Protein AF-A0A3D2IDL1-F1 (afdb_monomer)

Nearest PDB structures (foldseek):
  2iwv-assembly2_B  TM=4.420E-01  e=4.187E-03  Escherichia coli K-12
  8p97-assembly1_A  TM=3.544E-01  e=1.192E-04  Bacteroides thetaiotaomicron VPI-5482
  8qpu-assembly1_A  TM=4.957E-01  e=3.135E-02  Escherichia coli
  3pgr-assembly1_A  TM=3.665E-01  e=7.696E-03  Escherichia coli K-12
  1uyn-assembly1_X  TM=3.267E-01  e=3.813E-03  Neisseria meningitidis

Secondary structure (DSSP, 8-state):
-EEEEEEEEEEETTEEEEEEEEEEEETTEEEEEEEEEEEEEEEEETTEEEEEEEEEEEEEES-GGG-EEEEEEEEEE--SSSEEEEEEEEEEEESSEEEEEEEEEEEEE-SSSEEEEEEEEEEEEEETTSSS-SEEEEEEEEEEEEE-TTT--EEEEEEEEEEEEEETTT-TT-EEEEEEEEEEEEE-SSSSEEEEEEEEEEEEEEE-SS-EEEEEEEEEEEEEEEE-SSSEEEEEEEEEEEETTSSSEEEEEEEEEEEEEETTEEEEEEEEEE----TTT-TTS--SSEEEEEEEE---GGGTTTTS-TTTTTS-SS-GGGS----S--------PPP-PPPP-------------PPP--------------TT------TTSS-HHHHHHHHHHHHHHHTS-S---EEEEEEEE----

pLDDT: mean 75.66, std 21.11, range [26.19, 98.44]

Solvent-accessible surface area (backbone atoms only — not comparable to full-atom values): 23175 Å² total; per-residue (Å²): 62,44,36,38,43,28,41,36,32,54,83,48,87,63,22,37,41,37,43,33,38,38,37,38,58,46,99,91,44,71,34,31,31,39,38,40,33,41,40,37,46,45,74,81,47,85,42,32,38,38,37,40,36,39,36,41,36,40,55,76,36,70,80,63,63,71,24,27,42,36,42,36,40,32,41,38,41,53,66,47,95,48,41,36,39,34,40,36,41,34,42,35,43,34,76,58,41,37,39,39,39,39,39,41,39,40,36,37,48,80,52,93,36,38,36,40,39,38,38,38,36,40,38,42,31,29,33,90,91,41,89,66,67,35,31,39,39,39,41,39,38,43,33,42,38,40,38,41,78,88,76,69,32,44,37,35,40,38,37,40,35,41,38,40,38,35,36,46,85,82,30,85,66,22,34,39,40,35,43,36,42,36,37,38,37,40,38,35,90,49,97,46,36,41,43,36,41,37,44,34,40,35,43,35,42,39,33,43,88,88,50,77,47,78,48,46,39,39,37,42,34,42,34,43,37,37,48,79,50,100,42,38,32,40,34,43,36,40,33,40,40,31,35,85,84,62,81,50,73,39,48,29,36,34,41,34,41,34,39,51,81,47,94,53,31,35,40,30,44,32,42,20,82,34,32,53,88,48,99,83,76,42,81,97,54,93,39,52,60,41,77,50,78,45,80,47,73,64,88,54,76,73,71,48,60,81,72,50,61,75,88,64,69,79,61,63,98,62,60,70,90,80,46,91,73,82,73,94,67,91,74,81,86,76,93,69,89,82,80,86,76,86,81,80,88,78,85,76,91,75,84,86,76,84,77,84,75,77,79,76,84,77,80,77,72,84,71,80,80,68,69,75,73,64,100,76,76,74,79,84,73,58,76,88,81,45,58,71,70,56,44,55,47,51,51,50,51,51,47,59,54,64,77,45,96,65,91,64,62,57,44,80,48,75,49,72,50,66,80,63,133

Radius of gyration: 29.71 Å; Cα contacts (8 Å, |Δi|>4): 876; chains: 1; bounding box: 84×48×92 Å

Structure (mmCIF, N/CA/C/O backbone):
data_AF-A0A3D2IDL1-F1
#
_entry.id   AF-A0A3D2IDL1-F1
#
loop_
_atom_site.group_PDB
_atom_site.id
_atom_site.type_symbol
_atom_site.label_atom_id
_atom_site.label_alt_id
_atom_site.label_comp_id
_atom_site.label_asym_id
_atom_site.label_entity_id
_atom_site.label_seq_id
_atom_site.pdbx_PDB_ins_code
_atom_site.Cartn_x
_atom_site.Cartn_y
_atom_site.Cartn_z
_atom_site.occupancy
_atom_site.B_iso_or_equiv
_atom_site.auth_seq_id
_atom_site.auth_comp_id
_atom_site.auth_asym_id
_atom_site.auth_atom_id
_atom_site.pdbx_PDB_model_num
ATOM 1 N N . ASN A 1 1 ? 7.719 -19.087 4.962 1.00 51.81 1 ASN A N 1
ATOM 2 C CA . ASN A 1 1 ? 7.258 -19.017 6.370 1.00 51.81 1 ASN A CA 1
ATOM 3 C C . ASN A 1 1 ? 8.184 -18.115 7.163 1.00 51.81 1 ASN A C 1
ATOM 5 O O . ASN A 1 1 ? 9.384 -18.179 6.926 1.00 51.81 1 ASN A O 1
ATOM 9 N N . ASN A 1 2 ? 7.641 -17.264 8.035 1.00 58.16 2 ASN A N 1
ATOM 10 C CA . ASN A 1 2 ? 8.412 -16.388 8.917 1.00 58.16 2 ASN A CA 1
ATOM 11 C C . ASN A 1 2 ? 8.110 -16.755 10.377 1.00 58.16 2 ASN A C 1
ATOM 13 O O . ASN A 1 2 ? 6.996 -16.543 10.852 1.00 58.16 2 ASN A O 1
ATOM 17 N N . THR A 1 3 ? 9.073 -17.340 11.082 1.00 67.69 3 THR A N 1
ATOM 18 C CA . THR A 1 3 ? 8.946 -17.656 12.512 1.00 67.69 3 THR A CA 1
ATOM 19 C C . THR A 1 3 ? 9.775 -16.668 13.313 1.00 67.69 3 THR A C 1
ATOM 21 O O . THR A 1 3 ? 10.982 -16.593 13.123 1.00 67.69 3 THR A O 1
ATOM 24 N N . VAL A 1 4 ? 9.148 -15.946 14.238 1.00 74.62 4 VAL A N 1
ATOM 25 C CA . VAL A 1 4 ? 9.807 -15.027 15.167 1.00 74.62 4 VAL A CA 1
ATOM 26 C C . VAL A 1 4 ? 9.646 -15.545 16.591 1.00 74.62 4 VAL A C 1
ATOM 28 O O . VAL A 1 4 ? 8.530 -15.773 17.053 1.00 74.62 4 VAL A O 1
ATOM 31 N N . VAL A 1 5 ? 10.753 -15.724 17.301 1.00 72.56 5 VAL A N 1
ATOM 32 C CA . VAL A 1 5 ? 10.774 -16.074 18.725 1.00 72.56 5 VAL A CA 1
ATOM 33 C C . VAL A 1 5 ? 11.682 -15.093 19.437 1.00 72.56 5 VAL A C 1
ATOM 35 O O . VAL A 1 5 ? 12.855 -14.990 19.097 1.00 72.56 5 VAL A O 1
ATOM 38 N N . GLY A 1 6 ? 11.170 -14.372 20.423 1.00 74.56 6 GLY A N 1
ATOM 39 C CA . GLY A 1 6 ? 11.921 -13.329 21.093 1.00 74.56 6 GLY A CA 1
ATOM 40 C C . GLY A 1 6 ? 11.517 -13.094 22.533 1.00 74.56 6 GLY A C 1
ATOM 41 O O . GLY A 1 6 ? 10.569 -13.665 23.071 1.00 74.56 6 GLY A O 1
ATOM 42 N N . ILE A 1 7 ? 12.297 -12.232 23.159 1.00 73.44 7 ILE A N 1
ATOM 43 C CA . ILE A 1 7 ? 12.136 -11.775 24.523 1.00 73.44 7 ILE A CA 1
ATOM 44 C C . ILE A 1 7 ? 12.100 -10.249 24.474 1.00 73.44 7 ILE A C 1
ATOM 46 O O . ILE A 1 7 ? 13.013 -9.637 23.919 1.00 73.44 7 ILE A O 1
ATOM 50 N N . ASP A 1 8 ? 11.074 -9.636 25.063 1.00 76.88 8 ASP A N 1
ATOM 51 C CA . ASP A 1 8 ? 11.015 -8.194 25.294 1.00 76.88 8 ASP A CA 1
ATOM 52 C C . ASP A 1 8 ? 10.935 -7.865 26.786 1.00 76.88 8 ASP A C 1
ATOM 54 O O . ASP A 1 8 ? 10.298 -8.569 27.570 1.00 76.88 8 ASP A O 1
ATOM 58 N N . ALA A 1 9 ? 11.605 -6.787 27.183 1.00 71.00 9 ALA A N 1
ATOM 59 C CA . ALA A 1 9 ? 11.554 -6.244 28.530 1.00 71.00 9 ALA A CA 1
ATOM 60 C C . ALA A 1 9 ? 11.220 -4.752 28.467 1.00 71.00 9 ALA A C 1
ATOM 62 O O . ALA A 1 9 ? 11.811 -3.985 27.697 1.00 71.00 9 ALA A O 1
ATOM 63 N N . ASN A 1 10 ? 10.264 -4.334 29.295 1.00 75.50 10 ASN A N 1
ATOM 64 C CA . ASN A 1 10 ? 9.991 -2.917 29.501 1.00 75.50 10 ASN A CA 1
ATOM 65 C C . ASN A 1 10 ? 11.038 -2.368 30.472 1.00 75.50 10 ASN A C 1
ATOM 67 O O . ASN A 1 10 ? 11.143 -2.868 31.587 1.00 75.50 10 ASN A O 1
ATOM 71 N N . TYR A 1 11 ? 11.788 -1.348 30.065 1.00 72.75 11 TYR A N 1
ATOM 72 C CA . TYR A 1 11 ? 12.792 -0.704 30.927 1.00 72.75 11 TYR A CA 1
ATOM 73 C C . TYR A 1 11 ? 12.390 0.723 31.337 1.00 72.75 11 TYR A C 1
ATOM 75 O O . TYR A 1 11 ? 13.061 1.366 32.138 1.00 72.75 11 TYR A O 1
ATOM 83 N N . MET A 1 12 ? 11.320 1.247 30.737 1.00 73.81 12 MET A N 1
ATOM 84 C CA . MET A 1 12 ? 10.657 2.490 31.117 1.00 73.81 12 MET A CA 1
ATOM 85 C C . MET A 1 12 ? 9.213 2.470 30.597 1.00 73.81 12 MET A C 1
ATOM 87 O O . MET A 1 12 ? 8.850 1.635 29.762 1.00 73.81 12 MET A O 1
ATOM 91 N N . LYS A 1 13 ? 8.379 3.420 31.034 1.00 72.94 13 LYS A N 1
ATOM 92 C CA . LYS A 1 13 ? 7.036 3.600 30.465 1.00 72.94 13 LYS A CA 1
ATOM 93 C C . LYS A 1 13 ? 7.149 3.839 28.955 1.00 72.94 13 LYS A C 1
ATOM 95 O O . LYS A 1 13 ? 7.798 4.790 28.533 1.00 72.94 13 LYS A O 1
ATOM 100 N N . ASN A 1 14 ? 6.509 2.976 28.166 1.00 75.19 14 ASN A N 1
ATOM 101 C CA . ASN A 1 14 ? 6.541 2.991 26.700 1.00 75.19 14 ASN A CA 1
ATOM 102 C C . ASN A 1 14 ? 7.952 2.840 26.080 1.00 75.19 14 ASN A C 1
ATOM 104 O O . ASN A 1 14 ? 8.171 3.240 24.936 1.00 75.19 14 ASN A O 1
ATOM 108 N N . GLY A 1 15 ? 8.904 2.261 26.818 1.00 73.75 15 GLY A N 1
ATOM 109 C CA . GLY A 1 15 ? 10.230 1.907 26.316 1.00 73.75 15 GLY A CA 1
ATOM 110 C C . GLY A 1 15 ? 10.497 0.418 26.467 1.00 73.75 15 GLY A C 1
ATOM 111 O O . GLY A 1 15 ? 10.381 -0.141 27.560 1.00 73.75 15 GLY A O 1
ATOM 112 N N . LYS A 1 16 ? 10.853 -0.222 25.356 1.00 79.12 16 LYS A N 1
ATOM 113 C CA . LYS A 1 16 ? 11.089 -1.659 25.253 1.00 79.12 16 LYS A CA 1
ATOM 114 C C . LYS A 1 16 ? 12.469 -1.943 24.696 1.00 79.12 16 LYS A C 1
ATOM 116 O O . LYS A 1 16 ? 12.861 -1.370 23.679 1.00 79.12 16 LYS A O 1
ATOM 121 N N . VAL A 1 17 ? 13.164 -2.879 25.324 1.00 81.31 17 VAL A N 1
ATOM 122 C CA . VAL A 1 17 ? 14.297 -3.581 24.722 1.00 81.31 17 VAL A CA 1
ATOM 123 C C . VAL A 1 17 ? 13.817 -4.963 24.305 1.00 81.31 17 VAL A C 1
ATOM 125 O O . VAL A 1 17 ? 13.037 -5.585 25.024 1.00 81.31 17 VAL A O 1
ATOM 128 N N . TYR A 1 18 ? 14.233 -5.428 23.135 1.00 81.00 18 TYR A N 1
ATOM 129 C CA . TYR A 1 18 ? 13.867 -6.746 22.633 1.00 81.00 18 TYR A CA 1
ATOM 130 C C . TYR A 1 18 ? 15.060 -7.437 21.988 1.00 81.00 18 TYR A C 1
ATOM 132 O O . TYR A 1 18 ? 15.964 -6.796 21.451 1.00 81.00 18 TYR A O 1
ATOM 140 N N . SER A 1 19 ? 15.039 -8.760 22.058 1.00 82.12 19 SER A N 1
ATOM 141 C CA . SER A 1 19 ? 15.937 -9.661 21.352 1.00 82.12 19 SER A CA 1
ATOM 142 C C . SER A 1 19 ? 15.080 -10.751 20.735 1.00 82.12 19 SER A C 1
ATOM 144 O O . SER A 1 19 ? 14.350 -11.434 21.450 1.00 82.12 19 SER A O 1
ATOM 146 N N . GLU A 1 20 ? 15.122 -10.900 19.420 1.00 81.81 20 GL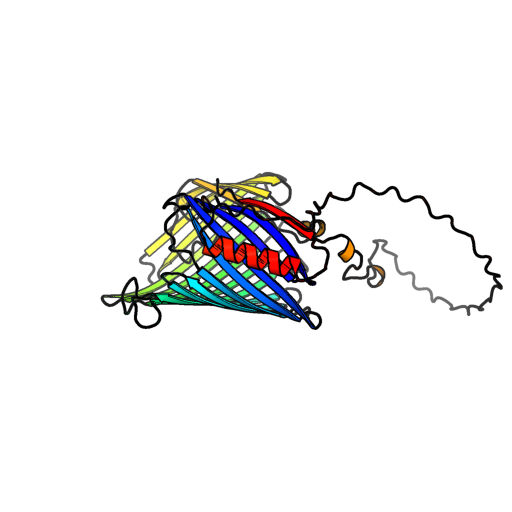U A N 1
ATOM 147 C CA . GLU A 1 20 ? 14.284 -11.848 18.700 1.00 81.81 20 GLU A CA 1
ATOM 148 C C . GLU A 1 20 ? 15.057 -12.586 17.616 1.00 81.81 20 GLU A C 1
ATOM 150 O O . GLU A 1 20 ? 15.908 -12.036 16.925 1.00 81.81 20 GLU A O 1
ATOM 155 N N . TYR A 1 21 ? 14.739 -13.860 17.467 1.00 77.75 21 TYR A N 1
ATOM 156 C CA . TYR A 1 21 ? 15.222 -14.739 16.426 1.00 77.75 21 TYR A CA 1
ATOM 157 C C . TYR A 1 21 ? 14.145 -14.866 15.354 1.00 77.75 21 TYR A C 1
ATOM 159 O O . TYR A 1 21 ? 13.023 -15.271 15.649 1.00 77.75 21 TYR A O 1
ATOM 167 N N . ARG A 1 22 ? 14.485 -14.500 14.121 1.00 80.88 22 ARG A N 1
ATOM 168 C CA . ARG A 1 22 ? 13.624 -14.514 12.940 1.00 80.88 22 ARG A CA 1
ATOM 169 C C . ARG A 1 22 ? 14.138 -15.586 11.979 1.00 80.88 22 ARG A C 1
ATOM 171 O O . ARG A 1 22 ? 15.279 -15.530 11.531 1.00 80.88 22 ARG A O 1
ATOM 178 N N . LEU A 1 23 ? 13.304 -16.556 11.647 1.00 70.88 23 LEU A N 1
ATOM 179 C CA . LEU A 1 23 ? 13.558 -17.570 10.631 1.00 70.88 23 LEU A CA 1
ATOM 180 C C . LEU A 1 23 ? 12.723 -17.236 9.408 1.00 70.88 23 LEU A C 1
ATOM 182 O O . LEU A 1 23 ? 11.501 -17.355 9.458 1.00 70.88 23 LEU A O 1
ATOM 186 N N . ASN A 1 24 ? 13.387 -16.873 8.318 1.00 64.31 24 ASN A N 1
ATOM 187 C CA . ASN A 1 24 ? 12.745 -16.633 7.036 1.00 64.31 24 ASN A CA 1
ATOM 188 C C . ASN A 1 24 ? 13.084 -17.761 6.063 1.00 64.31 24 ASN A C 1
ATOM 190 O O . ASN A 1 24 ? 14.249 -17.972 5.719 1.00 64.31 24 ASN A O 1
ATOM 194 N N . ASP A 1 25 ? 12.046 -18.438 5.580 1.00 55.59 25 ASP A N 1
ATOM 195 C CA . ASP A 1 25 ? 12.128 -19.268 4.378 1.00 55.59 25 ASP A CA 1
ATOM 196 C C . ASP A 1 25 ? 12.069 -18.348 3.152 1.00 55.59 25 ASP A C 1
ATOM 198 O O . ASP A 1 25 ? 11.002 -17.821 2.817 1.00 55.59 25 ASP A O 1
ATOM 202 N N . SER A 1 26 ? 13.225 -18.112 2.529 1.00 49.66 26 SER A N 1
ATOM 203 C CA . SER A 1 26 ? 13.341 -17.447 1.229 1.00 49.66 26 SER A CA 1
ATOM 204 C C . SER A 1 26 ? 13.635 -18.491 0.150 1.00 49.66 26 SER A C 1
ATOM 206 O O . SER A 1 26 ? 14.184 -19.551 0.443 1.00 49.66 26 SER A O 1
ATOM 208 N N . PHE A 1 27 ? 13.306 -18.193 -1.110 1.00 42.09 27 PHE A N 1
ATOM 209 C CA . PHE A 1 27 ? 13.589 -19.076 -2.252 1.00 42.09 27 PHE A CA 1
ATOM 210 C C . PHE A 1 27 ? 15.092 -19.396 -2.424 1.00 42.09 27 PHE A C 1
ATOM 212 O O . PHE A 1 27 ? 15.420 -20.422 -3.010 1.00 42.09 27 PHE A O 1
ATOM 219 N N . ASP A 1 28 ? 15.983 -18.581 -1.844 1.00 47.31 28 ASP A N 1
ATOM 220 C CA . ASP A 1 28 ? 17.447 -18.767 -1.835 1.00 47.31 28 ASP A CA 1
ATOM 221 C C . ASP A 1 28 ? 17.983 -19.579 -0.632 1.00 47.31 28 ASP A C 1
ATOM 223 O O . ASP A 1 28 ? 19.195 -19.688 -0.440 1.00 47.31 28 ASP A O 1
ATOM 227 N N . GLY A 1 29 ? 17.102 -20.154 0.195 1.00 51.66 29 GLY A N 1
ATOM 228 C CA . GLY A 1 29 ? 17.456 -20.979 1.352 1.00 51.66 29 GLY A CA 1
ATOM 229 C C . GLY A 1 29 ? 16.920 -20.448 2.684 1.00 51.66 29 GLY A C 1
ATOM 230 O O . GLY A 1 29 ? 16.412 -19.327 2.795 1.00 51.66 29 GLY A O 1
ATOM 231 N N . ARG A 1 30 ? 17.034 -21.283 3.724 1.00 56.59 30 ARG A N 1
ATOM 232 C CA . ARG A 1 30 ? 16.620 -20.943 5.089 1.00 56.59 30 ARG A CA 1
ATOM 233 C C . ARG A 1 30 ? 17.592 -19.910 5.654 1.00 56.59 30 ARG A C 1
ATOM 235 O O . ARG A 1 30 ? 18.767 -20.204 5.844 1.00 56.59 30 ARG A O 1
ATOM 242 N N . SER A 1 31 ? 17.100 -18.702 5.907 1.00 64.50 31 SER A N 1
ATOM 243 C CA . SER A 1 31 ? 17.893 -17.628 6.509 1.00 64.50 31 SER A CA 1
ATOM 244 C C . SER A 1 31 ? 17.460 -17.427 7.958 1.00 64.50 31 SER A C 1
ATOM 246 O O . SER A 1 31 ? 16.297 -17.136 8.248 1.00 64.50 31 SER A O 1
ATOM 248 N N . GLY A 1 32 ? 18.394 -17.642 8.881 1.00 71.25 32 GLY A N 1
ATOM 249 C CA . GLY A 1 32 ? 18.200 -17.382 10.303 1.00 71.25 32 GLY A CA 1
ATOM 250 C C . GLY A 1 32 ? 18.795 -16.030 10.663 1.00 71.25 32 GLY A C 1
ATOM 251 O O . GLY A 1 32 ? 19.954 -15.769 10.349 1.00 71.25 32 GLY A O 1
ATOM 252 N N . GLN A 1 33 ? 18.028 -15.174 11.327 1.00 77.94 33 GLN A N 1
ATOM 253 C CA . GLN A 1 33 ? 18.452 -13.846 11.757 1.00 77.94 33 GLN A CA 1
ATOM 254 C C . GLN A 1 33 ? 18.198 -13.671 13.252 1.00 77.94 33 GLN A C 1
ATOM 256 O O . GLN A 1 33 ? 17.165 -14.085 13.760 1.00 77.94 33 GLN A O 1
ATOM 261 N N . ALA A 1 34 ? 19.108 -13.020 13.962 1.00 81.56 34 ALA A N 1
ATOM 262 C CA . ALA A 1 34 ? 18.849 -12.467 15.285 1.00 81.56 34 ALA A CA 1
ATOM 263 C C . ALA A 1 34 ? 18.775 -10.946 15.179 1.00 81.56 34 ALA A C 1
ATOM 265 O O . ALA A 1 34 ? 19.634 -10.324 14.562 1.00 81.56 34 ALA A O 1
ATOM 266 N N . ALA A 1 35 ? 17.767 -10.344 15.791 1.00 83.50 35 ALA A N 1
ATOM 267 C CA . ALA A 1 35 ? 17.600 -8.908 15.885 1.00 83.50 35 ALA A CA 1
ATOM 268 C C . ALA A 1 35 ? 17.571 -8.507 17.356 1.00 83.50 35 ALA A C 1
ATOM 270 O O . ALA A 1 35 ? 16.820 -9.064 18.150 1.00 83.50 35 ALA A O 1
ATOM 271 N N . ILE A 1 36 ? 18.382 -7.522 17.717 1.00 85.00 36 ILE A N 1
ATOM 272 C CA . ILE A 1 36 ? 18.335 -6.888 19.031 1.00 85.00 36 ILE A CA 1
ATOM 273 C C . ILE A 1 36 ? 17.979 -5.435 18.801 1.00 85.00 36 ILE A C 1
ATOM 275 O O . ILE A 1 36 ? 18.585 -4.771 17.958 1.00 85.00 36 ILE A O 1
ATOM 279 N N . GLY A 1 37 ? 17.013 -4.921 19.547 1.00 86.75 37 GLY A N 1
ATOM 280 C CA . GLY A 1 37 ? 16.597 -3.550 19.364 1.00 86.75 37 GLY A CA 1
ATOM 281 C C . GLY A 1 37 ? 16.021 -2.884 20.594 1.00 86.75 37 GLY A C 1
ATOM 282 O O . GLY A 1 37 ? 15.693 -3.491 21.609 1.00 86.75 37 GLY A O 1
ATOM 283 N N . LEU A 1 38 ? 15.904 -1.576 20.454 1.00 88.12 38 LEU A N 1
ATOM 284 C CA . LEU A 1 38 ? 15.338 -0.647 21.402 1.00 88.12 38 LEU A CA 1
ATOM 285 C C . LEU A 1 38 ? 14.204 0.090 20.700 1.00 88.12 38 LEU A C 1
ATOM 287 O O . LEU A 1 38 ? 14.371 0.527 19.563 1.00 88.12 38 LEU A O 1
ATOM 291 N N . ARG A 1 39 ? 13.061 0.246 21.362 1.00 88.38 39 ARG A N 1
ATOM 292 C CA . ARG A 1 39 ? 11.939 1.064 20.890 1.00 88.38 39 ARG A CA 1
ATOM 293 C C . ARG A 1 39 ? 11.443 1.925 22.033 1.00 88.38 39 ARG A C 1
ATOM 295 O O . ARG A 1 39 ? 11.115 1.404 23.092 1.00 88.38 39 ARG A O 1
ATOM 302 N N . ASN A 1 40 ? 11.371 3.225 21.801 1.00 85.12 40 ASN A N 1
ATOM 303 C CA . ASN A 1 40 ? 10.944 4.215 22.774 1.00 85.12 40 ASN A CA 1
ATOM 304 C C . ASN A 1 40 ? 9.855 5.084 22.196 1.00 85.12 40 ASN A C 1
ATOM 306 O O . ASN A 1 40 ? 10.029 5.643 21.117 1.00 85.12 40 ASN A O 1
ATOM 310 N N . GLN A 1 41 ? 8.781 5.247 22.952 1.00 87.19 41 GLN A N 1
ATOM 311 C CA . GLN A 1 41 ? 7.706 6.160 22.626 1.00 87.19 41 GLN A CA 1
ATOM 312 C C . GLN A 1 41 ? 7.549 7.186 23.747 1.00 87.19 41 GLN A C 1
ATOM 314 O O . GLN A 1 41 ? 7.192 6.862 24.879 1.00 87.19 41 GLN A O 1
ATOM 319 N N . PHE A 1 42 ? 7.778 8.448 23.416 1.00 82.62 42 PHE A N 1
ATOM 320 C CA . PHE A 1 42 ? 7.593 9.587 24.300 1.00 82.62 42 PHE A CA 1
ATOM 321 C C . PHE A 1 42 ? 6.286 10.290 23.947 1.00 82.62 42 PHE A C 1
ATOM 323 O O . PHE A 1 42 ? 6.086 10.707 22.808 1.00 82.62 42 PHE A O 1
ATOM 330 N N . GLN A 1 43 ? 5.396 10.451 24.923 1.00 87.12 43 GLN A N 1
ATOM 331 C CA . GLN A 1 43 ? 4.234 11.321 24.769 1.00 87.12 43 GLN A CA 1
ATOM 332 C C . GLN A 1 43 ? 4.658 12.744 25.145 1.00 87.12 43 GLN A C 1
ATOM 334 O O . GLN A 1 43 ? 4.908 13.011 26.318 1.00 87.12 43 GLN A O 1
ATOM 339 N N . LEU A 1 44 ? 4.775 13.640 24.164 1.00 83.88 44 LEU A N 1
ATOM 340 C CA . LEU A 1 44 ? 5.216 15.021 24.406 1.00 83.88 44 LEU A CA 1
ATOM 341 C C . LEU A 1 44 ? 4.070 15.900 24.920 1.00 83.88 44 LEU A C 1
ATOM 343 O O . LEU A 1 44 ? 4.254 16.724 25.809 1.00 83.88 44 LEU A O 1
ATOM 347 N N . ALA A 1 45 ? 2.882 15.706 24.355 1.00 85.88 45 ALA A N 1
ATOM 348 C CA . ALA A 1 45 ? 1.624 16.329 24.757 1.00 85.88 45 ALA A CA 1
ATOM 349 C C . ALA A 1 45 ? 0.483 15.371 24.410 1.00 85.88 45 ALA A C 1
ATOM 351 O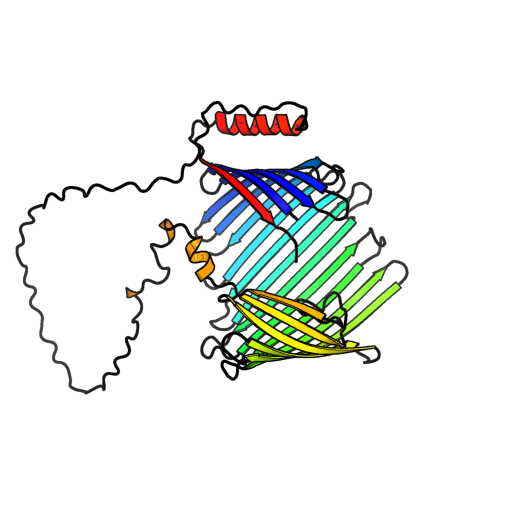 O . ALA A 1 45 ? 0.703 14.424 23.659 1.00 85.88 45 ALA A O 1
ATOM 352 N N . GLU A 1 46 ? -0.733 15.581 24.908 1.00 86.00 46 GLU A N 1
ATOM 353 C CA . GLU A 1 46 ? -1.875 14.736 24.536 1.00 86.00 46 GLU A CA 1
ATOM 354 C C . GLU A 1 46 ? -2.049 14.678 23.006 1.00 86.00 46 GLU A C 1
ATOM 356 O O . GLU A 1 46 ? -2.052 15.698 22.319 1.00 86.00 46 GLU A O 1
ATOM 361 N N . GLY A 1 47 ? -2.094 13.462 22.458 1.00 83.38 47 GLY A N 1
ATOM 362 C CA . GLY A 1 47 ? -2.156 13.220 21.018 1.00 83.38 47 GLY A CA 1
ATOM 363 C C . GLY A 1 47 ? -0.872 13.496 20.218 1.00 83.38 47 GLY A C 1
ATOM 364 O O . GLY A 1 47 ? -0.877 13.214 19.026 1.00 83.38 47 GLY A O 1
ATOM 365 N N . LEU A 1 48 ? 0.222 13.986 20.815 1.00 87.19 48 LEU A N 1
ATOM 366 C CA . LEU A 1 48 ? 1.534 14.137 20.162 1.00 87.19 48 LEU A CA 1
ATOM 367 C C . LEU A 1 48 ? 2.550 13.123 20.710 1.00 87.19 48 LEU A C 1
ATOM 369 O O . LEU A 1 48 ? 3.016 13.244 21.848 1.00 87.19 48 LEU A O 1
ATOM 373 N N . GLY A 1 49 ? 2.903 12.140 19.883 1.00 89.38 49 GLY A N 1
ATOM 374 C CA . GLY A 1 49 ? 3.867 11.088 20.191 1.00 89.38 49 GLY A CA 1
ATOM 375 C C . GLY A 1 49 ? 5.158 11.224 19.386 1.00 89.38 49 GLY A C 1
ATOM 376 O O . GLY A 1 49 ? 5.139 11.606 18.219 1.00 89.38 49 GLY A O 1
ATOM 377 N N . LEU A 1 50 ? 6.279 10.887 20.014 1.00 90.62 50 LEU A N 1
ATOM 378 C CA . LEU A 1 50 ? 7.600 10.804 19.404 1.00 90.62 50 LEU A CA 1
ATOM 379 C C . LEU A 1 50 ? 8.139 9.389 19.604 1.00 90.62 50 LEU A C 1
ATOM 381 O O . LEU A 1 50 ? 8.259 8.917 20.730 1.00 90.62 50 LEU A O 1
ATOM 385 N N . ASN A 1 51 ? 8.470 8.723 18.511 1.00 88.69 51 ASN A N 1
ATOM 386 C CA . ASN A 1 51 ? 8.923 7.347 18.466 1.00 88.69 51 ASN A CA 1
ATOM 387 C C . ASN A 1 51 ? 10.384 7.300 18.028 1.00 88.69 51 ASN A C 1
ATOM 389 O O . ASN A 1 51 ? 10.755 7.892 17.019 1.00 88.69 51 ASN A O 1
ATOM 393 N N . PHE A 1 52 ? 11.206 6.556 18.755 1.00 92.44 52 PHE A N 1
ATOM 394 C CA . PHE A 1 52 ? 12.580 6.251 18.382 1.00 92.44 52 PHE A CA 1
ATOM 395 C C . PHE A 1 52 ? 12.811 4.755 18.428 1.00 92.44 52 PHE A C 1
ATOM 397 O O . PHE A 1 52 ? 12.329 4.062 19.321 1.00 92.44 52 PHE A O 1
ATOM 404 N N . GLY A 1 53 ? 13.595 4.263 17.484 1.00 91.12 53 GLY A N 1
ATOM 405 C CA . GLY A 1 53 ? 13.981 2.870 17.431 1.00 91.12 53 GLY A CA 1
ATOM 406 C C . GLY A 1 53 ? 15.414 2.716 16.966 1.00 91.12 53 GLY A C 1
ATOM 407 O O . GLY A 1 53 ? 15.909 3.482 16.143 1.00 91.12 53 GLY A O 1
ATOM 408 N N . PHE A 1 54 ? 16.067 1.713 17.523 1.00 93.00 54 PHE A N 1
ATOM 409 C CA . PHE A 1 54 ? 17.375 1.248 17.110 1.00 93.00 54 PHE A CA 1
ATOM 410 C C . PHE A 1 54 ? 17.289 -0.268 17.005 1.00 93.00 54 PHE A C 1
ATOM 412 O O . PHE A 1 54 ? 16.778 -0.912 17.915 1.00 93.00 54 PHE A O 1
ATOM 419 N N . GLU A 1 55 ? 17.751 -0.852 15.913 1.00 90.94 55 GLU A N 1
ATOM 420 C CA . GLU A 1 55 ? 17.785 -2.300 15.725 1.00 90.94 55 GLU A CA 1
ATOM 421 C C . GLU A 1 55 ? 19.135 -2.684 15.132 1.00 90.94 55 GLU A C 1
ATOM 423 O O . GLU A 1 55 ? 19.658 -1.995 14.261 1.00 90.94 55 GLU A O 1
ATOM 428 N N . ARG A 1 56 ? 19.703 -3.790 15.598 1.00 87.44 56 ARG A N 1
ATOM 429 C CA . ARG A 1 56 ? 20.855 -4.444 14.993 1.00 87.44 56 ARG A CA 1
ATOM 430 C C . ARG A 1 56 ? 20.444 -5.863 14.635 1.00 87.44 56 ARG A C 1
ATOM 432 O O . ARG A 1 56 ? 20.024 -6.616 15.510 1.00 87.44 56 ARG A O 1
ATOM 439 N N . VAL A 1 57 ? 20.579 -6.205 13.362 1.00 87.12 57 VAL A N 1
ATOM 440 C CA . VAL A 1 57 ? 20.298 -7.530 12.818 1.00 87.12 57 VAL A CA 1
ATOM 441 C C . VAL A 1 57 ? 21.614 -8.236 12.519 1.00 87.12 57 VAL A C 1
ATOM 443 O O . VAL A 1 57 ? 22.557 -7.627 12.009 1.00 87.12 57 VAL A O 1
ATOM 446 N N . PHE A 1 58 ? 21.656 -9.519 12.847 1.00 82.38 58 PHE A N 1
ATOM 447 C CA . PHE A 1 58 ? 22.756 -10.436 12.604 1.00 82.38 58 PHE A CA 1
ATOM 448 C C . PHE A 1 58 ? 22.220 -11.664 11.883 1.00 82.38 58 PHE A C 1
ATOM 450 O O . PHE A 1 58 ? 21.206 -12.232 12.286 1.00 82.38 58 PHE A O 1
ATOM 457 N N . THR A 1 59 ? 22.920 -12.110 10.856 1.00 81.50 59 THR A N 1
ATOM 458 C CA . THR A 1 59 ? 22.649 -13.371 10.177 1.00 81.50 59 THR A CA 1
ATOM 459 C C . THR A 1 59 ? 23.311 -14.487 10.975 1.00 81.50 59 THR A C 1
ATOM 461 O O . THR A 1 59 ? 24.506 -14.446 11.264 1.00 81.50 59 THR A O 1
ATOM 464 N N . LEU A 1 60 ? 22.516 -15.473 11.373 1.00 73.56 60 LEU A N 1
ATOM 465 C CA . LEU A 1 60 ? 22.965 -16.656 12.105 1.00 73.56 60 LEU A CA 1
ATOM 466 C C . LEU A 1 60 ? 23.183 -17.848 11.172 1.00 73.56 60 LEU A C 1
ATOM 468 O O . LEU A 1 60 ? 24.058 -18.669 11.425 1.00 73.56 60 LEU A O 1
ATOM 472 N N . GLU A 1 61 ? 22.420 -17.921 10.082 1.00 66.75 61 GLU A N 1
ATOM 473 C CA . GLU A 1 61 ? 22.543 -18.962 9.064 1.00 66.75 61 GLU A CA 1
ATOM 474 C C . GLU A 1 61 ? 22.282 -18.358 7.676 1.00 66.75 61 GLU A C 1
ATOM 476 O O . GLU A 1 61 ? 21.292 -17.645 7.489 1.00 66.75 61 GLU A O 1
ATOM 481 N N . GLY A 1 62 ? 23.180 -18.625 6.721 1.00 67.19 62 GLY A N 1
ATOM 482 C CA . GLY A 1 62 ? 23.157 -18.063 5.365 1.00 67.19 62 GLY A CA 1
ATOM 483 C C . GLY A 1 62 ? 24.235 -17.000 5.112 1.00 67.19 62 GLY A C 1
ATOM 484 O O . GLY A 1 62 ? 25.114 -16.763 5.939 1.00 67.19 62 GLY A O 1
ATOM 485 N N . GLN A 1 63 ? 24.194 -16.371 3.935 1.00 65.31 63 GLN A N 1
ATOM 486 C CA . GLN A 1 63 ? 25.110 -15.278 3.588 1.00 65.31 63 GLN A CA 1
ATOM 487 C C . GLN A 1 63 ? 24.791 -14.033 4.432 1.00 65.31 63 GLN A C 1
ATOM 489 O O . GLN A 1 63 ? 23.642 -13.592 4.467 1.00 65.31 63 GLN A O 1
ATOM 494 N N . ALA A 1 64 ? 25.806 -13.432 5.062 1.00 67.12 64 ALA A N 1
ATOM 495 C CA . ALA A 1 64 ? 25.680 -12.266 5.949 1.00 67.12 64 ALA A CA 1
ATOM 496 C C . ALA A 1 64 ? 25.428 -10.937 5.200 1.00 67.12 64 ALA A C 1
ATOM 498 O O . ALA A 1 64 ? 25.993 -9.898 5.526 1.00 67.12 64 ALA A O 1
ATOM 499 N N . VAL A 1 65 ? 24.588 -10.964 4.165 1.00 66.44 65 VAL A N 1
ATOM 500 C CA . VAL A 1 65 ? 24.249 -9.793 3.336 1.00 66.44 65 VAL A CA 1
ATOM 501 C C . VAL A 1 65 ? 23.321 -8.831 4.084 1.00 66.44 65 VAL A C 1
ATOM 503 O O . VAL A 1 65 ? 23.326 -7.632 3.822 1.00 66.44 65 VAL A O 1
ATOM 506 N N . ASN A 1 66 ? 22.543 -9.352 5.037 1.00 68.00 66 ASN A N 1
ATOM 507 C CA . ASN A 1 66 ? 21.505 -8.613 5.759 1.00 68.00 66 ASN A CA 1
ATOM 508 C C . ASN A 1 66 ? 21.934 -8.148 7.160 1.00 68.00 66 ASN A C 1
ATOM 510 O O . ASN A 1 66 ? 21.113 -7.593 7.893 1.00 68.00 66 ASN A O 1
ATOM 514 N N . ASP A 1 67 ? 23.195 -8.367 7.540 1.00 83.31 67 ASP A N 1
ATOM 515 C CA . ASP A 1 67 ? 23.744 -7.841 8.788 1.00 83.31 67 ASP A CA 1
ATOM 516 C C . ASP A 1 67 ? 23.723 -6.322 8.732 1.00 83.31 67 ASP A C 1
ATOM 518 O O . ASP A 1 67 ? 24.261 -5.713 7.806 1.00 83.31 67 ASP A O 1
ATOM 522 N N . GLY A 1 68 ? 23.100 -5.689 9.722 1.00 85.50 68 GLY A N 1
ATOM 523 C CA . GLY A 1 68 ? 22.922 -4.253 9.641 1.00 85.50 68 GLY A CA 1
ATOM 524 C C . GLY A 1 68 ? 22.331 -3.594 10.866 1.00 85.50 68 GLY A C 1
ATOM 525 O O . GLY A 1 68 ? 21.762 -4.236 11.744 1.00 85.50 68 GLY A O 1
ATOM 526 N N . THR A 1 69 ? 22.488 -2.278 10.921 1.00 91.62 69 THR A N 1
ATOM 527 C CA . THR A 1 69 ? 21.873 -1.416 11.928 1.00 91.62 69 THR A CA 1
ATOM 528 C C . THR A 1 69 ? 20.756 -0.611 11.284 1.00 91.62 69 THR A C 1
ATOM 530 O O . THR A 1 69 ? 20.980 0.009 10.251 1.00 91.62 69 THR A O 1
ATOM 533 N N . ALA A 1 70 ? 19.590 -0.550 11.916 1.00 93.19 70 ALA A N 1
ATOM 534 C CA . ALA A 1 70 ? 18.514 0.363 11.568 1.00 93.19 70 ALA A CA 1
ATOM 535 C C . ALA A 1 70 ? 18.293 1.387 12.687 1.00 93.19 70 ALA A C 1
ATOM 537 O O . ALA A 1 70 ? 18.275 1.051 13.871 1.00 93.19 70 ALA A O 1
ATOM 538 N N . ILE A 1 71 ? 18.101 2.642 12.300 1.00 95.31 71 ILE A N 1
ATOM 539 C CA . ILE A 1 71 ? 17.736 3.750 13.177 1.00 95.31 71 ILE A CA 1
ATOM 540 C C . ILE A 1 71 ? 16.423 4.308 12.652 1.00 95.31 71 ILE A C 1
ATOM 542 O O . ILE A 1 71 ? 16.321 4.646 11.476 1.00 95.31 71 ILE A O 1
ATOM 546 N N . THR A 1 72 ? 15.421 4.412 13.516 1.00 94.00 72 THR A N 1
ATOM 547 C CA . THR A 1 72 ? 14.091 4.906 13.159 1.00 94.00 72 THR A CA 1
ATOM 548 C C . THR A 1 72 ? 13.702 6.055 14.067 1.00 94.00 72 THR A C 1
ATOM 550 O O . THR A 1 72 ? 13.850 5.955 15.286 1.00 94.00 72 THR A O 1
ATOM 553 N N . SER A 1 73 ? 13.134 7.107 13.499 1.00 95.88 73 SER A N 1
ATOM 554 C CA . SER A 1 73 ? 12.444 8.157 14.237 1.00 95.88 73 SER A CA 1
ATOM 555 C C . SER A 1 73 ? 11.075 8.398 13.613 1.00 95.88 73 SER A C 1
ATOM 557 O O . SER A 1 73 ? 10.910 8.312 12.396 1.00 95.88 73 SER A O 1
ATOM 559 N N . ALA A 1 74 ? 10.068 8.663 14.435 1.00 95.25 74 ALA A N 1
ATOM 560 C CA . ALA A 1 74 ? 8.751 9.035 13.956 1.00 95.25 74 ALA A CA 1
ATOM 561 C C . ALA A 1 74 ? 8.063 10.027 14.892 1.00 95.25 74 ALA A C 1
ATOM 563 O O . ALA A 1 74 ? 8.306 10.043 16.095 1.00 95.25 74 ALA A O 1
ATOM 564 N N . VAL A 1 75 ? 7.205 10.859 14.321 1.00 93.69 75 VAL A N 1
ATOM 565 C CA . VAL A 1 75 ? 6.346 11.805 15.025 1.00 93.69 75 VAL A CA 1
ATOM 566 C C . VAL A 1 75 ? 4.919 11.514 14.607 1.00 93.69 75 VAL A C 1
ATOM 568 O O . VAL A 1 75 ? 4.620 11.491 13.415 1.00 93.69 75 VAL A O 1
ATOM 571 N N . ASP A 1 76 ? 4.041 11.332 15.584 1.00 93.06 76 ASP A N 1
ATOM 572 C CA . ASP A 1 76 ? 2.631 11.036 15.373 1.00 93.06 76 ASP A CA 1
ATOM 573 C C . ASP A 1 76 ? 1.773 12.116 16.029 1.00 93.06 76 ASP A C 1
ATOM 575 O O . ASP A 1 76 ? 1.913 12.411 17.216 1.00 93.06 76 ASP A O 1
ATOM 579 N N . TYR A 1 77 ? 0.861 12.700 15.256 1.00 89.62 77 TYR A N 1
ATOM 580 C CA . TYR A 1 77 ? -0.103 13.688 15.715 1.00 89.62 77 TYR A CA 1
ATOM 581 C C . TYR A 1 77 ? -1.529 13.165 15.558 1.00 89.62 77 TYR A C 1
ATOM 583 O O . TYR A 1 77 ? -1.992 12.845 14.462 1.00 89.62 77 TYR A O 1
ATOM 591 N N . THR A 1 78 ? -2.242 13.117 16.675 1.00 92.06 78 THR A N 1
ATOM 592 C CA . THR A 1 78 ? -3.591 12.560 16.820 1.00 92.06 78 THR A CA 1
ATOM 593 C C . THR A 1 78 ? -4.475 13.377 17.767 1.00 92.06 78 THR A C 1
ATOM 595 O O . THR A 1 78 ? -5.580 12.952 18.083 1.00 92.06 78 THR A O 1
ATOM 598 N N . ALA A 1 79 ? -4.022 14.561 18.201 1.00 84.38 79 ALA A N 1
ATOM 599 C CA . ALA A 1 79 ? -4.723 15.382 19.196 1.00 84.38 79 ALA A CA 1
ATOM 600 C C . ALA A 1 79 ? -6.067 15.946 18.702 1.00 84.38 79 ALA A C 1
ATOM 602 O O . ALA A 1 79 ? -6.918 16.336 19.497 1.00 84.38 79 ALA A O 1
ATOM 603 N N . ARG A 1 80 ? -6.264 16.028 17.382 1.00 85.69 80 ARG A N 1
ATOM 604 C CA . ARG A 1 80 ? -7.503 16.516 16.769 1.00 85.69 80 ARG A CA 1
ATOM 605 C C . ARG A 1 80 ? -8.345 15.337 16.292 1.00 85.69 80 ARG A C 1
ATOM 607 O O . ARG A 1 80 ? -7.836 14.363 15.750 1.00 85.69 80 ARG A O 1
ATOM 614 N N . THR A 1 81 ? -9.660 15.451 16.446 1.00 89.75 81 THR A N 1
ATOM 615 C CA . THR A 1 81 ? -10.614 14.408 16.034 1.00 89.75 81 THR A CA 1
ATOM 616 C C . THR A 1 81 ? -10.826 14.359 14.522 1.00 89.75 81 THR A C 1
ATOM 618 O O . THR A 1 81 ? -11.178 13.311 13.983 1.00 89.75 81 THR A O 1
ATOM 621 N N . ASN A 1 82 ? -10.612 15.480 13.827 1.00 89.19 82 ASN A N 1
ATOM 622 C CA . ASN A 1 82 ? -10.851 15.611 12.394 1.00 89.19 82 ASN A CA 1
ATOM 623 C C . ASN A 1 82 ? -9.600 15.420 11.533 1.00 89.19 82 ASN A C 1
ATOM 625 O O . ASN A 1 82 ? -9.747 15.266 10.327 1.00 89.19 82 ASN A O 1
ATOM 629 N N . TRP A 1 83 ? -8.388 15.410 12.093 1.00 93.62 83 TRP A N 1
ATOM 630 C CA . TRP A 1 83 ? -7.192 15.100 11.312 1.00 93.62 83 TRP A CA 1
ATOM 631 C C . TRP A 1 83 ? -6.093 14.442 12.135 1.00 93.62 83 TRP A C 1
ATOM 633 O O . TRP A 1 83 ? -5.961 14.672 13.336 1.00 93.62 83 TRP A O 1
ATOM 643 N N . LYS A 1 84 ? -5.293 13.624 11.455 1.00 94.81 84 LYS A N 1
ATOM 644 C CA . LYS A 1 84 ? -4.142 12.918 12.014 1.00 94.81 84 LYS A CA 1
ATOM 645 C C . LYS A 1 84 ? -2.979 13.016 11.040 1.00 94.81 84 LYS A C 1
ATOM 647 O O . LYS A 1 84 ? -3.190 13.054 9.829 1.00 94.81 84 LYS A O 1
ATOM 652 N N . ALA A 1 85 ? -1.761 13.041 11.557 1.00 94.19 85 ALA A N 1
ATOM 653 C CA . ALA A 1 85 ? -0.562 13.038 10.734 1.00 94.19 85 ALA A CA 1
ATOM 654 C C . ALA A 1 85 ? 0.518 12.163 11.353 1.00 94.19 85 ALA A C 1
ATOM 656 O O . ALA A 1 85 ? 0.576 11.999 12.568 1.00 94.19 85 ALA A O 1
ATOM 657 N N . THR A 1 86 ? 1.381 11.626 10.507 1.00 93.94 86 THR A N 1
ATOM 658 C CA . THR A 1 86 ? 2.559 10.875 10.919 1.00 93.94 86 THR A CA 1
ATOM 659 C C . THR A 1 86 ? 3.713 11.203 9.987 1.00 93.94 86 THR A C 1
ATOM 661 O O . THR A 1 86 ? 3.526 11.367 8.779 1.00 93.94 86 THR A O 1
ATOM 664 N N . ALA A 1 87 ? 4.905 11.321 10.546 1.00 97.31 87 ALA A N 1
ATOM 665 C CA . ALA A 1 87 ? 6.140 11.475 9.801 1.00 97.31 87 ALA A CA 1
ATOM 666 C C . ALA A 1 87 ? 7.154 10.486 10.356 1.00 97.31 87 ALA A C 1
ATOM 668 O O . ALA A 1 87 ? 7.365 10.444 11.562 1.00 97.31 87 ALA A O 1
ATOM 669 N N . ARG A 1 88 ? 7.785 9.697 9.490 1.00 97.00 88 ARG A N 1
ATOM 670 C CA . ARG A 1 88 ? 8.772 8.685 9.863 1.00 97.00 88 ARG A CA 1
ATOM 671 C C . ARG A 1 88 ? 10.000 8.801 8.978 1.00 97.00 88 ARG A C 1
ATOM 673 O O . ARG A 1 88 ? 9.865 8.889 7.762 1.00 97.00 88 ARG A O 1
ATOM 680 N N . ALA A 1 89 ? 11.168 8.719 9.595 1.00 97.56 89 ALA A N 1
ATOM 681 C CA . ALA A 1 89 ? 12.448 8.553 8.933 1.00 97.56 89 ALA A CA 1
ATOM 682 C C . ALA A 1 89 ? 13.113 7.269 9.443 1.00 97.56 89 ALA A C 1
ATOM 684 O O . ALA A 1 89 ? 13.084 6.957 10.635 1.00 97.56 89 ALA A O 1
ATOM 685 N N . GLU A 1 90 ? 13.705 6.507 8.538 1.00 96.19 90 GLU A N 1
ATOM 686 C CA . GLU A 1 90 ? 14.451 5.293 8.837 1.00 96.19 90 GLU A CA 1
ATOM 687 C C . GLU A 1 90 ? 15.743 5.286 8.023 1.00 96.19 90 GLU A C 1
ATOM 689 O O . GLU A 1 90 ? 15.734 5.556 6.826 1.00 96.19 90 GLU A O 1
ATOM 694 N N . ALA A 1 91 ? 16.856 4.987 8.681 1.00 95.19 91 ALA A N 1
ATOM 695 C CA . ALA A 1 91 ? 18.149 4.779 8.050 1.00 95.19 91 ALA A CA 1
ATOM 696 C C . ALA A 1 91 ? 18.635 3.380 8.414 1.00 95.19 91 ALA A C 1
ATOM 698 O O . ALA A 1 91 ? 18.722 3.042 9.596 1.00 95.19 91 ALA A O 1
ATOM 699 N N . ARG A 1 92 ? 18.940 2.565 7.410 1.00 93.56 92 ARG A N 1
ATOM 700 C CA . ARG A 1 92 ? 19.439 1.205 7.567 1.00 93.56 92 ARG A CA 1
ATOM 701 C C . ARG A 1 92 ? 20.785 1.080 6.878 1.00 93.56 92 ARG A C 1
ATOM 703 O O . ARG A 1 92 ? 20.915 1.410 5.707 1.00 93.56 92 ARG A O 1
ATOM 710 N N . PHE A 1 93 ? 21.758 0.574 7.614 1.00 91.50 93 PHE A N 1
ATOM 711 C CA . PHE A 1 93 ? 23.128 0.377 7.170 1.00 91.50 93 PHE A CA 1
ATOM 712 C C . PHE A 1 93 ? 23.414 -1.114 7.198 1.00 91.50 93 PHE A C 1
ATOM 714 O O . PHE A 1 93 ? 23.390 -1.707 8.277 1.00 91.50 93 PHE A O 1
ATOM 721 N N . THR A 1 94 ? 23.645 -1.712 6.037 1.00 88.31 94 THR A N 1
ATOM 722 C CA . THR A 1 94 ? 24.032 -3.123 5.905 1.00 88.31 94 THR A CA 1
ATOM 723 C C . THR A 1 94 ? 25.432 -3.231 5.315 1.00 88.31 94 THR A C 1
ATOM 725 O O . THR A 1 94 ? 26.012 -2.222 4.921 1.00 88.31 94 THR A O 1
ATOM 728 N N . SER A 1 95 ? 25.981 -4.442 5.239 1.00 82.38 95 SER A N 1
ATOM 729 C CA . SER A 1 95 ? 27.315 -4.665 4.672 1.00 82.38 95 SER A CA 1
ATOM 730 C C . SER A 1 95 ? 27.467 -4.229 3.212 1.00 82.38 95 SER A C 1
ATOM 732 O O . SER A 1 95 ? 28.569 -3.876 2.825 1.00 82.38 95 SER A O 1
ATOM 734 N N . ASN A 1 96 ? 26.394 -4.243 2.411 1.00 81.94 96 ASN A N 1
ATOM 735 C CA . ASN A 1 96 ? 26.479 -3.972 0.967 1.00 81.94 96 ASN A CA 1
ATOM 736 C C . ASN A 1 96 ? 25.596 -2.801 0.503 1.00 81.94 96 ASN A C 1
ATOM 738 O O . ASN A 1 96 ? 25.687 -2.374 -0.651 1.00 81.94 96 ASN A O 1
ATOM 742 N N . GLU A 1 97 ? 24.705 -2.308 1.366 1.00 86.88 97 GLU A N 1
ATOM 743 C CA . GLU A 1 97 ? 23.688 -1.326 1.000 1.00 86.88 97 GLU A CA 1
ATOM 744 C C . GLU A 1 97 ? 23.289 -0.437 2.184 1.00 86.88 97 GLU A C 1
ATOM 746 O O . GLU A 1 97 ? 23.055 -0.908 3.301 1.00 86.88 97 GLU A O 1
ATOM 751 N N . ASN A 1 98 ? 23.146 0.856 1.908 1.00 91.88 98 ASN A N 1
ATOM 752 C CA . ASN A 1 98 ? 22.550 1.832 2.808 1.00 91.88 98 ASN A CA 1
ATOM 753 C C . ASN A 1 98 ? 21.180 2.237 2.264 1.00 91.88 98 ASN A C 1
ATOM 755 O O . ASN A 1 98 ? 21.072 2.639 1.107 1.00 91.88 98 ASN A O 1
ATOM 759 N N . LEU A 1 99 ? 20.149 2.153 3.101 1.00 93.06 99 LEU A N 1
ATOM 760 C CA . LEU A 1 99 ? 18.765 2.489 2.776 1.00 93.06 99 LEU A CA 1
ATOM 761 C C . LEU A 1 99 ? 18.291 3.639 3.666 1.00 93.06 99 LEU A C 1
ATOM 763 O O . LEU A 1 99 ? 18.329 3.541 4.890 1.00 93.06 99 LEU A O 1
ATOM 767 N N . TYR A 1 100 ? 17.769 4.691 3.049 1.00 95.88 100 TYR A N 1
ATOM 768 C CA . TYR A 1 100 ? 17.099 5.796 3.722 1.00 95.88 100 TYR A CA 1
ATOM 769 C C . TYR A 1 100 ? 15.642 5.838 3.281 1.00 95.88 100 TYR A C 1
ATOM 771 O O . TYR A 1 100 ? 15.349 6.012 2.101 1.00 95.88 100 TYR A O 1
ATOM 779 N N . LEU A 1 101 ? 14.726 5.692 4.231 1.00 96.81 101 LEU A N 1
ATOM 780 C CA . LEU A 1 101 ? 13.292 5.671 3.997 1.00 96.81 101 LEU A CA 1
ATOM 781 C C . LEU A 1 101 ? 12.633 6.827 4.744 1.00 96.81 101 LEU A C 1
ATOM 783 O O . LEU A 1 101 ? 12.755 6.945 5.960 1.00 96.81 101 LEU A O 1
ATOM 787 N N . ASN A 1 102 ? 11.877 7.646 4.027 1.00 97.50 102 ASN A N 1
ATOM 788 C CA . ASN A 1 102 ? 11.023 8.676 4.601 1.00 97.50 102 ASN A CA 1
ATOM 789 C C . ASN A 1 102 ? 9.571 8.359 4.261 1.00 97.50 102 ASN A C 1
ATOM 791 O O . ASN A 1 102 ? 9.259 8.002 3.129 1.00 97.50 102 ASN A O 1
ATOM 795 N N . SER A 1 103 ? 8.678 8.479 5.238 1.00 97.06 103 SER A N 1
ATOM 796 C CA . SER A 1 103 ? 7.244 8.281 5.054 1.00 97.06 103 SER A CA 1
ATOM 797 C C . SER A 1 103 ? 6.477 9.400 5.737 1.00 97.06 103 SER A C 1
ATOM 799 O O . SER A 1 103 ? 6.625 9.622 6.935 1.00 97.06 103 SER A O 1
ATOM 801 N N . LEU A 1 104 ? 5.596 10.051 4.991 1.00 98.25 104 LEU A N 1
ATOM 802 C CA . LEU A 1 104 ? 4.661 11.053 5.484 1.00 98.25 104 LEU A CA 1
ATOM 803 C C . LEU A 1 104 ? 3.241 10.540 5.276 1.00 98.25 104 LEU A C 1
ATOM 805 O O . LEU A 1 104 ? 2.908 10.048 4.200 1.00 98.25 104 LEU A O 1
ATOM 809 N N . GLY A 1 105 ? 2.408 10.640 6.303 1.00 97.56 105 GLY A N 1
ATOM 810 C CA . GLY A 1 105 ? 1.000 10.274 6.268 1.00 97.56 105 GLY A CA 1
ATOM 811 C C . GLY A 1 105 ? 0.142 11.403 6.818 1.00 97.56 105 GLY A C 1
ATOM 812 O O . GLY A 1 105 ? 0.479 12.009 7.832 1.00 97.56 105 GLY A O 1
ATOM 813 N N . TYR A 1 106 ? -0.977 11.676 6.163 1.00 97.25 106 TYR A N 1
ATOM 814 C CA . TYR A 1 106 ? -1.943 12.684 6.577 1.00 97.25 106 TYR A CA 1
ATOM 815 C C . TYR A 1 106 ? -3.358 12.177 6.315 1.00 97.25 106 TYR A C 1
ATOM 817 O O . TYR A 1 106 ? -3.653 11.692 5.227 1.00 97.25 106 TYR A O 1
ATOM 825 N N . GLY A 1 107 ? -4.234 12.280 7.307 1.00 97.25 107 GLY A N 1
ATOM 826 C CA . GLY A 1 107 ? -5.645 11.943 7.184 1.00 97.25 107 GLY A CA 1
ATOM 827 C C . GLY A 1 107 ? -6.507 13.094 7.669 1.00 97.25 107 GLY A C 1
ATOM 828 O O . GLY A 1 107 ? -6.248 13.637 8.739 1.00 97.25 107 GLY A O 1
ATOM 829 N N . LEU A 1 108 ? -7.532 13.451 6.902 1.00 96.00 108 LEU A N 1
ATOM 830 C CA . LEU A 1 108 ? -8.439 14.559 7.181 1.00 96.00 108 LEU A CA 1
ATOM 831 C C . LEU A 1 108 ? -9.882 14.116 6.952 1.00 96.00 108 LEU A C 1
ATOM 833 O O . LEU A 1 108 ? -10.294 13.832 5.832 1.00 96.00 108 LEU A O 1
ATOM 837 N N . LYS A 1 109 ? -10.677 14.113 8.014 1.00 96.19 109 LYS A N 1
ATOM 838 C CA . LYS A 1 109 ? -12.126 13.972 7.955 1.00 96.19 109 LYS A CA 1
ATOM 839 C C . LYS A 1 109 ? -12.735 15.341 7.650 1.00 96.19 109 LYS A C 1
ATOM 841 O O . LYS A 1 109 ? -12.772 16.210 8.520 1.00 96.19 109 LYS A O 1
ATOM 846 N N . LEU A 1 110 ? -13.188 15.537 6.412 1.00 92.50 110 LEU A N 1
ATOM 847 C CA . LEU A 1 110 ? -13.798 16.794 5.962 1.00 92.50 110 LEU A CA 1
ATOM 848 C C . LEU A 1 110 ? -15.187 16.989 6.577 1.00 92.50 110 LEU A C 1
ATOM 850 O O . LEU A 1 110 ? -15.536 18.084 7.006 1.00 92.50 110 LEU A O 1
ATOM 854 N N . ASN A 1 111 ? -15.981 15.918 6.617 1.00 92.88 111 ASN A N 1
ATOM 855 C CA . ASN A 1 111 ? -17.303 15.878 7.238 1.00 92.88 111 ASN A CA 1
ATOM 856 C C . ASN A 1 111 ? -17.646 14.428 7.638 1.00 92.88 111 ASN A C 1
ATOM 858 O O . ASN A 1 111 ? -16.757 13.584 7.745 1.00 92.88 111 ASN A O 1
ATOM 862 N N . ARG A 1 112 ? -18.919 14.125 7.922 1.00 90.25 112 ARG A N 1
ATOM 863 C CA . ARG A 1 112 ? -19.338 12.763 8.304 1.00 90.25 112 ARG A CA 1
ATOM 864 C C . ARG A 1 112 ? -19.086 11.732 7.199 1.00 90.25 112 ARG A C 1
ATOM 866 O O . ARG A 1 112 ? -18.737 10.610 7.541 1.00 90.25 112 ARG A O 1
ATOM 873 N N . ASP A 1 113 ? -19.186 12.141 5.938 1.00 94.31 113 ASP A N 1
ATOM 874 C CA . ASP A 1 113 ? -19.192 11.247 4.779 1.00 94.31 113 ASP A CA 1
ATOM 875 C C . ASP A 1 113 ? -17.857 11.221 4.019 1.00 94.31 113 ASP A C 1
ATOM 877 O O . ASP A 1 113 ? -17.525 10.215 3.401 1.00 94.31 113 ASP A O 1
ATOM 881 N N . TRP A 1 114 ? -17.079 12.308 4.060 1.00 95.00 114 TRP A N 1
ATOM 882 C CA . TRP A 1 114 ? -15.843 12.468 3.291 1.00 95.00 114 TRP A CA 1
ATOM 883 C C . TRP A 1 114 ? -14.587 12.417 4.161 1.00 95.00 114 TRP A C 1
ATOM 885 O O . TRP A 1 114 ? -14.434 13.190 5.113 1.00 95.00 114 TRP A O 1
ATOM 895 N N . THR A 1 115 ? -13.639 11.569 3.761 1.00 96.50 115 THR A N 1
ATOM 896 C CA . THR A 1 115 ? -12.295 11.480 4.349 1.00 96.50 115 THR A CA 1
ATOM 897 C C . THR A 1 115 ? -11.229 11.562 3.261 1.00 96.50 115 THR A C 1
ATOM 899 O O . THR A 1 115 ? -11.276 10.826 2.282 1.00 96.50 115 THR A O 1
ATOM 902 N N . LEU A 1 116 ? -10.246 12.437 3.443 1.00 97.69 116 LEU A N 1
ATOM 903 C CA . LEU A 1 116 ? -9.040 12.532 2.629 1.00 97.69 116 LEU A CA 1
ATOM 904 C C . LEU A 1 116 ? -7.879 11.812 3.313 1.00 97.69 116 LEU A C 1
ATOM 906 O O . LEU A 1 116 ? -7.704 11.911 4.528 1.00 97.69 116 LEU A O 1
ATOM 910 N N . LEU A 1 117 ? -7.072 11.113 2.524 1.00 97.06 117 LEU A N 1
ATOM 911 C CA . LEU A 1 117 ? -5.889 10.385 2.964 1.00 97.06 117 LEU A CA 1
ATOM 912 C C . LEU A 1 117 ? -4.742 10.660 1.998 1.00 97.06 117 LEU A C 1
ATOM 914 O O . LEU A 1 117 ? -4.879 10.449 0.799 1.00 97.06 117 LEU A O 1
ATOM 918 N N . THR A 1 118 ? -3.595 11.064 2.521 1.00 98.25 118 THR A N 1
ATOM 919 C CA . THR A 1 118 ? -2.377 11.271 1.745 1.00 98.25 118 THR A CA 1
ATOM 920 C C . THR A 1 118 ? -1.238 10.493 2.376 1.00 98.25 118 THR A C 1
ATOM 922 O O . THR A 1 118 ? -1.069 10.495 3.595 1.00 98.25 118 THR A O 1
ATOM 925 N N . LYS A 1 119 ? -0.441 9.825 1.547 1.00 97.69 119 LYS A N 1
ATOM 926 C CA . LYS A 1 119 ? 0.759 9.106 1.956 1.00 97.69 119 LYS A CA 1
ATOM 927 C C . LYS A 1 119 ? 1.862 9.336 0.935 1.00 97.69 119 LYS A C 1
ATOM 929 O O . LYS A 1 119 ? 1.652 9.075 -0.241 1.00 97.69 119 LYS A O 1
ATOM 934 N N . ASN A 1 120 ? 3.031 9.774 1.368 1.00 98.44 120 ASN A N 1
ATOM 935 C CA . ASN A 1 120 ? 4.222 9.859 0.529 1.00 98.44 120 ASN A CA 1
ATOM 936 C C . ASN A 1 120 ? 5.313 8.985 1.144 1.00 98.44 120 ASN A C 1
ATOM 938 O O . ASN A 1 120 ? 5.515 9.030 2.355 1.00 98.44 120 ASN A O 1
ATOM 942 N N . ILE A 1 121 ? 5.961 8.156 0.330 1.00 98.00 121 ILE A N 1
ATOM 943 C CA . ILE A 1 121 ? 7.113 7.350 0.730 1.00 98.00 121 ILE A CA 1
ATOM 944 C C . ILE A 1 121 ? 8.244 7.634 -0.248 1.00 98.00 121 ILE A C 1
ATOM 946 O O . ILE A 1 121 ? 8.042 7.502 -1.452 1.00 98.00 121 ILE A O 1
ATOM 950 N N . ILE A 1 122 ? 9.423 7.961 0.270 1.00 98.12 122 ILE A N 1
ATOM 951 C CA . ILE A 1 122 ? 10.652 8.123 -0.507 1.00 98.12 122 ILE A CA 1
ATOM 952 C C . ILE A 1 122 ? 11.687 7.146 0.045 1.00 98.12 122 ILE A C 1
ATOM 954 O O . ILE A 1 122 ? 11.961 7.149 1.245 1.00 98.12 122 ILE A O 1
ATOM 958 N N . SER A 1 123 ? 12.251 6.320 -0.828 1.00 97.44 123 SER A N 1
ATOM 959 C CA . SER A 1 123 ? 13.304 5.350 -0.542 1.00 97.44 123 SER A CA 1
ATOM 960 C C . SER A 1 123 ? 14.532 5.690 -1.371 1.00 97.44 123 SER A C 1
ATOM 962 O O . SER A 1 123 ? 14.440 5.804 -2.592 1.00 97.44 123 SER A O 1
ATOM 964 N N . VAL A 1 124 ? 15.677 5.843 -0.717 1.00 96.06 124 VAL A N 1
ATOM 965 C CA . VAL A 1 124 ? 16.969 6.072 -1.367 1.00 96.06 124 VAL A CA 1
ATOM 966 C C . VAL A 1 124 ? 17.916 4.973 -0.941 1.00 96.06 124 VAL A C 1
ATOM 968 O O . VAL A 1 124 ? 18.159 4.788 0.252 1.00 96.06 124 VAL A O 1
ATOM 971 N N . ASN A 1 125 ? 18.485 4.286 -1.918 1.00 94.12 125 ASN A N 1
ATOM 972 C CA . ASN A 1 125 ? 19.415 3.200 -1.695 1.00 94.12 125 ASN A CA 1
ATOM 973 C C . ASN A 1 125 ? 20.763 3.547 -2.321 1.00 94.12 125 ASN A C 1
ATOM 975 O O . ASN A 1 125 ? 20.828 3.999 -3.467 1.00 94.12 125 ASN A O 1
ATOM 979 N N . SER A 1 126 ? 21.841 3.301 -1.588 1.00 90.50 126 SER A N 1
ATOM 980 C CA . SER A 1 126 ? 23.220 3.462 -2.052 1.00 90.50 126 SER A CA 1
ATOM 981 C C . SER A 1 126 ? 23.999 2.172 -1.814 1.00 90.50 126 SER A C 1
ATOM 983 O O . SER A 1 126 ? 23.814 1.515 -0.790 1.00 90.50 126 SER A O 1
ATOM 985 N N . ARG A 1 127 ? 24.862 1.812 -2.765 1.00 85.00 127 ARG A N 1
ATOM 986 C CA . ARG A 1 127 ? 25.697 0.603 -2.751 1.00 85.00 127 ARG A CA 1
ATOM 987 C C . ARG A 1 127 ? 27.157 1.006 -2.875 1.00 85.00 127 ARG A C 1
ATOM 989 O O . ARG A 1 127 ? 27.463 1.946 -3.600 1.00 85.00 127 ARG A O 1
ATOM 996 N N . GLU A 1 128 ? 28.055 0.269 -2.225 1.00 74.06 128 GLU A N 1
ATOM 997 C CA . GLU A 1 128 ? 29.480 0.638 -2.131 1.00 74.06 128 GLU A CA 1
ATOM 998 C C . GLU A 1 128 ? 30.183 0.791 -3.495 1.00 74.06 128 GLU A C 1
ATOM 1000 O O . GLU A 1 128 ? 31.115 1.579 -3.623 1.00 74.06 128 GLU A O 1
ATOM 1005 N N . ASN A 1 129 ? 29.700 0.100 -4.534 1.00 73.06 129 ASN A N 1
ATOM 1006 C CA . ASN A 1 129 ? 30.298 0.101 -5.874 1.00 73.06 129 ASN A CA 1
ATOM 1007 C C . ASN A 1 129 ? 29.634 1.074 -6.868 1.00 73.06 129 ASN A C 1
ATOM 1009 O O . ASN A 1 129 ? 29.933 1.020 -8.059 1.00 73.06 129 ASN A O 1
ATOM 1013 N N . VAL A 1 130 ? 28.723 1.941 -6.413 1.00 75.06 130 VAL A N 1
ATOM 1014 C CA . VAL A 1 130 ? 28.027 2.923 -7.260 1.00 75.06 130 VAL A CA 1
ATOM 1015 C C . VAL A 1 130 ? 28.253 4.321 -6.691 1.00 75.06 130 VAL A C 1
ATOM 1017 O O . VAL A 1 130 ? 28.008 4.568 -5.512 1.00 75.06 130 VAL A O 1
ATOM 1020 N N . SER A 1 131 ? 28.711 5.263 -7.518 1.00 72.62 131 SER A N 1
ATOM 1021 C CA . SER A 1 131 ? 28.845 6.658 -7.097 1.00 72.62 131 SER A CA 1
ATOM 1022 C C . SER A 1 131 ? 27.460 7.294 -6.906 1.00 72.62 131 SER A C 1
ATOM 1024 O O . SER A 1 131 ? 26.637 7.346 -7.819 1.00 72.62 131 SER A O 1
ATOM 1026 N N . GLY A 1 132 ? 27.188 7.788 -5.695 1.00 80.62 132 GLY A N 1
ATOM 1027 C CA . GLY A 1 132 ? 25.898 8.385 -5.335 1.00 80.62 132 GLY A CA 1
ATOM 1028 C C . GLY A 1 132 ? 24.853 7.360 -4.875 1.00 80.62 132 GLY A C 1
ATOM 1029 O O . GLY A 1 132 ? 25.164 6.410 -4.153 1.00 80.62 132 GLY A O 1
ATOM 1030 N N . PHE A 1 133 ? 23.585 7.585 -5.231 1.00 84.50 133 PHE A N 1
ATOM 1031 C CA . PHE A 1 133 ? 22.511 6.624 -4.973 1.00 84.50 133 PHE A CA 1
ATOM 1032 C C . PHE A 1 133 ? 22.401 5.647 -6.148 1.00 84.50 133 PHE A C 1
ATOM 1034 O O . PHE A 1 133 ? 22.461 6.050 -7.305 1.00 84.50 133 PHE A O 1
ATOM 1041 N N . SER A 1 134 ? 22.225 4.364 -5.845 1.00 91.06 134 SER A N 1
ATOM 1042 C CA . SER A 1 134 ? 21.973 3.315 -6.838 1.00 91.06 134 SER A CA 1
ATOM 1043 C C . SER A 1 134 ? 20.501 3.233 -7.235 1.00 91.06 134 SER A C 1
ATOM 1045 O O . SER A 1 134 ? 20.196 2.851 -8.357 1.00 91.06 134 SER A O 1
ATOM 1047 N N . LYS A 1 135 ? 19.587 3.582 -6.322 1.00 94.31 135 LYS A N 1
ATOM 1048 C CA . LYS A 1 135 ? 18.146 3.509 -6.567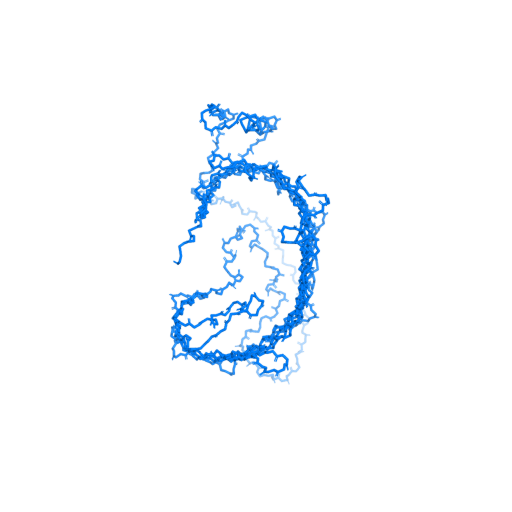 1.00 94.31 135 LYS A CA 1
ATOM 1049 C C . LYS A 1 135 ? 17.411 4.587 -5.776 1.00 94.31 135 LYS A C 1
ATOM 1051 O O . LYS A 1 135 ? 17.698 4.791 -4.597 1.00 94.31 135 LYS A O 1
ATOM 1056 N N . LEU A 1 136 ? 16.479 5.272 -6.425 1.00 95.81 136 LEU A N 1
ATOM 1057 C CA . LEU A 1 136 ? 15.548 6.220 -5.815 1.00 95.81 136 LEU A CA 1
ATOM 1058 C C . LEU A 1 136 ? 14.140 5.758 -6.163 1.00 95.81 136 LEU A C 1
ATOM 1060 O O . LEU A 1 136 ? 13.842 5.547 -7.332 1.00 95.81 136 LEU A O 1
ATOM 1064 N N . GLN A 1 137 ? 13.271 5.631 -5.168 1.00 97.19 137 GLN A N 1
ATOM 1065 C CA . GLN A 1 137 ? 11.861 5.331 -5.379 1.00 97.19 137 GLN A CA 1
ATOM 1066 C C . GLN A 1 137 ? 11.001 6.306 -4.587 1.00 97.19 137 GLN A C 1
ATOM 1068 O O . GLN A 1 137 ? 11.110 6.390 -3.366 1.00 97.19 137 GLN A O 1
ATOM 1073 N N . GLU A 1 138 ? 10.108 7.005 -5.270 1.00 98.00 138 GLU A N 1
ATOM 1074 C CA . GLU A 1 138 ? 9.060 7.811 -4.663 1.00 98.00 138 GLU A CA 1
ATOM 1075 C C . GLU A 1 138 ? 7.690 7.209 -4.970 1.00 98.00 138 GLU A C 1
ATOM 1077 O O . GLU A 1 138 ? 7.392 6.808 -6.097 1.00 98.00 138 GLU A O 1
ATOM 1082 N N . ARG A 1 139 ? 6.828 7.181 -3.953 1.00 97.81 139 ARG A N 1
ATOM 1083 C CA . ARG A 1 139 ? 5.429 6.788 -4.070 1.00 97.81 139 ARG A CA 1
ATOM 1084 C C . ARG A 1 139 ? 4.541 7.759 -3.305 1.00 97.81 139 ARG A C 1
ATOM 1086 O O . ARG A 1 139 ? 4.437 7.680 -2.079 1.00 97.81 139 ARG A O 1
ATOM 1093 N N . LEU A 1 140 ? 3.851 8.631 -4.031 1.00 98.44 140 LEU A N 1
ATOM 1094 C CA . LEU A 1 140 ? 2.820 9.522 -3.502 1.00 98.44 140 LEU A CA 1
ATOM 1095 C C . LEU A 1 140 ? 1.436 8.930 -3.782 1.00 98.44 140 LEU A C 1
ATOM 1097 O O . LEU A 1 140 ? 1.110 8.600 -4.913 1.00 98.44 140 LEU A O 1
ATOM 1101 N N . GLN A 1 141 ? 0.604 8.821 -2.757 1.00 98.06 141 GLN A N 1
ATOM 1102 C CA . GLN A 1 141 ? -0.777 8.361 -2.832 1.00 98.06 141 GLN A CA 1
ATOM 1103 C C . GLN A 1 141 ? -1.674 9.418 -2.202 1.00 98.06 141 GLN A C 1
ATOM 1105 O O . GLN A 1 141 ? -1.460 9.806 -1.056 1.00 98.06 141 GLN A O 1
ATOM 1110 N N . VAL A 1 142 ? -2.686 9.859 -2.936 1.00 98.31 142 VAL A N 1
ATOM 1111 C CA . VAL A 1 142 ? -3.716 10.786 -2.467 1.00 98.31 142 VAL A CA 1
ATOM 1112 C C . VAL A 1 142 ? -5.063 10.138 -2.734 1.00 98.31 142 VAL A C 1
ATOM 1114 O O . VAL A 1 142 ? -5.353 9.745 -3.860 1.00 98.31 142 VAL A O 1
ATOM 1117 N N . GLY A 1 143 ? -5.878 9.991 -1.702 1.00 97.62 143 GLY A N 1
ATOM 1118 C CA . GLY A 1 143 ? -7.161 9.316 -1.763 1.00 97.62 143 GLY A CA 1
ATOM 1119 C C . GLY A 1 143 ? -8.269 10.123 -1.108 1.00 97.62 143 GLY A C 1
ATOM 1120 O O . GLY A 1 143 ? -8.048 10.806 -0.112 1.00 97.62 143 GLY A O 1
ATOM 1121 N N . ALA A 1 144 ? -9.470 10.011 -1.660 1.00 97.75 144 ALA A N 1
ATOM 1122 C CA . ALA A 1 144 ? -10.702 10.523 -1.088 1.00 97.75 144 ALA A CA 1
ATOM 1123 C C . ALA A 1 144 ? -11.692 9.364 -0.963 1.00 97.75 144 ALA A C 1
ATOM 1125 O O . ALA A 1 144 ? -12.016 8.710 -1.953 1.00 97.75 144 ALA A O 1
ATOM 1126 N N . ALA A 1 145 ? -12.154 9.109 0.253 1.00 96.69 145 ALA A N 1
ATOM 1127 C CA . ALA A 1 145 ? -13.195 8.143 0.546 1.00 96.69 145 ALA A CA 1
ATOM 1128 C C . ALA A 1 145 ? -14.503 8.883 0.830 1.00 96.69 145 ALA A C 1
ATOM 1130 O O . ALA A 1 145 ? -14.526 9.822 1.630 1.00 96.69 145 ALA A O 1
ATOM 1131 N N . TYR A 1 146 ? -15.572 8.437 0.183 1.00 95.50 146 TYR A N 1
ATOM 1132 C CA . TYR A 1 146 ? -16.945 8.832 0.442 1.00 95.50 146 TYR A CA 1
ATOM 1133 C C . TYR A 1 146 ? -17.721 7.632 0.975 1.00 95.50 146 TYR A C 1
ATOM 1135 O O . TYR A 1 146 ? -17.652 6.547 0.400 1.00 95.50 146 TYR A O 1
ATOM 1143 N N . ARG A 1 147 ? -18.496 7.837 2.034 1.00 93.12 147 ARG A N 1
ATOM 1144 C CA . ARG A 1 147 ? -19.451 6.863 2.562 1.00 93.12 147 ARG A CA 1
ATOM 1145 C C . ARG A 1 147 ? -20.732 7.586 2.921 1.00 93.12 147 ARG A C 1
ATOM 1147 O O . ARG A 1 147 ? -20.694 8.545 3.685 1.00 93.12 147 ARG A O 1
ATOM 1154 N N . SER A 1 148 ? -21.872 7.126 2.411 1.00 89.44 148 SER A N 1
ATOM 1155 C CA . SER A 1 148 ? -23.162 7.670 2.839 1.00 89.44 148 SER A CA 1
ATOM 1156 C C . SER A 1 148 ? -23.458 7.224 4.272 1.00 89.44 148 SER A C 1
ATOM 1158 O O . SER A 1 148 ? -23.970 6.128 4.486 1.00 89.44 148 SER A O 1
ATOM 1160 N N . THR A 1 149 ? -23.157 8.059 5.269 1.00 83.56 149 THR A N 1
ATOM 1161 C CA . THR A 1 149 ? -23.316 7.672 6.684 1.00 83.56 149 THR A CA 1
ATOM 1162 C C . THR A 1 149 ? -24.783 7.475 7.078 1.00 83.56 149 THR A C 1
ATOM 1164 O O . THR A 1 149 ? -25.073 6.725 8.003 1.00 83.56 149 THR A O 1
ATOM 1167 N N . SER A 1 150 ? -25.717 8.152 6.402 1.00 85.75 150 SER A N 1
ATOM 1168 C CA . SER A 1 150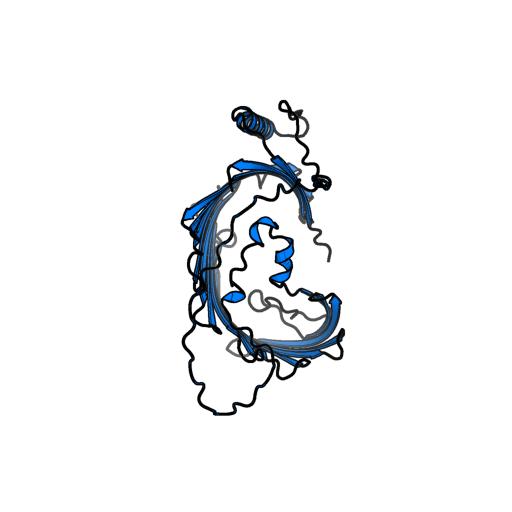 ? -27.149 8.103 6.726 1.00 85.75 150 SER A CA 1
ATOM 1169 C C . SER A 1 150 ? -27.875 6.906 6.120 1.00 85.75 150 SER A C 1
ATOM 1171 O O . SER A 1 150 ? -28.744 6.335 6.769 1.00 85.75 150 SER A O 1
ATOM 1173 N N . THR A 1 151 ? -27.548 6.536 4.879 1.00 85.19 151 THR A N 1
ATOM 1174 C CA . THR A 1 151 ? -28.253 5.457 4.164 1.00 85.19 151 THR A CA 1
ATOM 1175 C C . THR A 1 151 ? -27.433 4.182 4.059 1.00 85.19 151 THR A C 1
ATOM 1177 O O . THR A 1 151 ? -28.003 3.113 3.873 1.00 85.19 151 THR A O 1
ATOM 1180 N N . ASN A 1 152 ? -26.104 4.291 4.157 1.00 85.06 152 ASN A N 1
ATOM 1181 C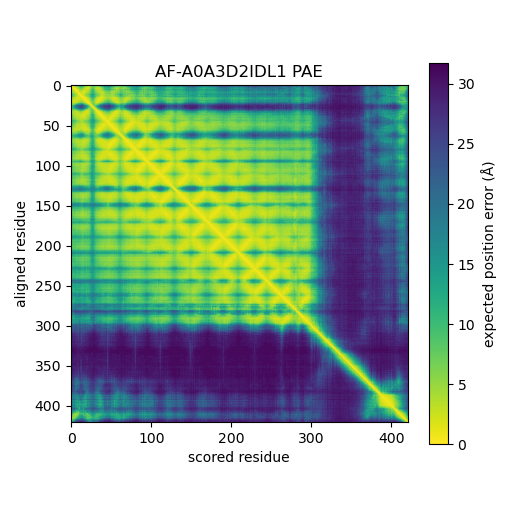 CA . ASN A 1 152 ? -25.155 3.194 4.010 1.00 85.06 152 ASN A CA 1
ATOM 1182 C C . ASN A 1 152 ? -25.284 2.412 2.685 1.00 85.06 152 ASN A C 1
ATOM 1184 O O . ASN A 1 152 ? -24.857 1.265 2.600 1.00 85.06 152 ASN A O 1
ATOM 1188 N N . LYS A 1 153 ? -25.880 3.024 1.649 1.00 91.56 153 LYS A N 1
ATOM 1189 C CA . LYS A 1 153 ? -26.121 2.375 0.349 1.00 91.56 153 LYS A CA 1
ATOM 1190 C C . LYS A 1 153 ? -24.990 2.562 -0.648 1.00 91.56 153 LYS A C 1
ATOM 1192 O O . LYS A 1 153 ? -24.860 1.753 -1.556 1.00 91.56 153 LYS A O 1
ATOM 1197 N N . PHE A 1 154 ? -24.202 3.627 -0.527 1.00 94.31 154 PHE A N 1
ATOM 1198 C CA . PHE A 1 154 ? -23.150 3.940 -1.489 1.00 94.31 154 PHE A CA 1
ATOM 1199 C C . PHE A 1 154 ? -21.847 4.321 -0.797 1.00 94.31 154 PHE A C 1
ATOM 1201 O O . PHE A 1 154 ? -21.831 5.172 0.098 1.00 94.31 154 PHE A O 1
ATOM 1208 N N . ASP A 1 155 ? -20.772 3.711 -1.281 1.00 94.31 155 ASP A N 1
ATOM 1209 C CA . ASP A 1 155 ? -19.395 3.958 -0.886 1.00 94.31 155 ASP A CA 1
ATOM 1210 C C . ASP A 1 155 ? -18.557 4.213 -2.134 1.00 94.31 155 ASP A C 1
ATOM 1212 O O . ASP A 1 155 ? -18.703 3.510 -3.133 1.00 94.31 155 ASP A O 1
ATOM 1216 N N . ALA A 1 156 ? -17.649 5.181 -2.078 1.00 96.06 156 ALA A N 1
ATOM 1217 C CA . ALA A 1 156 ? -16.711 5.433 -3.159 1.00 96.06 156 ALA A CA 1
ATOM 1218 C C . ALA A 1 156 ? -15.303 5.724 -2.643 1.00 96.06 156 ALA A C 1
ATOM 1220 O O . ALA A 1 156 ? -15.115 6.335 -1.594 1.00 96.06 156 ALA A O 1
ATOM 1221 N N . LEU A 1 157 ? -14.303 5.310 -3.412 1.00 96.00 157 LEU A N 1
ATOM 1222 C CA . LEU A 1 157 ? -12.897 5.584 -3.168 1.00 96.00 157 LEU A CA 1
ATOM 1223 C C . LEU A 1 157 ? -12.250 6.075 -4.457 1.00 96.00 157 LEU A C 1
ATOM 1225 O O . LEU A 1 157 ? -12.121 5.326 -5.424 1.00 96.00 157 LEU A O 1
ATOM 1229 N N . ILE A 1 158 ? -11.782 7.314 -4.432 1.00 97.38 158 ILE A N 1
ATOM 1230 C CA . ILE A 1 158 ? -10.967 7.907 -5.488 1.00 97.38 158 ILE A CA 1
ATOM 1231 C C . ILE A 1 158 ? -9.524 7.899 -5.001 1.00 97.38 158 ILE A C 1
ATOM 1233 O O . ILE A 1 158 ? -9.258 8.284 -3.865 1.00 97.38 158 ILE A O 1
ATOM 1237 N N . ARG A 1 159 ? -8.586 7.459 -5.837 1.00 97.44 159 ARG A N 1
ATOM 1238 C CA . ARG A 1 159 ? -7.157 7.406 -5.526 1.00 97.44 159 ARG A CA 1
ATOM 1239 C C . ARG A 1 159 ? -6.336 7.865 -6.721 1.00 97.44 159 ARG A C 1
ATOM 1241 O O . ARG A 1 159 ? -6.437 7.282 -7.797 1.00 97.44 159 ARG A O 1
ATOM 1248 N N . TYR A 1 160 ? -5.490 8.856 -6.491 1.00 98.19 160 TYR A N 1
ATOM 1249 C CA . TYR A 1 160 ? -4.374 9.226 -7.344 1.00 98.19 160 TYR A CA 1
ATOM 1250 C C . TYR A 1 160 ? -3.080 8.669 -6.753 1.00 98.19 160 TYR A C 1
ATOM 1252 O O . TYR A 1 160 ? -2.834 8.770 -5.550 1.00 98.19 160 TYR A O 1
ATOM 1260 N N . GLU A 1 161 ? -2.249 8.082 -7.598 1.00 98.00 161 GLU A N 1
ATOM 1261 C CA . GLU A 1 161 ? -0.966 7.521 -7.226 1.00 98.00 161 GLU A CA 1
ATOM 1262 C C . GLU A 1 161 ? 0.100 7.953 -8.230 1.00 98.00 161 GLU A C 1
ATOM 1264 O O . GLU A 1 161 ? -0.055 7.788 -9.436 1.00 98.00 161 GLU A O 1
ATOM 1269 N N . PHE A 1 162 ? 1.186 8.509 -7.711 1.00 98.25 162 PHE A N 1
ATOM 1270 C CA . PHE A 1 162 ? 2.379 8.861 -8.457 1.00 98.25 162 PHE A CA 1
ATOM 1271 C C . PHE A 1 162 ? 3.523 7.967 -7.995 1.00 98.25 162 PHE A C 1
ATOM 1273 O O . PHE A 1 162 ? 3.773 7.841 -6.792 1.00 98.25 162 PHE A O 1
ATOM 1280 N N . LYS A 1 163 ? 4.195 7.342 -8.956 1.00 97.81 163 LYS A N 1
ATOM 1281 C CA . LYS A 1 163 ? 5.377 6.513 -8.749 1.00 97.81 163 LYS A CA 1
ATOM 1282 C C . LYS A 1 163 ? 6.506 7.076 -9.588 1.00 97.81 163 LYS A C 1
ATOM 1284 O O . LYS A 1 163 ? 6.311 7.314 -10.778 1.00 97.81 163 LYS A O 1
ATOM 1289 N N . HIS A 1 164 ? 7.667 7.240 -8.984 1.00 98.00 164 HIS A N 1
ATOM 1290 C CA . HIS A 1 164 ? 8.882 7.602 -9.691 1.00 98.00 164 HIS A CA 1
ATOM 1291 C C . HIS A 1 164 ? 10.017 6.703 -9.224 1.00 98.00 164 HIS A C 1
ATOM 1293 O O . HIS A 1 164 ? 10.183 6.484 -8.027 1.00 98.00 164 HIS A O 1
ATOM 1299 N N . GLU A 1 165 ? 10.767 6.164 -10.170 1.00 97.19 165 GLU A N 1
ATOM 1300 C CA . GLU A 1 165 ? 11.863 5.244 -9.932 1.00 97.19 165 GLU A CA 1
ATOM 1301 C C . GLU A 1 165 ? 13.056 5.642 -10.794 1.00 97.19 165 GLU A C 1
ATOM 1303 O O . GLU A 1 165 ? 12.909 5.841 -11.997 1.00 97.19 165 GLU A O 1
ATOM 1308 N N . LEU A 1 166 ? 14.221 5.743 -10.163 1.00 95.19 166 LEU A N 1
ATOM 1309 C CA . LEU A 1 166 ? 15.529 5.736 -10.808 1.00 95.19 166 LEU A CA 1
ATOM 1310 C C . LEU A 1 166 ? 16.239 4.475 -10.332 1.00 95.19 166 LEU A C 1
ATOM 1312 O O . LEU A 1 166 ? 16.279 4.235 -9.121 1.00 95.19 166 LEU A O 1
ATOM 1316 N N . ASP A 1 167 ? 16.796 3.682 -11.242 1.00 93.31 167 ASP A N 1
ATOM 1317 C CA . ASP A 1 167 ? 17.465 2.430 -10.882 1.00 93.31 167 ASP A CA 1
ATOM 1318 C C . ASP A 1 167 ? 18.698 2.165 -11.747 1.00 93.31 167 ASP A C 1
ATOM 1320 O O . ASP A 1 167 ? 18.627 1.571 -12.822 1.00 93.31 167 ASP A O 1
ATOM 1324 N N . LYS A 1 168 ? 19.859 2.536 -11.205 1.00 90.00 168 LYS A N 1
ATOM 1325 C CA . LYS A 1 168 ? 21.157 2.383 -11.865 1.00 90.00 168 LYS A CA 1
ATOM 1326 C C . LYS A 1 168 ? 21.612 0.935 -12.016 1.00 90.00 168 LYS A C 1
ATOM 1328 O O . LYS A 1 168 ? 22.625 0.681 -12.659 1.00 90.00 168 LYS A O 1
ATOM 1333 N N . SER A 1 169 ? 20.928 -0.018 -11.380 1.00 86.00 169 SER A N 1
ATOM 1334 C CA . SER A 1 169 ? 21.232 -1.439 -11.564 1.00 86.00 169 SER A CA 1
ATOM 1335 C C . SER A 1 169 ? 20.677 -1.999 -12.874 1.00 86.00 169 SER A C 1
ATOM 1337 O O . SER A 1 169 ? 21.166 -3.029 -13.335 1.00 86.00 169 SER A O 1
ATOM 1339 N N . ILE A 1 170 ? 19.690 -1.319 -13.469 1.00 86.50 170 ILE A N 1
ATOM 1340 C CA . ILE A 1 170 ? 19.126 -1.655 -14.779 1.00 86.50 170 ILE A CA 1
ATOM 1341 C C . ILE A 1 170 ? 19.951 -0.967 -15.871 1.00 86.50 170 ILE A C 1
ATOM 1343 O O . ILE A 1 170 ? 20.496 -1.638 -16.744 1.00 86.50 170 ILE A O 1
ATOM 1347 N N . ASP A 1 171 ? 20.067 0.358 -15.786 1.00 88.81 171 ASP A N 1
ATOM 1348 C CA . ASP A 1 171 ? 20.851 1.217 -16.677 1.00 88.81 171 ASP A CA 1
ATOM 1349 C C . ASP A 1 171 ? 21.155 2.540 -15.943 1.00 88.81 171 ASP A C 1
ATOM 1351 O O . ASP A 1 171 ? 20.354 2.967 -15.111 1.00 88.81 171 ASP A O 1
ATOM 1355 N N . ASP A 1 172 ? 22.299 3.189 -16.196 1.00 87.25 172 ASP A N 1
ATOM 1356 C CA . ASP A 1 172 ? 22.699 4.401 -15.448 1.00 87.25 172 ASP A CA 1
ATOM 1357 C C . ASP A 1 172 ? 21.718 5.573 -15.658 1.00 87.25 172 ASP A C 1
ATOM 1359 O O . ASP A 1 172 ? 21.518 6.371 -14.738 1.00 87.25 172 ASP A O 1
ATOM 1363 N N . ASP A 1 173 ? 21.041 5.610 -16.814 1.00 88.62 173 ASP A N 1
ATOM 1364 C CA . ASP A 1 173 ? 20.021 6.601 -17.170 1.00 88.62 173 ASP A CA 1
ATOM 1365 C C . ASP A 1 173 ? 18.580 6.068 -17.005 1.00 88.62 173 ASP A C 1
ATOM 1367 O O . ASP A 1 173 ? 17.620 6.735 -17.411 1.00 88.62 173 ASP A O 1
ATOM 1371 N N . PHE A 1 174 ? 18.392 4.886 -16.394 1.00 94.06 174 PHE A N 1
ATOM 1372 C CA . PHE A 1 174 ? 17.063 4.297 -16.224 1.00 94.06 174 PHE A CA 1
ATOM 1373 C C . PHE A 1 174 ? 16.168 5.155 -15.328 1.00 94.06 174 PHE A C 1
ATOM 1375 O O . PHE A 1 174 ? 16.469 5.391 -14.149 1.00 94.06 174 PHE A O 1
ATOM 1382 N N . PHE A 1 175 ? 14.997 5.519 -15.850 1.00 95.88 175 PHE A N 1
ATOM 1383 C CA . PHE A 1 175 ? 13.908 6.040 -15.040 1.00 95.88 175 PHE A CA 1
ATOM 1384 C C . PHE A 1 175 ? 12.546 5.515 -15.475 1.00 95.88 175 PHE A C 1
ATOM 1386 O O . PHE A 1 175 ? 12.258 5.327 -16.657 1.00 95.88 175 PHE A O 1
ATOM 1393 N N . ARG A 1 176 ? 11.651 5.391 -14.497 1.00 96.56 176 ARG A N 1
ATOM 1394 C CA . ARG A 1 176 ? 10.242 5.090 -14.717 1.00 96.56 176 ARG A CA 1
ATOM 1395 C C . ARG A 1 176 ? 9.368 6.020 -13.893 1.00 96.56 176 ARG A C 1
ATOM 1397 O O . ARG A 1 176 ? 9.520 6.135 -12.681 1.00 96.56 176 ARG A O 1
ATOM 1404 N N . THR A 1 177 ? 8.403 6.651 -14.545 1.00 97.88 177 THR A N 1
ATOM 1405 C CA . THR A 1 177 ? 7.397 7.498 -13.901 1.00 97.88 177 THR A CA 1
ATOM 1406 C C . THR A 1 177 ? 6.012 6.997 -14.269 1.00 97.88 177 THR A C 1
ATOM 1408 O O . THR A 1 177 ? 5.723 6.820 -15.448 1.00 97.88 177 THR A O 1
ATOM 1411 N N . ALA A 1 178 ? 5.138 6.788 -13.287 1.00 97.50 178 ALA A N 1
ATOM 1412 C CA . ALA A 1 178 ? 3.762 6.363 -13.510 1.00 97.50 178 ALA A CA 1
ATOM 1413 C C . ALA A 1 178 ? 2.775 7.218 -12.709 1.00 97.50 178 ALA A C 1
ATOM 1415 O O . ALA A 1 178 ? 2.921 7.402 -11.502 1.00 97.50 178 ALA A O 1
ATOM 1416 N N . HIS A 1 179 ? 1.740 7.696 -13.391 1.00 97.94 179 HIS A N 1
ATOM 1417 C CA . HIS A 1 179 ? 0.577 8.357 -12.817 1.00 97.94 179 HIS A CA 1
ATOM 1418 C C . HIS A 1 179 ? -0.618 7.421 -12.962 1.00 97.94 179 HIS A C 1
ATOM 1420 O O . HIS A 1 179 ? -0.968 7.041 -14.077 1.00 97.94 179 HIS A O 1
ATOM 1426 N N . VAL A 1 180 ? -1.248 7.057 -11.851 1.00 96.81 180 VAL A N 1
ATOM 1427 C CA . VAL A 1 180 ? -2.406 6.162 -11.818 1.00 96.81 180 VAL A CA 1
ATOM 1428 C C . VAL A 1 180 ? -3.552 6.878 -11.121 1.00 96.81 180 VAL A C 1
ATOM 1430 O O . VAL A 1 180 ? -3.466 7.206 -9.940 1.00 96.81 180 VAL A O 1
ATOM 1433 N N . LEU A 1 181 ? -4.644 7.103 -11.839 1.00 97.19 181 LEU A N 1
ATOM 1434 C CA . LEU A 1 181 ? -5.897 7.593 -11.279 1.00 97.19 181 LEU A CA 1
ATOM 1435 C C . LEU A 1 181 ? -6.893 6.440 -11.260 1.00 97.19 181 LEU A C 1
ATOM 1437 O O . LEU A 1 181 ? -7.071 5.759 -12.262 1.00 97.19 181 LEU A O 1
ATOM 1441 N N . SER A 1 182 ? -7.551 6.207 -10.132 1.00 96.12 182 SER A N 1
ATOM 1442 C CA . SER A 1 182 ? -8.557 5.156 -10.002 1.00 96.12 182 SER A CA 1
ATOM 1443 C C . SER A 1 182 ? -9.734 5.619 -9.160 1.00 96.12 182 SER A C 1
ATOM 1445 O O . SER A 1 182 ? -9.568 6.359 -8.194 1.00 96.12 182 SER A O 1
ATOM 1447 N N . SER A 1 183 ? -10.923 5.167 -9.524 1.00 96.12 183 SER A N 1
ATOM 1448 C CA . SER A 1 183 ? -12.163 5.386 -8.795 1.00 96.12 183 SER A CA 1
ATOM 1449 C C . SER A 1 183 ? -12.879 4.053 -8.649 1.00 96.12 183 SER A C 1
ATOM 1451 O O . SER A 1 183 ? -12.999 3.306 -9.619 1.00 96.12 183 SER A O 1
ATOM 1453 N N . HIS A 1 184 ? -13.316 3.749 -7.435 1.00 95.25 184 HIS A N 1
ATOM 1454 C CA . HIS A 1 184 ? -14.067 2.551 -7.088 1.00 95.25 184 HIS A CA 1
ATOM 1455 C C . HIS A 1 184 ? -15.366 2.991 -6.429 1.00 95.25 184 HIS A C 1
ATOM 1457 O O . HIS A 1 184 ? -15.336 3.862 -5.564 1.00 95.25 184 HIS A O 1
ATOM 1463 N N . GLY A 1 185 ? -16.485 2.395 -6.812 1.00 95.19 185 GLY A N 1
ATOM 1464 C CA . GLY A 1 185 ? -17.787 2.642 -6.205 1.00 95.19 185 GLY A CA 1
ATOM 1465 C C . GLY A 1 185 ? -18.477 1.327 -5.890 1.00 95.19 185 GLY A C 1
ATOM 1466 O O . GLY A 1 185 ? -18.463 0.425 -6.722 1.00 95.19 185 GLY A O 1
ATOM 1467 N N . ASN A 1 186 ? -19.085 1.231 -4.714 1.00 94.88 186 ASN A N 1
ATOM 1468 C CA . ASN A 1 186 ? -19.925 0.114 -4.301 1.00 94.88 186 ASN A CA 1
ATOM 1469 C C . ASN A 1 186 ? -21.317 0.645 -3.978 1.00 94.88 186 ASN A C 1
ATOM 1471 O O . ASN A 1 186 ? -21.468 1.551 -3.157 1.00 94.88 186 ASN A O 1
ATOM 1475 N N . TYR A 1 187 ? -22.325 0.079 -4.625 1.00 95.31 187 TYR A N 1
ATOM 1476 C CA . TYR A 1 187 ? -23.722 0.415 -4.435 1.00 95.31 187 TYR A CA 1
ATOM 1477 C C . TYR A 1 187 ? -24.502 -0.817 -3.978 1.00 95.31 187 TYR A C 1
ATOM 1479 O O . TYR A 1 187 ? -24.459 -1.859 -4.625 1.00 95.31 187 TYR A O 1
ATOM 1487 N N . HIS A 1 188 ? -25.232 -0.669 -2.879 1.00 94.38 188 HIS A N 1
ATOM 1488 C CA . HIS A 1 188 ? -26.027 -1.705 -2.230 1.00 94.38 188 HIS A CA 1
ATOM 1489 C C . HIS A 1 188 ? -27.505 -1.280 -2.294 1.00 94.38 188 HIS A C 1
ATOM 1491 O O . HIS A 1 188 ? -28.012 -0.629 -1.371 1.00 94.38 188 HIS A O 1
ATOM 1497 N N . PRO A 1 189 ? -28.198 -1.510 -3.427 1.00 91.88 189 PRO A N 1
ATOM 1498 C CA . PRO A 1 189 ? -29.611 -1.154 -3.567 1.00 91.88 189 PRO A CA 1
ATOM 1499 C C . PRO A 1 189 ? -30.510 -1.907 -2.575 1.00 91.88 189 PRO A C 1
ATOM 1501 O O . PRO A 1 189 ? -31.453 -1.314 -2.038 1.00 91.88 189 PRO A O 1
ATOM 1504 N N . THR A 1 190 ? -30.197 -3.179 -2.324 1.00 92.69 190 THR A N 1
ATOM 1505 C CA . THR A 1 190 ? -30.836 -4.077 -1.350 1.00 92.69 190 THR A CA 1
ATOM 1506 C C . THR A 1 190 ? -29.762 -4.672 -0.432 1.00 92.69 190 THR A C 1
ATOM 1508 O O . THR A 1 190 ? -28.575 -4.410 -0.625 1.00 92.69 190 THR A O 1
ATOM 1511 N N . THR A 1 191 ? -30.163 -5.443 0.581 1.00 88.25 191 THR A N 1
ATOM 1512 C CA . THR A 1 191 ? -29.225 -6.161 1.462 1.00 88.25 191 THR A CA 1
ATOM 1513 C C . THR A 1 191 ? -28.451 -7.251 0.732 1.00 88.25 191 THR A C 1
ATOM 1515 O O . THR A 1 191 ? -27.303 -7.483 1.081 1.00 88.25 191 THR A O 1
ATOM 1518 N N . ASP A 1 192 ? -29.060 -7.840 -0.299 1.00 93.94 192 ASP A N 1
ATOM 1519 C CA . ASP A 1 192 ? -28.565 -9.062 -0.941 1.00 93.94 192 ASP A CA 1
ATOM 1520 C C . ASP A 1 192 ? -27.859 -8.780 -2.276 1.00 93.94 192 ASP A C 1
ATOM 1522 O O . ASP A 1 192 ? -27.374 -9.693 -2.929 1.00 93.94 192 ASP A O 1
ATOM 1526 N N . LEU A 1 193 ? -27.849 -7.528 -2.751 1.00 94.25 193 LEU A N 1
ATOM 1527 C CA . LEU A 1 193 ? -27.263 -7.156 -4.041 1.00 94.25 193 LEU A CA 1
ATOM 1528 C C . LEU A 1 193 ? -26.194 -6.086 -3.848 1.00 94.25 193 LEU A C 1
ATOM 1530 O O . LEU A 1 193 ? -26.489 -4.975 -3.410 1.00 94.25 193 LEU A O 1
ATOM 1534 N N . THR A 1 194 ? -24.973 -6.395 -4.278 1.00 95.06 194 THR A N 1
ATOM 1535 C CA . THR A 1 194 ? -23.846 -5.461 -4.308 1.00 95.06 194 THR A CA 1
ATOM 1536 C C . THR A 1 194 ? -23.390 -5.232 -5.744 1.00 95.06 194 THR A C 1
ATOM 1538 O O . THR A 1 194 ? -23.002 -6.157 -6.458 1.00 95.06 194 THR A O 1
ATOM 1541 N N . LEU A 1 195 ? -23.413 -3.972 -6.167 1.00 96.31 195 LEU A N 1
ATOM 1542 C CA . LEU A 1 195 ? -22.934 -3.520 -7.467 1.00 96.31 195 LEU A CA 1
ATOM 1543 C C . LEU A 1 195 ? -21.635 -2.742 -7.275 1.00 96.31 195 LEU A C 1
ATOM 1545 O O . LEU A 1 195 ? -21.628 -1.665 -6.683 1.00 96.31 195 LEU A O 1
ATOM 1549 N N . SER A 1 196 ? -20.538 -3.269 -7.803 1.00 95.25 196 SER A N 1
ATOM 1550 C CA . SER A 1 196 ? -19.217 -2.651 -7.735 1.00 95.25 196 SER A CA 1
ATOM 1551 C C . SER A 1 196 ? -18.779 -2.176 -9.114 1.00 95.25 196 SER A C 1
ATOM 1553 O O . SER A 1 196 ? -18.839 -2.921 -10.090 1.00 95.25 196 SER A O 1
ATOM 1555 N N . GLY A 1 197 ? -18.296 -0.942 -9.198 1.00 95.12 197 GLY A N 1
ATOM 1556 C CA . GLY A 1 197 ? -17.727 -0.354 -10.406 1.00 95.12 197 GLY A CA 1
ATOM 1557 C C . GLY A 1 197 ? -16.327 0.186 -10.147 1.00 95.12 197 GLY A C 1
ATOM 1558 O O . GLY A 1 197 ? -16.055 0.747 -9.087 1.00 95.12 197 GLY A O 1
ATOM 1559 N N . ARG A 1 198 ? -15.434 0.036 -11.123 1.00 94.25 198 ARG A N 1
ATOM 1560 C CA . ARG A 1 198 ? -14.077 0.579 -11.097 1.00 94.25 198 ARG A CA 1
ATOM 1561 C C . ARG A 1 198 ? -13.734 1.199 -12.441 1.00 94.25 198 ARG A C 1
ATOM 1563 O O . ARG A 1 198 ? -13.902 0.568 -13.479 1.00 94.25 198 ARG A O 1
ATOM 1570 N N . ILE A 1 199 ? -13.188 2.406 -12.401 1.00 95.25 199 ILE A N 1
ATOM 1571 C CA . ILE A 1 199 ? -12.598 3.075 -13.560 1.00 95.25 199 ILE A CA 1
ATOM 1572 C C . ILE A 1 199 ? -11.187 3.497 -13.170 1.00 95.25 199 ILE A C 1
ATOM 1574 O O . ILE A 1 199 ? -10.990 4.053 -12.088 1.00 95.25 199 ILE A O 1
ATOM 1578 N N . ALA A 1 200 ? -10.197 3.215 -14.007 1.00 95.38 200 ALA A N 1
ATOM 1579 C CA . ALA A 1 200 ? -8.829 3.646 -13.775 1.00 95.38 200 ALA A CA 1
ATOM 1580 C C . ALA A 1 200 ? -8.137 4.061 -15.072 1.00 95.38 200 ALA A C 1
ATOM 1582 O O . ALA A 1 200 ? -8.435 3.535 -16.136 1.00 95.38 200 ALA A O 1
ATOM 1583 N N . ALA A 1 201 ? -7.198 4.989 -14.962 1.00 95.69 201 ALA A N 1
ATOM 1584 C CA . ALA A 1 201 ? -6.330 5.416 -16.042 1.00 95.69 201 ALA A CA 1
ATOM 1585 C C . ALA A 1 201 ? -4.887 5.430 -15.539 1.00 95.69 201 ALA A C 1
ATOM 1587 O O . ALA A 1 201 ? -4.619 5.827 -14.400 1.00 95.69 201 ALA A O 1
ATOM 1588 N N . LYS A 1 202 ? -3.962 4.996 -16.387 1.00 95.62 202 LYS A N 1
ATOM 1589 C CA . LYS A 1 202 ? -2.528 4.984 -16.125 1.00 95.62 202 LYS A CA 1
ATOM 1590 C C . LYS A 1 202 ? -1.799 5.664 -17.265 1.00 95.62 202 LYS A C 1
ATOM 1592 O O . LYS A 1 202 ? -1.957 5.267 -18.410 1.00 95.62 202 LYS A O 1
ATOM 1597 N N . TYR A 1 203 ? -0.937 6.608 -16.929 1.00 96.62 203 TYR A N 1
ATOM 1598 C CA . TYR A 1 203 ? 0.089 7.116 -17.825 1.00 96.62 203 TYR A CA 1
ATOM 1599 C C . TYR A 1 203 ? 1.453 6.737 -17.262 1.00 96.62 203 TYR A C 1
ATOM 1601 O O . TYR A 1 203 ? 1.754 7.079 -16.119 1.00 96.62 203 TYR A O 1
ATOM 1609 N N . SER A 1 204 ? 2.276 6.044 -18.041 1.00 96.06 204 SER A N 1
ATOM 1610 C CA . SER A 1 204 ? 3.645 5.708 -17.661 1.00 96.06 204 SER A CA 1
ATOM 1611 C C . SER A 1 204 ? 4.642 6.134 -18.724 1.00 96.06 204 SER A C 1
ATOM 1613 O O . SER A 1 204 ? 4.390 6.002 -19.920 1.00 96.06 204 SER A O 1
ATOM 1615 N N . LEU A 1 205 ? 5.784 6.624 -18.264 1.00 96.44 205 LEU A N 1
ATOM 1616 C CA . LEU A 1 205 ? 6.946 6.943 -19.070 1.00 96.44 205 LEU A CA 1
ATOM 1617 C C . LEU A 1 205 ? 8.120 6.142 -18.524 1.00 96.44 205 LEU A C 1
ATOM 1619 O O . LEU A 1 205 ? 8.439 6.257 -17.342 1.00 96.44 205 LEU A O 1
ATOM 1623 N N . GLU A 1 206 ? 8.743 5.357 -19.384 1.00 95.81 206 GLU A N 1
ATOM 1624 C CA . GLU A 1 206 ? 9.940 4.584 -19.083 1.00 95.81 206 GLU A CA 1
ATOM 1625 C C . GLU A 1 206 ? 11.035 4.987 -20.063 1.00 95.81 206 GLU A C 1
ATOM 1627 O O . GLU A 1 206 ? 10.766 5.234 -21.244 1.00 95.81 206 GLU A O 1
ATOM 1632 N N . SER A 1 207 ? 12.255 5.119 -19.564 1.00 95.56 207 SER A N 1
ATOM 1633 C CA . SER A 1 207 ? 13.418 5.427 -20.381 1.00 95.56 207 SER A CA 1
ATOM 1634 C C . SER A 1 207 ? 14.629 4.695 -19.843 1.00 95.56 207 SER A C 1
ATOM 1636 O O . SER A 1 207 ? 14.826 4.647 -18.633 1.00 95.56 207 SER A O 1
ATOM 1638 N N . ASP A 1 208 ? 15.450 4.210 -20.759 1.00 92.44 208 ASP A N 1
ATOM 1639 C CA . ASP A 1 208 ? 16.813 3.742 -20.532 1.00 92.44 208 ASP A CA 1
ATOM 1640 C C . ASP A 1 208 ? 17.745 4.361 -21.594 1.00 92.44 208 ASP A C 1
ATOM 1642 O O . ASP A 1 208 ? 17.324 5.230 -22.371 1.00 92.44 208 ASP A O 1
ATOM 1646 N N . SER A 1 209 ? 19.014 3.942 -21.632 1.00 89.44 209 SER A N 1
ATOM 1647 C CA . SER A 1 209 ? 20.005 4.422 -22.605 1.00 89.44 209 SER A CA 1
ATOM 1648 C C . SER A 1 209 ? 19.666 4.129 -24.078 1.00 89.44 209 SER A C 1
ATOM 1650 O O . SER A 1 209 ? 20.229 4.763 -24.974 1.00 89.44 209 SER A O 1
ATOM 1652 N N . GLN A 1 210 ? 18.760 3.190 -24.361 1.00 89.75 210 GLN A N 1
ATOM 1653 C CA . GLN A 1 210 ? 18.444 2.711 -25.710 1.00 89.75 210 GLN A CA 1
ATOM 1654 C C . GLN A 1 210 ? 17.064 3.162 -26.193 1.00 89.75 210 GLN A C 1
ATOM 1656 O O . GLN A 1 210 ? 16.885 3.437 -27.383 1.00 89.75 210 GLN A O 1
ATOM 1661 N N . LEU A 1 211 ? 16.081 3.223 -25.297 1.00 91.81 211 LEU A N 1
ATOM 1662 C CA . LEU A 1 211 ? 14.682 3.414 -25.634 1.00 91.81 211 LEU A CA 1
ATOM 1663 C C . LEU A 1 211 ? 13.989 4.348 -24.643 1.00 91.81 211 LEU A C 1
ATOM 1665 O O . LEU A 1 211 ? 14.220 4.323 -23.438 1.00 91.81 211 LEU A O 1
ATOM 1669 N N . ARG A 1 212 ? 13.051 5.136 -25.170 1.00 94.12 212 ARG A N 1
ATOM 1670 C CA . ARG A 1 212 ? 12.083 5.891 -24.379 1.00 94.12 212 ARG A CA 1
ATOM 1671 C C . ARG A 1 212 ? 10.675 5.539 -24.832 1.00 94.12 212 ARG A C 1
ATOM 1673 O O . ARG A 1 212 ? 10.316 5.790 -25.982 1.00 94.12 212 ARG A O 1
ATOM 1680 N N . THR A 1 213 ? 9.874 5.014 -23.914 1.00 93.25 213 THR A N 1
ATOM 1681 C CA . THR A 1 213 ? 8.522 4.518 -24.183 1.00 93.25 213 THR A CA 1
ATOM 1682 C C . THR A 1 213 ? 7.513 5.222 -23.291 1.00 93.25 213 THR A C 1
ATOM 1684 O O . THR A 1 213 ? 7.679 5.293 -22.074 1.00 93.25 213 THR A O 1
ATOM 1687 N N . SER A 1 214 ? 6.434 5.731 -23.886 1.00 93.88 214 SER A N 1
ATOM 1688 C CA . SER A 1 214 ? 5.257 6.194 -23.153 1.00 93.88 214 SER A CA 1
ATOM 1689 C C . SER A 1 214 ? 4.091 5.237 -23.371 1.00 93.88 214 SER A C 1
ATOM 1691 O O . SER A 1 214 ? 3.942 4.621 -24.425 1.00 93.88 214 SER A O 1
ATOM 1693 N N . THR A 1 215 ? 3.258 5.070 -22.353 1.00 92.81 215 THR A N 1
ATOM 1694 C CA . THR A 1 215 ? 2.100 4.179 -22.408 1.00 92.81 215 THR A CA 1
ATOM 1695 C C . THR A 1 215 ? 0.947 4.807 -21.648 1.00 92.81 215 THR A C 1
ATOM 1697 O O . THR A 1 215 ? 1.120 5.293 -20.530 1.00 92.81 215 THR A O 1
ATOM 1700 N N . PHE A 1 216 ? -0.234 4.793 -22.258 1.00 94.56 216 PHE A N 1
ATOM 1701 C CA . PHE A 1 216 ? -1.478 5.211 -21.627 1.00 94.56 216 PHE A CA 1
ATOM 1702 C C . PHE A 1 216 ? -2.473 4.054 -21.664 1.00 94.56 216 PHE A C 1
ATOM 1704 O O . PHE A 1 216 ? -2.764 3.548 -22.749 1.00 94.56 216 PHE A O 1
ATOM 1711 N N . LEU A 1 217 ? -2.958 3.636 -20.495 1.00 93.94 217 LEU A N 1
ATOM 1712 C CA . LEU A 1 217 ? -3.919 2.548 -20.322 1.00 93.94 217 LEU A CA 1
ATOM 1713 C C . LEU A 1 217 ? -5.162 3.034 -19.587 1.00 93.94 217 LEU A C 1
ATOM 1715 O O . LEU A 1 217 ? -5.070 3.779 -18.614 1.00 93.94 217 LEU A O 1
ATOM 1719 N N . GLU A 1 218 ? -6.310 2.527 -20.000 1.00 93.88 218 GLU A N 1
ATOM 1720 C CA . GLU A 1 218 ? -7.616 2.772 -19.407 1.00 93.88 218 GLU A CA 1
ATOM 1721 C C . GLU A 1 218 ? -8.249 1.441 -19.013 1.00 93.88 218 GLU A C 1
ATOM 1723 O O . GLU A 1 218 ? -8.200 0.466 -19.760 1.00 93.88 218 GLU A O 1
ATOM 1728 N N . LEU A 1 219 ? -8.857 1.402 -17.833 1.00 92.69 219 LEU A N 1
ATOM 1729 C CA . LEU A 1 219 ? -9.529 0.240 -17.276 1.00 92.69 219 LEU A CA 1
ATOM 1730 C C . LEU A 1 219 ? -10.948 0.621 -16.873 1.00 92.69 219 LEU A C 1
ATOM 1732 O O . LEU A 1 219 ? -11.150 1.548 -16.090 1.00 92.69 219 LEU A O 1
ATOM 1736 N N . ILE A 1 220 ? -11.917 -0.171 -17.318 1.00 94.12 220 ILE A N 1
ATOM 1737 C CA . ILE A 1 220 ? -13.289 -0.155 -16.814 1.00 94.12 220 ILE A CA 1
ATOM 1738 C C . ILE A 1 220 ? -13.615 -1.563 -16.328 1.00 94.12 220 ILE A C 1
ATOM 1740 O O . ILE A 1 220 ? -13.353 -2.541 -17.022 1.00 94.12 220 ILE A O 1
ATOM 1744 N N . SER A 1 221 ? -14.173 -1.685 -15.129 1.00 93.00 221 SER A N 1
ATOM 1745 C CA . SER A 1 221 ? -14.569 -2.962 -14.549 1.00 93.00 221 SER A CA 1
ATOM 1746 C C . SER A 1 221 ? -15.865 -2.829 -13.766 1.00 93.00 221 SER A C 1
ATOM 1748 O O . SER A 1 221 ? -16.082 -1.846 -13.062 1.00 93.00 221 SER A O 1
ATOM 1750 N N . GLY A 1 222 ? -16.719 -3.837 -13.891 1.00 94.62 222 GLY A N 1
ATOM 1751 C CA . GLY A 1 222 ? -17.938 -3.994 -13.118 1.00 94.62 222 GLY A CA 1
ATOM 1752 C C . GLY A 1 222 ? -17.989 -5.376 -12.479 1.00 94.62 222 GLY A C 1
ATOM 1753 O O . GLY A 1 222 ? -17.528 -6.358 -13.061 1.00 94.62 222 GLY A O 1
ATOM 1754 N N . ARG A 1 223 ? -18.559 -5.452 -11.283 1.00 93.62 223 ARG A N 1
ATOM 1755 C CA . ARG A 1 223 ? -18.832 -6.700 -10.578 1.00 93.62 223 ARG A CA 1
ATOM 1756 C C . ARG A 1 223 ? -20.209 -6.624 -9.944 1.00 93.62 223 ARG A C 1
ATOM 1758 O O . ARG A 1 223 ? -20.572 -5.612 -9.353 1.00 93.62 223 ARG A O 1
ATOM 1765 N N . VAL A 1 224 ? -20.954 -7.704 -10.084 1.00 96.25 224 VAL A N 1
ATOM 1766 C CA . VAL A 1 224 ? -22.249 -7.906 -9.443 1.00 96.25 224 VAL A CA 1
ATOM 1767 C C . VAL A 1 224 ? -22.088 -9.076 -8.496 1.00 96.25 224 VAL A C 1
ATOM 1769 O O . VAL A 1 224 ? -21.594 -10.117 -8.915 1.00 96.25 224 VAL A O 1
ATOM 1772 N N . LEU A 1 225 ? -22.480 -8.888 -7.244 1.00 94.62 225 LEU A N 1
ATOM 1773 C CA . LEU A 1 225 ? -22.527 -9.911 -6.208 1.00 94.62 225 LEU A CA 1
ATOM 1774 C C . LEU A 1 225 ? -23.959 -10.013 -5.700 1.00 94.62 225 LEU A C 1
ATOM 1776 O O . LEU A 1 225 ? -24.572 -8.988 -5.397 1.00 94.62 225 LEU A O 1
ATOM 1780 N N . TYR A 1 226 ? -24.472 -11.234 -5.629 1.00 96.25 226 TYR A N 1
ATOM 1781 C CA . TYR A 1 226 ? -25.798 -11.539 -5.123 1.00 96.25 226 TYR A CA 1
ATOM 1782 C C . TYR A 1 226 ? -25.705 -12.590 -4.019 1.00 96.25 226 TYR A C 1
ATOM 1784 O O . TYR A 1 226 ? -25.208 -13.694 -4.261 1.00 96.25 226 TYR A O 1
ATOM 1792 N N . ASP A 1 227 ? -26.195 -12.246 -2.836 1.00 95.38 227 ASP A N 1
ATOM 1793 C CA . ASP A 1 227 ? -26.298 -13.149 -1.699 1.00 95.38 227 ASP A CA 1
ATOM 1794 C C . ASP A 1 227 ? -27.528 -14.041 -1.916 1.00 95.38 227 ASP A C 1
ATOM 1796 O O . ASP A 1 227 ? -28.666 -13.575 -1.983 1.00 95.38 227 ASP A O 1
ATOM 1800 N N . ILE A 1 228 ? -27.289 -15.337 -2.109 1.00 94.62 228 ILE A N 1
ATOM 1801 C CA . ILE A 1 228 ? -28.335 -16.331 -2.381 1.00 94.62 228 ILE A CA 1
ATOM 1802 C C . ILE A 1 228 ? -29.026 -16.720 -1.071 1.00 94.62 228 ILE A C 1
ATOM 1804 O O . ILE A 1 228 ? -30.246 -16.882 -1.028 1.00 94.62 228 ILE A O 1
ATOM 1808 N N . ASP A 1 229 ? -28.233 -16.888 -0.014 1.00 93.00 229 ASP A N 1
ATOM 1809 C CA . ASP A 1 229 ? -28.677 -17.111 1.358 1.00 93.00 229 ASP A CA 1
ATOM 1810 C C . ASP A 1 229 ? -27.666 -16.495 2.348 1.00 93.00 229 ASP A C 1
ATOM 1812 O O . ASP A 1 229 ? -26.730 -15.804 1.952 1.00 93.00 229 ASP A O 1
ATOM 1816 N N . GLU A 1 230 ? -27.831 -16.737 3.652 1.00 88.25 230 GLU A N 1
ATOM 1817 C CA . GLU A 1 230 ? -26.950 -16.183 4.696 1.00 88.25 230 GLU A CA 1
ATOM 1818 C C . GLU A 1 230 ? -25.480 -16.642 4.604 1.00 88.25 230 GLU A C 1
ATOM 1820 O O . GLU A 1 230 ? -24.617 -16.100 5.300 1.00 88.25 230 GLU A O 1
ATOM 1825 N N . LYS A 1 231 ? -25.183 -17.676 3.807 1.00 92.75 231 LYS A N 1
ATOM 1826 C CA . LYS A 1 231 ? -23.853 -18.280 3.697 1.00 92.75 231 LYS A CA 1
ATOM 1827 C C . LYS A 1 231 ? -23.293 -18.256 2.287 1.00 92.75 231 LYS A C 1
ATOM 1829 O O . LYS A 1 231 ? -22.075 -18.218 2.165 1.00 92.75 231 LYS A O 1
ATOM 1834 N N . TRP A 1 232 ? -24.124 -18.329 1.258 1.00 94.75 232 TRP A N 1
ATOM 1835 C CA . TRP A 1 232 ? -23.716 -18.441 -0.132 1.00 94.75 232 TRP A CA 1
ATOM 1836 C C . TRP A 1 232 ? -23.967 -17.152 -0.889 1.00 94.75 232 TRP A C 1
ATOM 1838 O O . TRP A 1 232 ? -25.068 -16.605 -0.876 1.00 94.75 232 TRP A O 1
ATOM 1848 N N . ASP A 1 233 ? -22.964 -16.749 -1.655 1.00 95.56 233 ASP A N 1
ATOM 1849 C CA . ASP A 1 233 ? -23.076 -15.670 -2.622 1.00 95.56 233 ASP A CA 1
ATOM 1850 C C . ASP A 1 233 ? -22.586 -16.131 -3.996 1.00 95.56 233 ASP A C 1
ATOM 1852 O O . ASP A 1 233 ? -21.794 -17.071 -4.125 1.00 95.56 233 ASP A O 1
ATOM 1856 N N . ALA A 1 234 ? -23.083 -15.480 -5.039 1.00 96.12 234 ALA A N 1
ATOM 1857 C CA . ALA A 1 234 ? -22.615 -15.673 -6.399 1.00 96.12 234 ALA A CA 1
ATOM 1858 C C . ALA A 1 234 ? -22.305 -14.328 -7.042 1.00 96.12 234 ALA A C 1
ATOM 1860 O O . ALA A 1 234 ? -23.000 -13.335 -6.825 1.00 96.12 234 ALA A O 1
ATOM 1861 N N . GLY A 1 235 ? -21.265 -14.304 -7.869 1.00 95.00 235 GLY A N 1
ATOM 1862 C CA . GLY A 1 235 ? -20.809 -13.091 -8.517 1.00 95.00 235 GLY A CA 1
ATOM 1863 C C . GLY A 1 235 ? -20.434 -13.275 -9.973 1.00 95.00 235 GLY A C 1
ATOM 1864 O O . GLY A 1 235 ? -20.047 -14.356 -10.419 1.00 95.00 235 GLY A O 1
ATOM 1865 N N . ILE A 1 236 ? -20.535 -12.176 -10.712 1.00 94.88 236 ILE A N 1
ATOM 1866 C CA . ILE A 1 236 ? -20.046 -12.052 -12.083 1.00 94.88 236 ILE A CA 1
ATOM 1867 C C . ILE A 1 236 ? -19.198 -10.787 -12.155 1.00 94.88 236 ILE A C 1
ATOM 1869 O O . ILE A 1 236 ? -19.619 -9.723 -11.695 1.00 94.88 236 ILE A O 1
ATOM 1873 N N . ASN A 1 237 ? -18.015 -10.888 -12.754 1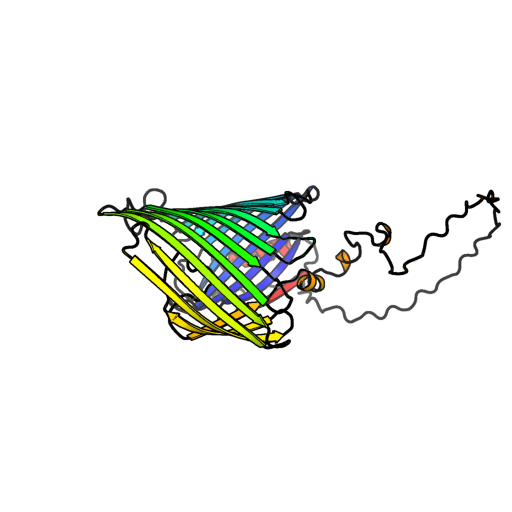.00 92.00 237 ASN A N 1
ATOM 1874 C CA . ASN A 1 237 ? -17.118 -9.763 -12.993 1.00 92.00 237 ASN A CA 1
ATOM 1875 C C . ASN A 1 237 ? -16.824 -9.617 -14.485 1.00 92.00 237 ASN A C 1
ATOM 1877 O O . ASN A 1 237 ? -16.546 -10.594 -15.174 1.00 92.00 237 ASN A O 1
ATOM 1881 N N . ALA A 1 238 ? -16.841 -8.381 -14.969 1.00 93.44 238 ALA A N 1
ATOM 1882 C CA . ALA A 1 238 ? -16.452 -8.031 -16.325 1.00 93.44 238 ALA A CA 1
ATOM 1883 C C . ALA A 1 238 ? -15.497 -6.835 -16.310 1.00 93.44 238 ALA A C 1
ATOM 1885 O O . ALA A 1 238 ? -15.612 -5.934 -15.472 1.00 93.44 238 ALA A O 1
ATOM 1886 N N . SER A 1 239 ? -14.545 -6.813 -17.236 1.00 92.25 239 SER A N 1
ATOM 1887 C CA . SER A 1 239 ? -13.584 -5.721 -17.355 1.00 92.25 239 SER A CA 1
ATOM 1888 C C . SER A 1 239 ? -13.042 -5.558 -18.771 1.00 92.25 239 SER A C 1
ATOM 1890 O O . SER A 1 239 ? -13.023 -6.493 -19.567 1.00 92.25 239 SER A O 1
ATOM 1892 N N . LEU A 1 240 ? -12.614 -4.339 -19.078 1.00 92.19 240 LEU A N 1
ATOM 1893 C CA . LEU A 1 240 ? -11.964 -3.947 -20.320 1.00 92.19 240 LEU A CA 1
ATOM 1894 C C . LEU A 1 240 ? -10.741 -3.109 -19.962 1.00 92.19 240 LEU A C 1
ATOM 1896 O O . LEU A 1 240 ? -10.889 -2.059 -19.335 1.00 92.19 240 LEU A O 1
ATOM 1900 N N . LEU A 1 241 ? -9.566 -3.573 -20.373 1.00 92.06 241 LEU A N 1
ATOM 1901 C CA . LEU A 1 241 ? -8.314 -2.831 -20.339 1.00 92.06 241 LEU A CA 1
ATOM 1902 C C . LEU A 1 241 ? -7.943 -2.476 -21.780 1.00 92.06 241 LEU A C 1
ATOM 1904 O O . LEU A 1 241 ? -7.908 -3.354 -22.639 1.00 92.06 241 LEU A O 1
ATOM 1908 N N . ALA A 1 242 ? -7.688 -1.206 -22.063 1.00 92.75 242 ALA A N 1
ATOM 1909 C CA . ALA A 1 242 ? -7.323 -0.753 -23.400 1.00 92.75 242 ALA A CA 1
ATOM 1910 C C . ALA A 1 242 ? -6.242 0.323 -23.339 1.00 92.75 242 ALA A C 1
ATOM 1912 O O . ALA A 1 242 ? -6.103 1.016 -22.333 1.00 92.75 242 ALA A O 1
ATOM 1913 N N . ASN A 1 243 ? -5.483 0.480 -24.418 1.00 91.81 243 ASN A N 1
ATOM 1914 C CA . ASN A 1 243 ? -4.634 1.651 -24.604 1.00 91.81 243 ASN A CA 1
ATOM 1915 C C . ASN A 1 243 ? -5.394 2.817 -25.262 1.00 91.81 243 ASN A C 1
ATOM 1917 O O . ASN A 1 243 ? -6.469 2.622 -25.825 1.00 91.81 243 ASN A O 1
ATOM 1921 N N . SER A 1 244 ? -4.808 4.022 -25.234 1.00 84.25 244 SER A N 1
ATOM 1922 C CA . SER A 1 244 ? -5.434 5.255 -25.760 1.00 84.25 244 SER A CA 1
ATOM 1923 C C . SER A 1 244 ? -5.945 5.143 -27.204 1.00 84.25 244 SER A C 1
ATOM 1925 O O . SER A 1 244 ? -6.985 5.706 -27.534 1.00 84.25 244 SER A O 1
ATOM 1927 N N . ASP A 1 245 ? -5.220 4.423 -28.064 1.00 83.38 245 ASP A N 1
ATOM 1928 C CA . ASP A 1 245 ? -5.562 4.269 -29.485 1.00 83.38 245 ASP A CA 1
ATOM 1929 C C . ASP A 1 245 ? -6.402 3.014 -29.757 1.00 83.38 245 ASP A C 1
ATOM 1931 O O . ASP A 1 245 ? -6.685 2.682 -30.910 1.00 83.38 245 ASP A O 1
ATOM 1935 N N . PHE A 1 246 ? -6.800 2.291 -28.703 1.00 82.62 246 PHE A N 1
ATOM 1936 C CA . PHE A 1 246 ? -7.592 1.066 -28.780 1.00 82.62 246 PHE A CA 1
ATOM 1937 C C . PHE A 1 246 ? -6.973 -0.026 -29.676 1.00 82.62 246 PHE A C 1
ATOM 1939 O O . PHE A 1 246 ? -7.686 -0.902 -30.172 1.00 82.62 246 PHE A O 1
ATOM 1946 N N . THR A 1 247 ? -5.656 0.003 -29.890 1.00 86.00 247 THR A N 1
ATOM 1947 C CA . THR A 1 247 ? -4.926 -1.004 -30.672 1.00 86.00 247 THR A CA 1
ATOM 1948 C C . THR A 1 247 ? -4.636 -2.260 -29.858 1.00 86.00 247 THR A C 1
ATOM 1950 O O . THR A 1 247 ? -4.646 -3.356 -30.415 1.00 86.00 247 THR A O 1
ATOM 1953 N N . THR A 1 248 ? -4.452 -2.123 -28.544 1.00 85.69 248 THR A N 1
ATOM 1954 C CA . THR A 1 248 ? -4.363 -3.238 -27.600 1.00 85.69 248 THR A CA 1
ATOM 1955 C C . THR A 1 248 ? -5.580 -3.212 -26.687 1.00 85.69 248 THR A C 1
ATOM 1957 O O . THR A 1 248 ? -5.917 -2.182 -26.097 1.00 85.69 248 THR A O 1
ATOM 1960 N N . LYS A 1 249 ? -6.285 -4.342 -26.613 1.00 89.44 249 LYS A N 1
ATOM 1961 C CA . LYS A 1 249 ? -7.473 -4.506 -25.774 1.00 89.44 249 LYS A CA 1
ATOM 1962 C C . LYS A 1 249 ? -7.451 -5.878 -25.145 1.00 89.44 249 LYS A C 1
ATOM 1964 O O . LYS A 1 249 ? -7.403 -6.871 -25.868 1.00 89.44 249 LYS A O 1
ATOM 1969 N N . ASP A 1 250 ? -7.616 -5.902 -23.837 1.00 89.56 250 ASP A N 1
ATOM 1970 C CA . ASP A 1 250 ? -7.825 -7.121 -23.091 1.00 89.56 250 ASP A CA 1
ATOM 1971 C C . ASP A 1 250 ? -9.169 -7.073 -22.377 1.00 89.56 250 ASP A C 1
ATOM 1973 O O . ASP A 1 250 ? -9.597 -6.049 -21.836 1.00 89.56 250 ASP A O 1
ATOM 1977 N N . TYR A 1 251 ? -9.843 -8.214 -22.372 1.00 89.44 251 TYR A N 1
ATOM 1978 C CA . TYR A 1 251 ? -11.145 -8.380 -21.748 1.00 89.44 251 TYR A CA 1
ATOM 1979 C C . TYR A 1 251 ? -11.010 -9.308 -20.548 1.00 89.44 251 TYR A C 1
ATOM 1981 O O . TYR A 1 251 ? -10.305 -10.313 -20.601 1.00 89.44 251 TYR A O 1
ATOM 1989 N N . GLY A 1 252 ? -11.719 -8.985 -19.475 1.00 89.06 252 GLY A N 1
ATOM 1990 C CA . GLY A 1 252 ? -11.917 -9.857 -18.329 1.00 89.06 252 GLY A CA 1
ATOM 1991 C C . GLY A 1 252 ? -13.374 -10.285 -18.248 1.00 89.06 252 GLY A C 1
ATOM 1992 O O . GLY A 1 252 ? -14.273 -9.452 -18.356 1.00 89.06 252 GLY A O 1
ATOM 1993 N N . LEU A 1 253 ? -13.611 -11.580 -18.053 1.00 92.88 253 LEU A N 1
ATOM 1994 C CA . LEU A 1 253 ? -14.927 -12.109 -17.701 1.00 92.88 253 LEU A CA 1
ATOM 1995 C C . LEU A 1 253 ? -14.735 -13.276 -16.749 1.00 92.88 253 LEU A C 1
ATOM 1997 O O . LEU A 1 253 ? -14.037 -14.235 -17.090 1.00 92.88 253 LEU A O 1
ATOM 2001 N N . GLY A 1 254 ? -15.381 -13.208 -15.596 1.00 92.00 254 GLY A N 1
ATOM 2002 C CA . GLY A 1 254 ? -15.323 -14.250 -14.592 1.00 92.00 254 GLY A CA 1
ATOM 2003 C C . GLY A 1 254 ? -16.642 -14.443 -13.873 1.00 92.00 254 GLY A C 1
ATOM 2004 O O . GLY A 1 254 ? -17.538 -13.593 -13.901 1.00 92.00 254 GLY A O 1
ATOM 2005 N N . ILE A 1 255 ? -16.741 -15.612 -13.261 1.00 94.88 255 ILE A N 1
ATOM 2006 C CA . ILE A 1 255 ? -17.798 -15.967 -12.325 1.00 94.88 255 ILE A CA 1
ATOM 2007 C C . ILE A 1 255 ? -17.162 -16.428 -11.025 1.00 94.88 255 ILE A C 1
ATOM 2009 O O . ILE A 1 255 ? -16.063 -16.988 -11.024 1.00 94.88 255 ILE A O 1
ATOM 2013 N N . GLU A 1 256 ? -17.873 -16.239 -9.927 1.00 93.62 256 GLU A N 1
ATOM 2014 C CA . GLU A 1 256 ? -17.439 -16.680 -8.610 1.00 93.62 256 GLU A CA 1
ATOM 2015 C C . GLU A 1 256 ? -18.609 -17.149 -7.757 1.00 93.62 256 GLU A C 1
ATOM 2017 O O . GLU A 1 256 ? -19.740 -16.696 -7.925 1.00 93.62 256 GLU A O 1
ATOM 2022 N N . ALA A 1 257 ? -18.306 -18.037 -6.820 1.00 95.69 257 ALA A N 1
ATOM 2023 C CA . ALA A 1 257 ? -19.191 -18.428 -5.738 1.00 95.69 257 ALA A CA 1
ATOM 2024 C C . ALA A 1 257 ? -18.447 -18.247 -4.413 1.00 95.69 257 ALA A C 1
ATOM 2026 O O . ALA A 1 257 ? -17.304 -18.697 -4.270 1.00 95.69 257 ALA A O 1
ATOM 2027 N N . GLY A 1 258 ? -19.078 -17.563 -3.465 1.00 93.88 258 GLY A N 1
ATOM 2028 C CA . GLY A 1 258 ? -18.571 -17.334 -2.121 1.00 93.88 258 GLY A CA 1
ATOM 2029 C C . GLY A 1 258 ? -19.319 -18.146 -1.072 1.00 93.88 258 GLY A C 1
ATOM 2030 O O . GLY A 1 258 ? -20.494 -18.469 -1.232 1.00 93.88 258 GLY A O 1
ATOM 2031 N N . PHE A 1 259 ? -18.613 -18.479 0.005 1.00 93.38 259 PHE A N 1
ATOM 2032 C CA . PHE A 1 259 ? -19.143 -19.112 1.199 1.00 93.38 259 PHE A CA 1
ATOM 2033 C C . PHE A 1 259 ? -18.634 -18.396 2.459 1.00 93.38 259 PHE A C 1
ATOM 2035 O O . PHE A 1 259 ? -17.422 -18.260 2.674 1.00 93.38 259 PHE A O 1
ATOM 2042 N N . LEU A 1 260 ? -19.554 -17.960 3.316 1.00 92.25 260 LEU A N 1
ATOM 2043 C CA . LEU A 1 260 ? -19.267 -17.368 4.616 1.00 92.25 260 LEU A CA 1
ATOM 2044 C C . LEU A 1 260 ? -18.943 -18.477 5.629 1.00 92.25 260 LEU A C 1
ATOM 2046 O O . LEU A 1 260 ? -19.824 -19.169 6.138 1.00 92.25 260 LEU A O 1
ATOM 2050 N N . VAL A 1 261 ? -17.656 -18.649 5.932 1.00 88.19 261 VAL A N 1
ATOM 2051 C CA . VAL A 1 261 ? -17.172 -19.689 6.859 1.00 88.19 261 VAL A CA 1
ATOM 2052 C C . VAL A 1 261 ? -17.409 -19.292 8.313 1.00 88.19 261 VAL A C 1
ATOM 2054 O O . VAL A 1 261 ? -17.730 -20.134 9.148 1.00 88.19 261 VAL A O 1
ATOM 2057 N N . ALA A 1 262 ? -17.240 -18.009 8.621 1.00 84.31 262 ALA A N 1
ATOM 2058 C CA . ALA A 1 262 ? -17.479 -17.437 9.938 1.00 84.31 262 ALA A CA 1
ATOM 2059 C C . ALA A 1 262 ? -17.904 -15.972 9.794 1.00 84.31 262 ALA A C 1
ATOM 2061 O O . ALA A 1 262 ? -17.753 -15.379 8.725 1.00 84.31 262 ALA A O 1
ATOM 2062 N N . THR A 1 263 ? -18.396 -15.359 10.872 1.00 78.62 263 THR A N 1
ATOM 2063 C CA . THR A 1 263 ? -18.691 -13.921 10.892 1.00 78.62 263 THR A CA 1
ATOM 2064 C C . THR A 1 263 ? -17.471 -13.145 10.399 1.00 78.62 263 THR A C 1
ATOM 2066 O O . THR A 1 263 ? -16.374 -13.307 10.935 1.00 78.62 263 THR A O 1
ATOM 2069 N N . ASN A 1 264 ? -17.667 -12.308 9.378 1.00 79.12 264 ASN A N 1
ATOM 2070 C CA . ASN A 1 264 ? -16.624 -11.520 8.717 1.00 79.12 264 ASN A CA 1
ATOM 2071 C C . ASN A 1 264 ? -15.581 -12.313 7.911 1.00 79.12 264 ASN A C 1
ATOM 2073 O O . ASN A 1 264 ? -14.637 -11.690 7.437 1.00 79.12 264 ASN A O 1
ATOM 2077 N N . LEU A 1 265 ? -15.740 -13.627 7.714 1.00 85.00 265 LEU A N 1
ATOM 2078 C CA . LEU A 1 265 ? -14.825 -14.474 6.946 1.00 85.00 265 LEU A CA 1
ATOM 2079 C C . LEU A 1 265 ? -15.527 -15.127 5.747 1.00 85.00 265 LEU A C 1
ATOM 2081 O O . LEU A 1 265 ? -16.331 -16.044 5.914 1.00 85.00 265 LEU A O 1
ATOM 2085 N N . ARG A 1 266 ? -15.147 -14.709 4.536 1.00 88.12 266 ARG A N 1
ATOM 2086 C CA . ARG A 1 266 ? -15.644 -15.240 3.259 1.00 88.12 266 ARG A CA 1
ATOM 2087 C C . ARG A 1 266 ? -14.528 -15.959 2.504 1.00 88.12 266 ARG A C 1
ATOM 2089 O O . ARG A 1 266 ? -13.476 -15.372 2.244 1.00 88.12 266 ARG A O 1
ATOM 2096 N N . LEU A 1 267 ? -14.786 -17.202 2.111 1.00 90.56 267 LEU A N 1
ATOM 2097 C CA . LEU A 1 267 ? -14.008 -17.920 1.103 1.00 90.56 267 LEU A CA 1
ATOM 2098 C C . LEU A 1 267 ? -14.733 -17.837 -0.233 1.00 90.56 267 LEU A C 1
ATOM 2100 O O . LEU A 1 267 ? -15.954 -17.868 -0.259 1.00 90.56 267 LEU A O 1
ATOM 2104 N N . ALA A 1 268 ? -14.012 -17.744 -1.340 1.00 87.62 268 ALA A N 1
ATOM 2105 C CA . ALA A 1 268 ? -14.605 -17.760 -2.667 1.00 87.62 268 ALA A CA 1
ATOM 2106 C C . ALA A 1 268 ? -13.789 -18.610 -3.626 1.00 87.62 268 ALA A C 1
ATOM 2108 O O . ALA A 1 268 ? -12.567 -18.668 -3.530 1.00 87.62 268 ALA A O 1
ATOM 2109 N N . ALA A 1 269 ? -14.467 -19.240 -4.571 1.00 91.50 269 ALA A N 1
ATOM 2110 C CA . ALA A 1 269 ? -13.848 -19.891 -5.709 1.00 91.50 269 ALA A CA 1
ATOM 2111 C C . ALA A 1 269 ? -14.436 -19.288 -6.980 1.00 91.50 269 ALA A C 1
ATOM 2113 O O . ALA A 1 269 ? -15.649 -19.107 -7.085 1.00 91.50 269 ALA A O 1
ATOM 2114 N N . GLY A 1 270 ? -13.581 -18.967 -7.942 1.00 89.56 270 GLY A N 1
ATOM 2115 C CA . GLY A 1 270 ? -14.015 -18.385 -9.202 1.00 89.56 270 GLY A CA 1
ATOM 2116 C C . GLY A 1 270 ? -13.218 -18.891 -10.385 1.00 89.56 270 GLY A C 1
ATOM 2117 O O . GLY A 1 270 ? -12.185 -19.548 -10.241 1.00 89.56 270 GLY A O 1
ATOM 2118 N N . PHE A 1 271 ? -13.731 -18.598 -11.572 1.00 89.31 271 PHE A N 1
ATOM 2119 C CA . PHE A 1 271 ? -13.090 -18.927 -12.833 1.00 89.31 271 PHE A CA 1
ATOM 2120 C C . PHE A 1 271 ? -13.196 -17.745 -13.788 1.00 89.31 271 PHE A C 1
ATOM 2122 O O . PHE A 1 271 ? -14.293 -17.306 -14.132 1.00 89.31 271 PHE A O 1
ATOM 2129 N N . ASN A 1 272 ? -12.046 -17.259 -14.246 1.00 89.38 272 ASN A N 1
ATOM 2130 C CA . ASN A 1 272 ? -11.951 -16.231 -15.270 1.00 89.38 272 ASN A CA 1
ATOM 2131 C C . ASN A 1 272 ? -11.778 -16.885 -16.642 1.00 89.38 272 ASN A C 1
ATOM 2133 O O . ASN A 1 272 ? -10.767 -17.540 -16.913 1.00 89.38 272 ASN A O 1
ATOM 2137 N N . PHE A 1 273 ? -12.749 -16.679 -17.525 1.00 87.00 273 PHE A N 1
ATOM 2138 C CA . PHE A 1 273 ? -12.708 -17.141 -18.913 1.00 87.00 273 PHE A CA 1
ATOM 2139 C C . PHE A 1 273 ? -11.689 -16.348 -19.737 1.00 87.00 273 PHE A C 1
ATOM 2141 O O . PHE A 1 273 ? -10.937 -16.928 -20.524 1.00 87.00 273 PHE A O 1
ATOM 2148 N N . PHE A 1 274 ? -11.643 -15.036 -19.497 1.00 85.81 274 PHE A N 1
ATOM 2149 C CA . PHE A 1 274 ? -10.719 -14.077 -20.100 1.00 85.81 274 PHE A CA 1
ATOM 2150 C C . PHE A 1 274 ? -10.098 -13.216 -19.004 1.00 85.81 274 PHE A C 1
ATOM 2152 O O . PHE A 1 274 ? -10.697 -13.050 -17.938 1.00 85.81 274 PHE A O 1
ATOM 2159 N N . GLY A 1 275 ? -8.905 -12.689 -19.256 1.00 78.94 275 GLY A N 1
ATOM 2160 C CA . GLY A 1 275 ? -8.167 -11.932 -18.263 1.00 78.94 275 GLY A CA 1
ATOM 2161 C C . GLY A 1 275 ? -7.043 -11.091 -18.847 1.00 78.94 275 GLY A C 1
ATOM 2162 O O . GLY A 1 275 ? -6.706 -11.229 -20.020 1.00 78.94 275 GLY A O 1
ATOM 2163 N N . TYR A 1 276 ? -6.461 -10.251 -17.999 1.00 77.44 276 TYR A N 1
ATOM 2164 C CA . TYR A 1 276 ? -5.323 -9.390 -18.312 1.00 77.44 276 TYR A CA 1
ATOM 2165 C C . TYR A 1 276 ? -4.372 -9.277 -17.129 1.00 77.44 276 TYR A C 1
ATOM 2167 O O . TYR A 1 276 ? -4.746 -9.523 -15.974 1.00 77.44 276 TYR A O 1
ATOM 2175 N N . ASP A 1 277 ? -3.153 -8.856 -17.444 1.00 76.38 277 ASP A N 1
ATOM 2176 C CA . ASP A 1 277 ? -2.058 -8.687 -16.503 1.00 76.38 277 ASP A CA 1
ATOM 2177 C C . ASP A 1 277 ? -1.442 -7.290 -16.684 1.00 76.38 277 ASP A C 1
ATOM 2179 O O . ASP A 1 277 ? -0.898 -6.967 -17.734 1.00 76.38 277 ASP A O 1
ATOM 2183 N N . ASP A 1 278 ? -1.574 -6.434 -15.670 1.00 77.62 278 ASP A N 1
ATOM 2184 C CA . ASP A 1 278 ? -0.885 -5.147 -15.566 1.00 77.62 278 ASP A CA 1
ATOM 2185 C C . ASP A 1 278 ? -0.387 -4.869 -14.135 1.00 77.62 278 ASP A C 1
ATOM 2187 O O . ASP A 1 278 ? -1.151 -4.862 -13.166 1.00 77.62 278 ASP A O 1
ATOM 2191 N N . GLN A 1 279 ? 0.898 -4.546 -13.996 1.00 68.19 279 GLN A N 1
ATOM 2192 C CA . GLN A 1 279 ? 1.559 -4.369 -12.697 1.00 68.19 279 GLN A CA 1
ATOM 2193 C C . GLN A 1 279 ? 0.890 -3.321 -11.779 1.00 68.19 279 GLN A C 1
ATOM 2195 O O . GLN A 1 279 ? 0.950 -3.437 -10.553 1.00 68.19 279 GLN A O 1
ATOM 2200 N N . ASP A 1 280 ? 0.256 -2.291 -12.347 1.00 76.06 280 ASP A N 1
ATOM 2201 C CA . ASP A 1 280 ? -0.276 -1.147 -11.601 1.00 76.06 280 ASP A CA 1
ATOM 2202 C C . ASP A 1 280 ? -1.808 -1.144 -11.504 1.00 76.06 280 ASP A C 1
ATOM 2204 O O . ASP A 1 280 ? -2.367 -0.504 -10.610 1.00 76.06 280 ASP A O 1
ATOM 2208 N N . LEU A 1 281 ? -2.496 -1.854 -12.404 1.00 75.62 281 LEU A N 1
ATOM 2209 C CA . LEU A 1 281 ? -3.956 -1.839 -12.514 1.00 75.62 281 LEU A CA 1
ATOM 2210 C C . LEU A 1 281 ? -4.644 -3.110 -11.987 1.00 75.62 281 LEU A C 1
ATOM 2212 O O . LEU A 1 281 ? -5.848 -3.060 -11.732 1.00 75.62 281 LEU A O 1
ATOM 2216 N N . ILE A 1 282 ? -3.925 -4.203 -11.703 1.00 65.38 282 ILE A N 1
ATOM 2217 C CA . ILE A 1 282 ? -4.530 -5.438 -11.153 1.00 65.38 282 ILE A CA 1
ATOM 2218 C C . ILE A 1 282 ? -4.956 -5.312 -9.679 1.00 65.38 282 ILE A C 1
ATOM 2220 O O . ILE A 1 282 ? -5.753 -6.117 -9.206 1.00 65.38 282 ILE A O 1
ATOM 2224 N N . THR A 1 283 ? -4.464 -4.313 -8.932 1.00 55.09 283 THR A N 1
ATOM 2225 C CA . THR A 1 283 ? -4.505 -4.297 -7.452 1.00 55.09 283 THR A CA 1
ATOM 2226 C C . THR A 1 283 ? -5.821 -4.829 -6.858 1.00 55.09 283 THR A C 1
ATOM 2228 O O . THR A 1 283 ? -6.882 -4.241 -7.084 1.00 55.09 283 THR A O 1
ATOM 2231 N N . ASN A 1 284 ? -5.701 -5.912 -6.076 1.00 55.25 284 ASN A N 1
ATOM 2232 C CA . ASN A 1 284 ? -6.739 -6.622 -5.312 1.00 55.25 284 ASN A CA 1
ATOM 2233 C C . ASN A 1 284 ? -7.822 -7.388 -6.096 1.00 55.25 284 ASN A C 1
ATOM 2235 O O . ASN A 1 284 ? -8.762 -7.867 -5.467 1.00 55.25 284 ASN A O 1
ATOM 2239 N N . ASN A 1 285 ? -7.697 -7.560 -7.416 1.00 64.06 285 ASN A N 1
ATOM 2240 C CA . ASN A 1 285 ? -8.645 -8.353 -8.202 1.00 64.06 285 ASN A CA 1
ATOM 2241 C C . ASN A 1 285 ? -7.973 -9.559 -8.866 1.00 64.06 285 ASN A C 1
ATOM 2243 O O . ASN A 1 285 ? -6.854 -9.475 -9.366 1.00 64.06 285 ASN A O 1
ATOM 2247 N N . TYR A 1 286 ? -8.699 -10.673 -8.928 1.00 68.12 286 TYR A N 1
ATOM 2248 C CA . TYR A 1 286 ? -8.318 -11.840 -9.717 1.00 68.12 286 TYR A CA 1
ATOM 2249 C C . TYR A 1 286 ? -8.654 -11.552 -11.182 1.00 68.12 286 TYR A C 1
ATOM 2251 O O . TYR A 1 286 ? -9.777 -11.788 -11.616 1.00 68.12 286 TYR A O 1
ATOM 2259 N N . THR A 1 287 ? -7.719 -10.965 -11.931 1.00 71.12 287 THR A N 1
ATOM 2260 C CA . THR A 1 287 ? -7.934 -10.578 -13.340 1.00 71.12 287 THR A CA 1
ATOM 2261 C C . THR A 1 287 ? -7.304 -11.543 -14.331 1.00 71.12 287 THR A C 1
ATOM 2263 O O . THR A 1 287 ? -7.557 -11.416 -15.521 1.00 71.12 287 THR A O 1
ATOM 2266 N N . GLN A 1 288 ? -6.489 -12.494 -13.873 1.00 78.38 288 GLN A N 1
ATOM 2267 C CA . GLN A 1 288 ? -5.834 -13.473 -14.738 1.00 78.38 288 GLN A CA 1
ATOM 2268 C C . GLN A 1 288 ? -6.790 -14.608 -15.115 1.00 78.38 288 GLN A C 1
ATOM 2270 O O . GLN A 1 288 ? -7.651 -14.996 -14.326 1.00 78.38 288 GLN A O 1
ATOM 2275 N N . ARG A 1 289 ? -6.622 -15.157 -16.323 1.00 85.81 289 ARG A N 1
ATOM 2276 C CA . ARG A 1 289 ? -7.406 -16.294 -16.822 1.00 85.81 289 ARG A CA 1
ATOM 2277 C C . ARG A 1 289 ? -7.141 -17.548 -15.984 1.00 85.81 289 ARG A C 1
ATOM 2279 O O . ARG A 1 289 ? -5.988 -17.891 -15.742 1.00 85.81 289 ARG A O 1
ATOM 2286 N N . GLY A 1 290 ? -8.200 -18.282 -15.651 1.00 86.88 290 GLY A N 1
ATOM 2287 C CA . GLY A 1 290 ? -8.123 -19.551 -14.926 1.00 86.88 290 GLY A CA 1
ATOM 2288 C C . GLY A 1 290 ? -8.928 -19.562 -13.631 1.00 86.88 290 GLY A C 1
ATOM 2289 O O . GLY A 1 290 ? -9.688 -18.638 -13.340 1.00 86.88 290 GLY A O 1
ATOM 2290 N N . ALA A 1 291 ? -8.779 -20.650 -12.875 1.00 87.00 291 ALA A N 1
ATOM 2291 C CA . ALA A 1 291 ? -9.406 -20.800 -11.569 1.00 87.00 291 ALA A CA 1
ATOM 2292 C C . ALA A 1 291 ? -8.654 -19.984 -10.510 1.00 87.00 291 ALA A C 1
ATOM 2294 O O . ALA A 1 291 ? -7.424 -19.931 -10.526 1.00 87.00 291 ALA A O 1
ATOM 2295 N N . TYR A 1 292 ? -9.386 -19.394 -9.569 1.00 86.00 292 TYR A N 1
ATOM 2296 C CA . TYR A 1 292 ? -8.812 -18.685 -8.431 1.00 86.00 292 TYR A CA 1
ATOM 2297 C C . TYR A 1 292 ? -9.567 -18.991 -7.139 1.00 86.00 292 TYR A C 1
ATOM 2299 O O . TYR A 1 292 ? -10.749 -19.341 -7.152 1.00 86.00 292 TYR A O 1
ATOM 2307 N N . LEU A 1 293 ? -8.867 -18.816 -6.018 1.00 85.50 293 LEU A N 1
ATOM 2308 C CA . LEU A 1 293 ? -9.434 -18.864 -4.677 1.00 85.50 293 LEU A CA 1
ATOM 2309 C C . LEU A 1 293 ? -9.273 -17.499 -4.009 1.00 85.50 293 LEU A C 1
ATOM 2311 O O . LEU A 1 293 ? -8.200 -16.894 -4.039 1.00 85.50 293 LEU A O 1
ATOM 2315 N N . GLY A 1 294 ? -10.368 -17.018 -3.435 1.00 84.00 294 GLY A N 1
ATOM 2316 C CA . GLY A 1 294 ? -10.476 -15.757 -2.728 1.00 84.00 294 GLY A CA 1
ATOM 2317 C C . GLY A 1 294 ? -10.649 -15.954 -1.233 1.00 84.00 294 GLY A C 1
ATOM 2318 O O . GLY A 1 294 ? -11.461 -16.763 -0.795 1.00 84.00 294 GLY A O 1
ATOM 2319 N N . PHE A 1 295 ? -9.922 -15.165 -0.451 1.00 84.88 295 PHE A N 1
ATOM 2320 C CA . PHE A 1 295 ? -10.091 -15.059 0.993 1.00 84.88 295 PHE A CA 1
ATOM 2321 C C . PHE A 1 295 ? -10.374 -13.597 1.327 1.00 84.88 295 PHE A C 1
ATOM 2323 O O . PHE A 1 295 ? -9.642 -12.701 0.904 1.00 84.88 295 PHE A O 1
ATOM 2330 N N . SER A 1 296 ? -11.456 -13.325 2.049 1.00 83.50 296 SER A N 1
ATOM 2331 C CA . SER A 1 296 ? -11.824 -11.967 2.449 1.00 83.50 296 SER A CA 1
ATOM 2332 C C . SER A 1 296 ? -12.218 -11.943 3.917 1.00 83.50 296 SER A C 1
ATOM 2334 O O . SER A 1 296 ? -13.123 -12.666 4.332 1.00 83.50 296 SER A O 1
ATOM 2336 N N . TYR A 1 297 ? -11.541 -11.090 4.688 1.00 81.56 297 TYR A N 1
ATOM 2337 C CA . TYR A 1 297 ? -11.832 -10.870 6.099 1.00 81.56 297 TYR A CA 1
ATOM 2338 C C . TYR A 1 297 ? -12.183 -9.406 6.361 1.00 81.56 297 TYR A C 1
ATOM 2340 O O . TYR A 1 297 ? -11.410 -8.507 6.019 1.00 81.56 297 TYR A O 1
ATOM 2348 N N . LYS A 1 298 ? -13.345 -9.154 6.968 1.00 76.06 298 LYS A N 1
ATOM 2349 C CA . LYS A 1 298 ? -13.758 -7.808 7.373 1.00 76.06 298 LYS A CA 1
ATOM 2350 C C . LYS A 1 298 ? -13.256 -7.525 8.789 1.00 76.06 298 LYS A C 1
ATOM 2352 O O . LYS A 1 298 ? -13.751 -8.088 9.760 1.00 76.06 298 LYS A O 1
ATOM 2357 N N . PHE A 1 299 ? -12.286 -6.622 8.904 1.00 67.50 299 PHE A N 1
ATOM 2358 C CA . PHE A 1 299 ? -11.829 -6.128 10.200 1.00 67.50 299 PHE A CA 1
ATOM 2359 C C . PHE A 1 299 ? -12.829 -5.106 10.745 1.00 67.50 299 PHE A C 1
ATOM 2361 O O . PHE A 1 299 ? -13.156 -4.133 10.066 1.00 67.50 299 PHE A O 1
ATOM 2368 N N . ASP A 1 300 ? -13.301 -5.341 11.964 1.00 60.53 300 ASP A N 1
ATOM 2369 C CA . ASP A 1 300 ? -14.159 -4.427 12.715 1.00 60.53 300 ASP A CA 1
ATOM 2370 C C . ASP A 1 300 ? -13.410 -3.937 13.964 1.00 60.53 300 ASP A C 1
ATOM 2372 O O . ASP A 1 300 ? -12.551 -4.641 14.498 1.00 60.53 300 ASP A O 1
ATOM 2376 N N . GLU A 1 301 ? -13.730 -2.738 14.444 1.00 52.28 301 GLU A N 1
ATOM 2377 C CA . GLU A 1 301 ? -13.136 -2.142 15.648 1.00 52.28 301 GLU A CA 1
ATOM 2378 C C . GLU A 1 301 ? -13.371 -3.010 16.895 1.00 52.28 301 GLU A C 1
ATOM 2380 O O . GLU A 1 301 ? -12.479 -3.155 17.733 1.00 52.28 301 GLU A O 1
ATOM 2385 N N . ARG A 1 302 ? -14.492 -3.742 16.914 1.00 55.84 302 ARG A N 1
ATOM 2386 C CA . ARG A 1 302 ? -14.838 -4.751 17.928 1.00 55.84 302 ARG A CA 1
ATOM 2387 C C . ARG A 1 302 ? -13.820 -5.885 18.055 1.00 55.84 302 ARG A C 1
ATOM 2389 O O . ARG A 1 302 ? -13.720 -6.512 19.107 1.00 55.84 302 ARG A O 1
ATOM 2396 N N . LEU A 1 303 ? -13.043 -6.160 17.004 1.00 51.06 303 LEU A N 1
ATOM 2397 C CA . LEU A 1 303 ? -11.986 -7.173 17.042 1.00 51.06 303 LEU A CA 1
ATOM 2398 C C . LEU A 1 303 ? -10.841 -6.762 17.985 1.00 51.06 303 LEU A C 1
ATOM 2400 O O . LEU A 1 303 ? -10.168 -7.614 18.565 1.00 51.06 303 LEU A O 1
ATOM 2404 N N . PHE A 1 304 ? -10.633 -5.453 18.154 1.00 52.91 304 PHE A N 1
ATOM 2405 C CA . PHE A 1 304 ? -9.577 -4.889 18.990 1.00 52.91 304 PHE A CA 1
ATOM 2406 C C . PHE A 1 304 ? -10.032 -4.617 20.427 1.00 52.91 304 PHE A C 1
ATOM 2408 O O . PHE A 1 304 ? -9.179 -4.483 21.302 1.00 52.91 304 PHE A O 1
ATOM 2415 N N . ASP A 1 305 ? -11.337 -4.636 20.715 1.00 52.56 305 ASP A N 1
ATOM 2416 C CA . ASP A 1 305 ? -11.868 -4.460 22.076 1.00 52.56 305 ASP A CA 1
ATOM 2417 C C . ASP A 1 305 ? -11.322 -5.507 23.056 1.00 52.56 305 ASP A C 1
ATOM 2419 O O . ASP A 1 305 ? -11.108 -5.224 24.235 1.00 52.56 305 ASP A O 1
ATOM 2423 N N . ASN A 1 306 ? -11.025 -6.716 22.580 1.00 46.59 306 ASN A N 1
ATOM 2424 C CA . ASN A 1 306 ? -10.432 -7.776 23.400 1.00 46.59 306 ASN A CA 1
ATOM 2425 C C . ASN A 1 306 ? -8.908 -7.658 23.551 1.00 46.59 306 ASN A C 1
ATOM 2427 O O . ASN A 1 306 ? -8.333 -8.303 24.424 1.00 46.59 306 ASN A O 1
ATOM 2431 N N . LEU A 1 307 ? -8.260 -6.822 22.737 1.00 44.16 307 LEU A N 1
ATOM 2432 C CA . LEU A 1 307 ? -6.819 -6.552 22.7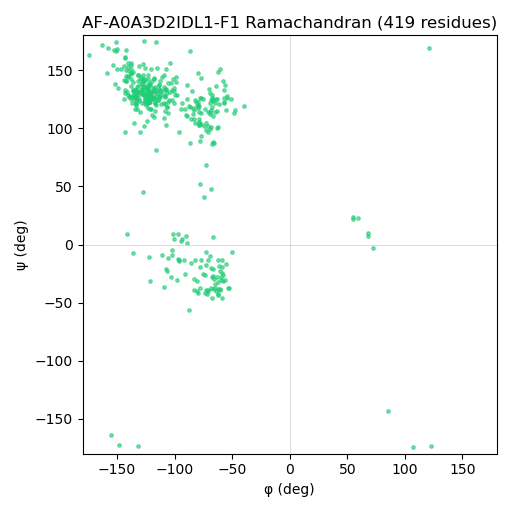81 1.00 44.16 307 LEU A CA 1
ATOM 2433 C C . LEU A 1 307 ? -6.487 -5.290 23.592 1.00 44.16 307 LEU A C 1
ATOM 2435 O O . LEU A 1 307 ? -5.329 -5.074 23.952 1.00 44.16 307 LEU A O 1
ATOM 2439 N N . ILE A 1 308 ? -7.493 -4.470 23.908 1.00 42.78 308 ILE A N 1
ATOM 2440 C CA . ILE A 1 308 ? -7.361 -3.324 24.806 1.00 42.78 308 ILE A CA 1
ATOM 2441 C C . ILE A 1 308 ? -7.387 -3.841 26.257 1.00 42.78 308 ILE A C 1
ATOM 2443 O O . ILE A 1 308 ? -8.402 -4.402 26.685 1.00 42.78 308 ILE A O 1
ATOM 2447 N N . PRO A 1 309 ? -6.308 -3.666 27.048 1.00 41.94 309 PRO A N 1
ATOM 2448 C CA . PRO A 1 309 ? -6.301 -4.074 28.448 1.00 41.94 309 PRO A CA 1
ATOM 2449 C C . PRO A 1 309 ? -7.450 -3.403 29.216 1.00 41.94 309 PRO A C 1
ATOM 2451 O O . PRO A 1 309 ? -7.714 -2.209 29.058 1.00 41.94 309 PRO A O 1
ATOM 2454 N N . ASN A 1 310 ? -8.133 -4.175 30.070 1.00 46.31 310 ASN A N 1
ATOM 2455 C CA . ASN A 1 310 ? -9.356 -3.769 30.783 1.00 46.31 310 ASN A CA 1
ATOM 2456 C C . ASN A 1 310 ? -9.216 -2.473 31.614 1.00 46.31 310 ASN A C 1
ATOM 2458 O O . ASN A 1 310 ? -10.225 -1.865 31.963 1.00 46.31 310 ASN A O 1
ATOM 2462 N N . SER A 1 311 ? -7.993 -2.016 31.907 1.00 44.62 311 SER A N 1
ATOM 2463 C CA . SER A 1 311 ? -7.722 -0.738 32.579 1.00 44.62 311 SER A CA 1
ATOM 2464 C C . SER A 1 311 ? -8.058 0.499 31.733 1.00 44.62 311 SER A C 1
ATOM 2466 O O . SER A 1 311 ? -8.278 1.563 32.303 1.00 44.62 311 SER A O 1
ATOM 2468 N N . VAL A 1 312 ? -8.153 0.367 30.404 1.00 45.22 312 VAL A N 1
ATOM 2469 C CA . VAL A 1 312 ? -8.535 1.453 29.476 1.00 45.22 312 VAL A CA 1
ATOM 2470 C C . VAL A 1 312 ? -10.032 1.405 29.124 1.00 45.22 312 VAL A C 1
ATOM 2472 O O . VAL A 1 312 ? -10.594 2.393 28.665 1.00 45.22 312 VAL A O 1
ATOM 2475 N N . LYS A 1 313 ? -10.727 0.294 29.414 1.00 40.72 313 LYS A N 1
ATOM 2476 C CA . LYS A 1 313 ? -12.161 0.104 29.107 1.00 40.72 313 LYS A CA 1
ATOM 2477 C C . LYS A 1 313 ? -13.125 0.900 29.996 1.00 40.72 313 LYS A C 1
ATOM 2479 O O . LYS A 1 313 ? -14.328 0.862 29.761 1.00 40.72 313 LYS A O 1
ATOM 2484 N N . LYS A 1 314 ? -12.638 1.591 31.033 1.00 39.53 314 LYS A N 1
ATOM 2485 C CA . LYS A 1 314 ? -13.497 2.257 32.032 1.00 39.53 314 LYS A CA 1
ATOM 2486 C C . LYS A 1 314 ? -13.903 3.691 31.709 1.00 39.53 314 LYS A C 1
ATOM 2488 O O . LYS A 1 314 ? -14.661 4.271 32.479 1.00 39.53 314 LYS A O 1
ATOM 2493 N N . THR A 1 315 ? -13.494 4.234 30.572 1.00 38.38 315 THR A N 1
ATOM 2494 C CA . THR A 1 315 ? -14.038 5.509 30.105 1.00 38.38 315 THR A CA 1
ATOM 2495 C C . THR A 1 315 ? -14.469 5.336 28.660 1.00 38.38 315 THR A C 1
ATOM 2497 O O . THR A 1 315 ? -13.624 5.400 27.765 1.00 38.38 315 THR A O 1
ATOM 2500 N N . PRO A 1 316 ? -15.760 5.073 28.390 1.00 38.84 316 PRO A N 1
ATOM 2501 C CA . PRO A 1 316 ? -16.244 5.244 27.035 1.00 38.84 316 PRO A CA 1
ATOM 2502 C C . PRO A 1 316 ? -15.953 6.698 26.631 1.00 38.84 316 PRO A C 1
ATOM 2504 O O . PRO A 1 316 ? -16.203 7.629 27.393 1.00 38.84 316 PRO A O 1
ATOM 2507 N N . ILE A 1 317 ? -15.391 6.899 25.434 1.00 45.88 317 ILE A N 1
ATOM 2508 C CA . ILE A 1 317 ? -15.121 8.234 24.849 1.00 45.88 317 ILE A CA 1
ATOM 2509 C C . ILE A 1 317 ? -16.428 9.054 24.723 1.00 45.88 317 ILE A C 1
ATOM 2511 O O . ILE A 1 317 ? -16.419 10.266 24.526 1.00 45.88 317 ILE A O 1
ATOM 2515 N N . ILE A 1 318 ? -17.564 8.379 24.873 1.00 42.00 318 ILE A N 1
ATOM 2516 C CA . ILE A 1 318 ? -18.919 8.893 24.831 1.00 42.00 318 ILE A CA 1
ATOM 2517 C C . ILE A 1 318 ? -19.566 8.478 26.156 1.00 42.00 318 ILE A C 1
ATOM 2519 O O . ILE A 1 318 ? -19.853 7.301 26.346 1.00 42.00 318 ILE A O 1
ATOM 2523 N N . ASP A 1 319 ? -19.766 9.417 27.080 1.00 43.16 319 ASP A N 1
ATOM 2524 C CA . ASP A 1 319 ? -20.584 9.175 28.273 1.00 43.16 319 ASP A CA 1
ATOM 2525 C C . ASP A 1 319 ? -22.037 8.923 27.823 1.00 43.16 319 ASP A C 1
ATOM 2527 O O . ASP A 1 319 ? -22.649 9.844 27.271 1.00 43.16 319 ASP A O 1
ATOM 2531 N N . PRO A 1 320 ? -22.602 7.716 28.013 1.00 46.09 320 PRO A N 1
ATOM 2532 C CA . PRO A 1 320 ? -23.972 7.408 27.605 1.00 46.09 320 PRO A CA 1
ATOM 2533 C C . PRO A 1 320 ? -25.012 8.299 28.292 1.00 46.09 320 PRO A C 1
ATOM 2535 O O . PRO A 1 320 ? -26.086 8.500 27.740 1.00 46.09 320 PRO A O 1
ATOM 2538 N N . ASN A 1 321 ? -24.686 8.884 29.450 1.00 49.47 321 ASN A N 1
ATOM 2539 C CA . ASN A 1 321 ? -25.579 9.801 30.161 1.00 49.47 321 ASN A CA 1
ATOM 2540 C C . ASN A 1 321 ? -25.621 11.206 29.538 1.00 49.47 321 ASN A C 1
ATOM 2542 O O . ASN A 1 321 ? -26.509 11.990 29.863 1.00 49.47 321 ASN A O 1
ATOM 2546 N N . ASN A 1 322 ? -24.684 11.534 28.638 1.00 42.03 322 ASN A N 1
ATOM 2547 C CA . ASN A 1 322 ? -24.637 12.821 27.934 1.00 42.03 322 ASN A CA 1
ATOM 2548 C C . ASN A 1 322 ? -25.328 12.793 26.560 1.00 42.03 322 ASN A C 1
ATOM 2550 O O . ASN A 1 322 ? -25.325 13.803 25.854 1.00 42.03 322 ASN A O 1
ATOM 2554 N N . TYR A 1 323 ? -25.937 11.666 26.178 1.00 37.31 323 TYR A N 1
ATOM 2555 C CA . TYR A 1 323 ? -26.752 11.548 24.973 1.00 37.31 323 TYR A CA 1
ATOM 2556 C C . TYR A 1 323 ? -28.122 10.995 25.353 1.00 37.31 323 TYR A C 1
ATOM 2558 O O . TYR A 1 323 ? -28.225 9.913 25.921 1.00 37.31 323 TYR A O 1
ATOM 2566 N N . LEU A 1 324 ? -29.181 11.728 25.005 1.00 37.75 324 LEU A N 1
ATOM 2567 C CA . LEU A 1 324 ? -30.540 11.195 25.021 1.00 37.75 324 LEU A CA 1
ATOM 2568 C C . LEU A 1 324 ? -30.595 10.039 24.017 1.00 37.75 324 LEU A C 1
ATOM 2570 O O . LEU A 1 324 ? -30.630 10.249 22.805 1.00 37.75 324 LEU A O 1
ATOM 2574 N N . THR A 1 325 ? -30.538 8.814 24.526 1.00 39.81 325 THR A N 1
ATOM 2575 C CA . THR A 1 325 ? -30.910 7.626 23.770 1.00 39.81 325 THR A CA 1
ATOM 2576 C C . THR A 1 325 ? -32.430 7.642 23.672 1.00 39.81 325 THR A C 1
ATOM 2578 O O . THR A 1 325 ? -33.125 7.656 24.684 1.00 39.81 325 THR A O 1
ATOM 2581 N N . CYS A 1 326 ? -32.963 7.746 22.454 1.00 35.41 326 CYS A N 1
ATOM 2582 C CA . CYS A 1 326 ? -34.395 7.573 22.247 1.00 35.41 326 CYS A CA 1
ATOM 2583 C C . CYS A 1 326 ? -34.720 6.098 22.499 1.00 35.41 326 CYS A C 1
ATOM 2585 O O . CYS A 1 326 ? -34.486 5.263 21.627 1.00 35.41 326 CYS A O 1
ATOM 2587 N N . GLU A 1 327 ? -35.230 5.778 23.686 1.00 42.53 327 GLU A N 1
ATOM 2588 C CA . GLU A 1 327 ? -36.068 4.595 23.851 1.00 42.53 327 GLU A CA 1
ATOM 2589 C C . GLU A 1 327 ? -37.356 4.845 23.058 1.00 42.53 327 GLU A C 1
ATOM 2591 O O . GLU A 1 327 ? -38.008 5.882 23.204 1.00 42.53 327 GLU A O 1
ATOM 2596 N N . GLU A 1 328 ? -37.668 3.940 22.132 1.00 46.12 328 GLU A N 1
ATOM 2597 C CA . GLU A 1 328 ? -38.893 3.979 21.340 1.00 46.12 328 GLU A CA 1
ATOM 2598 C C . GLU A 1 328 ? -40.116 3.768 22.242 1.00 46.12 328 GLU A C 1
ATOM 2600 O O . GLU A 1 328 ? -40.633 2.665 22.367 1.00 46.12 328 GLU A O 1
ATOM 2605 N N . GLU A 1 329 ? -40.635 4.851 22.812 1.00 39.06 329 GLU A N 1
ATOM 2606 C CA . GLU A 1 329 ? -42.055 4.974 23.120 1.00 39.06 329 GLU A CA 1
ATOM 2607 C C . GLU A 1 329 ? -42.572 6.274 22.497 1.00 39.06 329 GLU A C 1
ATOM 2609 O O . GLU A 1 329 ? -42.337 7.385 22.975 1.00 39.06 329 GLU A O 1
ATOM 2614 N N . CYS A 1 330 ? -43.255 6.142 21.358 1.00 38.28 330 CYS A N 1
ATOM 2615 C CA . CYS A 1 330 ? -43.962 7.244 20.720 1.00 38.28 330 CYS A CA 1
ATOM 2616 C C . CYS A 1 330 ? -45.078 7.750 21.646 1.00 38.28 330 CYS A C 1
ATOM 2618 O O . CYS A 1 330 ? -46.169 7.181 21.673 1.00 38.28 330 CYS A O 1
ATOM 2620 N N . LEU A 1 331 ? -44.837 8.849 22.362 1.00 38.38 331 LEU A N 1
ATOM 2621 C CA . LEU A 1 331 ? -45.880 9.572 23.085 1.00 38.38 331 LEU A CA 1
ATOM 2622 C C . LEU A 1 331 ? -46.490 10.658 22.194 1.00 38.38 331 LEU A C 1
ATOM 2624 O O . LEU A 1 331 ? -45.831 11.605 21.761 1.00 38.38 331 LEU A O 1
ATOM 2628 N N . VAL A 1 332 ? -47.783 10.487 21.924 1.00 43.81 332 VAL A N 1
ATOM 2629 C CA . VAL A 1 332 ? -48.677 11.495 21.353 1.00 43.81 332 VAL A CA 1
ATOM 2630 C C . VAL A 1 332 ? -48.663 12.720 22.271 1.00 43.81 332 VAL A C 1
ATOM 2632 O O . VAL A 1 332 ? -48.952 12.610 23.460 1.00 43.81 332 VAL A O 1
ATOM 2635 N N . ILE A 1 333 ? -48.302 13.882 21.726 1.00 40.94 333 ILE A N 1
ATOM 2636 C CA . ILE A 1 333 ? -48.256 15.145 22.468 1.00 40.94 333 ILE A CA 1
ATOM 2637 C C . ILE A 1 333 ? -49.696 15.629 22.675 1.00 40.94 333 ILE A C 1
ATOM 2639 O O . ILE A 1 333 ? -50.302 16.179 21.756 1.00 40.94 333 ILE A O 1
ATOM 2643 N N . ASP A 1 334 ? -50.233 15.425 23.878 1.00 45.66 334 ASP A N 1
ATOM 2644 C CA . ASP A 1 334 ? -51.412 16.143 24.361 1.00 45.66 334 ASP A CA 1
ATOM 2645 C C . ASP A 1 334 ? -50.960 17.490 24.945 1.00 45.66 334 ASP A C 1
ATOM 2647 O O . ASP A 1 334 ? -50.139 17.565 25.864 1.00 45.66 334 ASP A O 1
ATOM 2651 N N . THR A 1 335 ? -51.428 18.579 24.344 1.00 52.31 335 THR A N 1
ATOM 2652 C CA . THR A 1 335 ? -51.052 19.944 24.710 1.00 52.31 335 THR A CA 1
ATOM 2653 C C . THR A 1 335 ? -51.943 20.451 25.838 1.00 52.31 335 THR A C 1
ATOM 2655 O O . THR A 1 335 ? -52.930 21.145 25.587 1.00 52.31 335 THR A O 1
ATOM 2658 N N . THR A 1 336 ? -51.564 20.182 27.086 1.00 55.56 336 THR A N 1
ATOM 2659 C CA . THR A 1 336 ? -52.075 20.932 28.245 1.00 55.56 336 THR A CA 1
ATOM 2660 C C . THR A 1 336 ? -50.935 21.651 28.970 1.00 55.56 336 THR A C 1
ATOM 2662 O O . THR A 1 336 ? -49.892 21.033 29.195 1.00 55.56 336 THR A O 1
ATOM 2665 N N . PRO A 1 337 ? -51.082 22.939 29.343 1.00 50.28 337 PRO A N 1
ATOM 2666 C CA . PRO A 1 337 ? -50.018 23.687 30.008 1.00 50.28 337 PRO A CA 1
ATOM 2667 C C . PRO A 1 337 ? -49.762 23.123 31.409 1.00 50.28 337 PRO A C 1
ATOM 2669 O O . PRO A 1 337 ? -50.686 23.019 32.212 1.00 50.28 337 PRO A O 1
ATOM 2672 N N . VAL A 1 338 ? -48.508 22.776 31.706 1.00 51.78 338 VAL A N 1
ATOM 2673 C CA . VAL A 1 338 ? -48.089 22.283 33.025 1.00 51.78 338 VAL A CA 1
ATOM 2674 C C . VAL A 1 338 ? -47.870 23.468 33.967 1.00 51.78 338 VAL A C 1
ATOM 2676 O O . VAL A 1 338 ? -47.060 24.353 33.693 1.00 51.78 338 VAL A O 1
ATOM 2679 N N . GLU A 1 339 ? -48.590 23.473 35.086 1.00 55.19 339 GLU A N 1
ATOM 2680 C CA . GLU A 1 339 ? -48.433 24.443 36.168 1.00 55.19 339 GLU A CA 1
ATOM 2681 C C . GLU A 1 339 ? -47.231 24.055 37.048 1.00 55.19 339 GLU A C 1
ATOM 2683 O O . GLU A 1 339 ? -47.171 22.957 37.603 1.00 55.19 339 GLU A O 1
ATOM 2688 N N . ILE A 1 340 ? -46.237 24.943 37.151 1.00 54.69 340 ILE A N 1
ATOM 2689 C CA . ILE A 1 340 ? -45.027 24.715 37.952 1.00 54.69 340 ILE A CA 1
ATOM 2690 C C . ILE A 1 340 ? -45.330 25.075 39.408 1.00 54.69 340 ILE A C 1
ATOM 2692 O O . ILE A 1 340 ? -45.437 26.251 39.759 1.00 54.69 340 ILE A O 1
ATOM 2696 N N . ILE A 1 341 ? -45.429 24.061 40.265 1.00 56.62 341 ILE A N 1
ATOM 2697 C CA . ILE A 1 341 ? -45.595 24.238 41.711 1.00 56.62 341 ILE A CA 1
ATOM 2698 C C . ILE A 1 341 ? -44.204 24.434 42.349 1.00 56.62 341 ILE A C 1
ATOM 2700 O O . ILE A 1 341 ? -43.287 23.663 42.052 1.00 56.62 341 ILE A O 1
ATOM 2704 N N . PRO A 1 342 ? -44.000 25.440 43.220 1.00 54.75 342 PRO A N 1
ATOM 2705 C CA . PRO A 1 342 ? -42.712 25.656 43.874 1.00 54.75 342 PRO A CA 1
ATOM 2706 C C . PRO A 1 342 ? -42.388 24.525 44.860 1.00 54.75 342 PRO A C 1
ATOM 2708 O O . PRO A 1 342 ? -43.182 24.204 45.742 1.00 54.75 342 PRO A O 1
ATOM 2711 N N . PHE A 1 343 ? -41.191 23.948 44.726 1.00 49.16 343 PHE A N 1
ATOM 2712 C CA . PHE A 1 343 ? -40.674 22.899 45.605 1.00 49.16 343 PHE A CA 1
ATOM 2713 C C . PHE A 1 343 ? -40.108 23.501 46.904 1.00 49.16 343 PHE A C 1
ATOM 2715 O O . PHE A 1 343 ? -39.137 24.260 46.846 1.00 49.16 343 PHE A O 1
ATOM 2722 N N . PRO A 1 344 ? -40.648 23.163 48.087 1.00 57.50 344 PRO A N 1
ATOM 2723 C CA . PRO A 1 344 ? -40.013 23.511 49.349 1.00 57.50 344 PRO A CA 1
ATOM 2724 C C . PRO A 1 344 ? -38.843 22.558 49.636 1.00 57.50 344 PRO A C 1
ATOM 2726 O O . PRO A 1 344 ? -39.003 21.339 49.668 1.00 57.50 344 PRO A O 1
ATOM 2729 N N . VAL A 1 345 ? -37.655 23.118 49.877 1.00 54.09 345 VAL A N 1
ATOM 2730 C CA . VAL A 1 345 ? -36.471 22.360 50.304 1.00 54.09 345 VAL A CA 1
ATOM 2731 C C . VAL A 1 345 ? -36.664 21.923 51.758 1.00 54.09 345 VAL A C 1
ATOM 2733 O O . VAL A 1 345 ? -36.532 22.728 52.679 1.00 54.09 345 VAL A O 1
ATOM 2736 N N . GLN A 1 346 ? -36.976 20.645 51.977 1.00 58.50 346 GLN A N 1
ATOM 2737 C CA . GLN A 1 346 ? -36.912 20.036 53.306 1.00 58.50 346 GLN A CA 1
ATOM 2738 C C . GLN A 1 346 ? -35.482 19.578 53.594 1.00 58.50 346 GLN A C 1
ATOM 2740 O O . GLN A 1 346 ? -34.975 18.637 52.987 1.00 58.50 346 GLN A O 1
ATOM 2745 N N . THR A 1 347 ? -34.829 20.226 54.555 1.00 55.75 347 THR A N 1
ATOM 2746 C CA . THR A 1 347 ? -33.578 19.733 55.136 1.00 55.75 347 THR A CA 1
ATOM 2747 C C . THR A 1 347 ? -33.903 18.606 56.108 1.00 55.75 347 THR A C 1
ATOM 2749 O O . THR A 1 347 ? -34.383 18.861 57.213 1.00 55.75 347 THR A O 1
ATOM 2752 N N . ILE A 1 348 ? -33.663 17.361 55.701 1.00 58.75 348 ILE A N 1
ATOM 2753 C CA . ILE A 1 348 ? -33.833 16.201 56.578 1.00 58.75 348 ILE A CA 1
ATOM 2754 C C . ILE A 1 348 ? -32.560 16.038 57.427 1.00 58.75 348 ILE A C 1
ATOM 2756 O O . ILE A 1 348 ? -31.498 15.770 56.856 1.00 58.75 348 ILE A O 1
ATOM 2760 N N . PRO A 1 349 ? -32.617 16.181 58.764 1.00 59.44 349 PRO A N 1
ATOM 2761 C CA . PRO A 1 349 ? -31.455 15.960 59.615 1.00 59.44 349 PRO A CA 1
ATOM 2762 C C . PRO A 1 349 ? -31.099 14.469 59.614 1.00 59.44 349 PRO A C 1
ATOM 2764 O O . PRO A 1 349 ? -31.880 13.643 60.076 1.00 59.44 349 PRO A O 1
ATOM 2767 N N . HIS A 1 350 ? -29.922 14.129 59.091 1.00 57.09 350 HIS A N 1
ATOM 2768 C CA . HIS A 1 350 ? -29.365 12.781 59.175 1.00 57.09 350 HIS A CA 1
ATOM 2769 C C . HIS A 1 350 ? -28.064 12.822 59.969 1.00 57.09 350 HIS A C 1
ATOM 2771 O O . HIS A 1 350 ? -27.137 13.561 59.634 1.00 57.09 350 HIS A O 1
ATOM 2777 N N . THR A 1 351 ? -27.996 12.006 61.013 1.00 59.94 351 THR A N 1
ATOM 2778 C CA . THR A 1 351 ? -26.763 11.684 61.730 1.00 59.94 351 THR A CA 1
ATOM 2779 C C . THR A 1 351 ? -26.112 10.509 61.004 1.00 59.94 351 THR A C 1
ATOM 2781 O O . THR A 1 351 ? -26.720 9.449 60.877 1.00 59.94 351 THR A O 1
ATOM 2784 N N . LEU A 1 352 ? -24.903 10.701 60.474 1.00 53.47 352 LEU A N 1
ATOM 2785 C CA . LEU A 1 352 ? -24.156 9.640 59.797 1.00 53.47 352 LEU A CA 1
ATOM 2786 C C . LEU A 1 352 ? -23.516 8.724 60.847 1.00 53.47 352 LEU A C 1
ATOM 2788 O O . LEU A 1 352 ? -22.518 9.096 61.461 1.00 53.47 352 LEU A O 1
ATOM 2792 N N . GLU A 1 353 ? -24.072 7.529 61.039 1.00 59.38 353 GLU A N 1
ATOM 2793 C CA . GLU A 1 353 ? -23.366 6.434 61.709 1.00 59.38 353 GLU A CA 1
ATOM 2794 C C . GLU A 1 353 ? -22.554 5.649 60.664 1.00 59.38 353 GLU A C 1
ATOM 2796 O O . GLU A 1 353 ? -23.130 5.122 59.708 1.00 59.38 353 GLU A O 1
ATOM 2801 N N . PRO A 1 354 ? -21.216 5.582 60.783 1.00 51.12 354 PRO A N 1
ATOM 2802 C CA . PRO A 1 354 ? -20.400 4.832 59.841 1.00 51.12 354 PRO A CA 1
ATOM 2803 C C . PRO A 1 354 ? -20.644 3.329 60.022 1.00 51.12 354 PRO A C 1
ATOM 2805 O O . PRO A 1 354 ? -20.274 2.746 61.040 1.00 51.12 354 PRO A 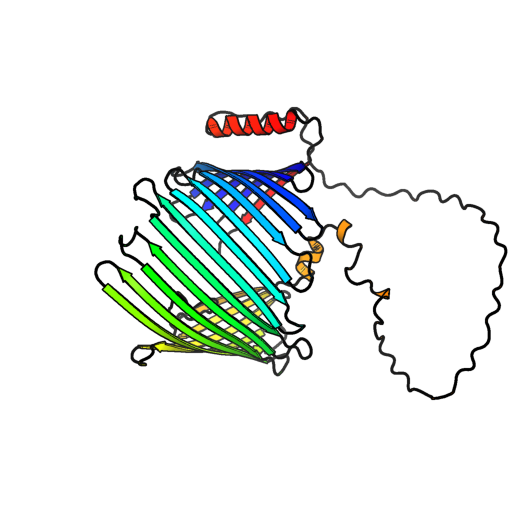O 1
ATOM 2808 N N . LEU A 1 355 ? -21.231 2.686 59.010 1.00 52.41 355 LEU A N 1
ATOM 2809 C CA . LEU A 1 355 ? -21.241 1.228 58.922 1.00 52.41 355 LEU A CA 1
ATOM 2810 C C . LEU A 1 355 ? -19.805 0.742 58.678 1.00 52.41 355 LEU A C 1
ATOM 2812 O O . LEU A 1 355 ? -19.201 1.060 57.652 1.00 52.41 355 LEU A O 1
ATOM 2816 N N . ALA A 1 356 ? -19.266 -0.049 59.604 1.00 56.00 356 ALA A N 1
ATOM 2817 C CA . ALA A 1 356 ? -18.026 -0.780 59.384 1.00 56.00 356 ALA A CA 1
ATOM 2818 C C . ALA A 1 356 ? -18.278 -1.876 58.337 1.00 56.00 356 ALA A C 1
ATOM 2820 O O . ALA A 1 356 ? -18.869 -2.914 58.628 1.00 56.00 356 ALA A O 1
ATOM 2821 N N . ILE A 1 357 ? -17.871 -1.618 57.095 1.00 52.69 357 ILE A N 1
ATOM 2822 C CA . ILE A 1 357 ? -17.897 -2.609 56.020 1.00 52.69 357 ILE A CA 1
ATOM 2823 C C . ILE A 1 357 ? -16.682 -3.519 56.219 1.00 52.69 357 ILE A C 1
ATOM 2825 O O . ILE A 1 357 ? -15.550 -3.102 55.976 1.00 52.69 357 ILE A O 1
ATOM 2829 N N . GLU A 1 358 ? -16.898 -4.760 56.655 1.00 58.06 358 GLU A N 1
ATOM 2830 C CA . GLU A 1 358 ? -15.858 -5.786 56.566 1.00 58.06 358 GLU A CA 1
ATOM 2831 C C . GLU A 1 358 ? -15.592 -6.103 55.089 1.00 58.06 358 GLU A C 1
ATOM 2833 O O . GLU A 1 358 ? -16.505 -6.396 54.311 1.00 58.06 358 GLU A O 1
ATOM 2838 N N . ALA A 1 359 ? -14.326 -5.999 54.683 1.00 47.97 359 ALA A N 1
ATOM 2839 C CA . ALA A 1 359 ? -13.909 -6.281 53.320 1.00 47.97 359 ALA A CA 1
ATOM 2840 C C . ALA A 1 359 ? -14.203 -7.748 52.976 1.00 47.97 359 ALA A C 1
ATOM 2842 O O . ALA A 1 359 ? -13.685 -8.670 53.606 1.00 47.97 359 ALA A O 1
ATOM 2843 N N . ARG A 1 360 ? -15.020 -7.961 51.941 1.00 48.19 360 ARG A N 1
ATOM 2844 C CA . ARG A 1 360 ? -15.257 -9.282 51.352 1.00 48.19 360 ARG A CA 1
ATOM 2845 C C . ARG A 1 360 ? -13.909 -9.855 50.907 1.00 48.19 360 ARG A C 1
ATOM 2847 O O . ARG A 1 360 ? -13.188 -9.192 50.162 1.00 48.19 360 ARG A O 1
ATOM 2854 N N . SER A 1 361 ? -13.568 -11.060 51.359 1.00 55.12 361 SER A N 1
ATOM 2855 C CA . SER A 1 361 ? -12.344 -11.751 50.949 1.00 55.12 361 SER A CA 1
ATOM 2856 C C . SER A 1 361 ? -12.309 -11.872 49.424 1.00 55.12 361 SER A C 1
ATOM 2858 O O . SER A 1 361 ? -13.175 -12.510 48.824 1.00 55.12 361 SER A O 1
ATOM 2860 N N . ILE A 1 362 ? -11.333 -11.218 48.804 1.00 44.06 362 ILE A N 1
ATOM 2861 C CA . ILE A 1 362 ? -11.080 -11.298 47.369 1.00 44.06 362 ILE A CA 1
ATOM 2862 C C . ILE A 1 362 ? -10.385 -12.639 47.120 1.00 44.06 362 ILE A C 1
ATOM 2864 O O . ILE A 1 362 ? -9.261 -12.842 47.575 1.00 44.06 362 ILE A O 1
ATOM 2868 N N . GLU A 1 363 ? -11.043 -13.558 46.415 1.00 49.59 363 GLU A N 1
ATOM 2869 C CA . GLU A 1 363 ? -10.343 -14.692 45.815 1.00 49.59 363 GLU A CA 1
ATOM 2870 C C . GLU A 1 363 ? -9.465 -14.153 44.682 1.00 49.59 363 GLU A C 1
ATOM 2872 O O . GLU A 1 363 ? -9.953 -13.639 43.673 1.00 49.59 363 GLU A O 1
ATOM 2877 N N . TYR A 1 364 ? -8.150 -14.223 44.875 1.00 43.56 364 TYR A N 1
ATOM 2878 C CA . TYR A 1 364 ? -7.188 -13.963 43.817 1.00 43.56 364 TYR A CA 1
ATOM 2879 C C . TYR A 1 364 ? -7.333 -15.069 42.766 1.00 43.56 364 TYR A C 1
ATOM 2881 O O . TYR A 1 364 ? -6.981 -16.219 43.024 1.00 43.56 364 TYR A O 1
ATOM 2889 N N . GLY A 1 365 ? -7.843 -14.729 41.580 1.00 43.28 365 GLY A N 1
ATOM 2890 C CA . GLY A 1 365 ? -7.635 -15.570 40.402 1.00 43.28 365 GLY A CA 1
ATOM 2891 C C . GLY A 1 365 ? -6.133 -15.728 40.169 1.00 43.28 365 GLY A C 1
ATOM 2892 O O . GLY A 1 365 ? -5.383 -14.775 40.399 1.00 43.28 365 GLY A O 1
ATOM 2893 N N . GLU A 1 366 ? -5.689 -16.924 39.772 1.00 39.59 366 GLU A N 1
ATOM 2894 C CA . GLU A 1 366 ? -4.278 -17.194 39.490 1.00 39.59 366 GLU A CA 1
ATOM 2895 C C . GLU A 1 366 ? -3.706 -16.095 38.587 1.00 39.59 366 GLU A C 1
ATOM 2897 O O . GLU A 1 366 ? -4.101 -15.937 37.431 1.00 39.59 366 GLU A O 1
ATOM 2902 N N . LEU A 1 367 ? -2.782 -15.310 39.145 1.00 39.75 367 LEU A N 1
ATOM 2903 C CA . LEU A 1 367 ? -1.958 -14.388 38.382 1.00 39.75 367 LEU A CA 1
ATOM 2904 C C . LEU A 1 367 ? -1.266 -15.190 37.280 1.00 39.75 367 LEU A C 1
ATOM 2906 O O . LEU A 1 367 ? -0.611 -16.199 37.560 1.00 39.75 367 LEU A O 1
ATOM 2910 N N . GLU A 1 368 ? -1.400 -14.724 36.039 1.00 39.66 368 GLU A N 1
ATOM 2911 C CA . GLU A 1 368 ? -0.597 -15.188 34.913 1.00 39.66 368 GLU A CA 1
ATOM 2912 C C . GLU A 1 368 ? 0.868 -15.198 35.377 1.00 39.66 368 GLU A C 1
ATOM 2914 O O . GLU A 1 368 ? 1.402 -14.159 35.778 1.00 39.66 368 GLU A O 1
ATOM 2919 N N . ARG A 1 369 ? 1.493 -16.383 35.444 1.00 32.84 369 ARG A N 1
ATOM 2920 C CA . ARG A 1 369 ? 2.859 -16.531 35.963 1.00 32.84 369 ARG A CA 1
ATOM 2921 C C . ARG A 1 369 ? 3.835 -15.835 35.019 1.00 32.84 369 ARG A C 1
ATOM 2923 O O . ARG A 1 369 ? 4.406 -16.452 34.123 1.00 32.84 369 ARG A O 1
ATOM 2930 N N . LEU A 1 370 ? 4.061 -14.547 35.251 1.00 37.47 370 LEU A N 1
ATOM 2931 C CA . LEU A 1 370 ? 5.227 -13.842 34.749 1.00 37.47 370 LEU A CA 1
ATOM 2932 C C . LEU A 1 370 ? 6.441 -14.506 35.398 1.00 37.47 370 LEU A C 1
ATOM 2934 O O . LEU A 1 370 ? 6.588 -14.515 36.621 1.00 37.47 370 LEU A O 1
ATOM 2938 N N . THR A 1 371 ? 7.272 -15.143 34.578 1.00 38.38 371 THR A N 1
ATOM 2939 C CA . THR A 1 371 ? 8.481 -15.807 35.064 1.00 38.38 371 THR A CA 1
ATOM 2940 C C . THR A 1 371 ? 9.481 -14.724 35.445 1.00 38.38 371 THR A C 1
ATOM 2942 O O . THR A 1 371 ? 10.150 -14.154 34.586 1.00 38.38 371 THR A O 1
ATOM 2945 N N . VAL A 1 372 ? 9.555 -14.411 36.737 1.00 35.44 372 VAL A N 1
ATOM 2946 C CA . VAL A 1 372 ? 10.614 -13.570 37.293 1.00 35.44 372 VAL A CA 1
ATOM 2947 C C . VAL A 1 372 ? 11.892 -14.397 37.252 1.00 35.44 372 VAL A C 1
ATOM 2949 O O . VAL A 1 372 ? 12.083 -15.317 38.048 1.00 35.44 372 VAL A O 1
ATOM 2952 N N . LEU A 1 373 ? 12.746 -14.123 36.270 1.00 38.06 373 LEU A N 1
ATOM 2953 C CA . LEU A 1 373 ? 14.078 -14.707 36.234 1.00 38.06 373 LEU A CA 1
ATOM 2954 C C . LEU A 1 373 ? 14.919 -14.088 37.366 1.00 38.06 373 LEU A C 1
ATOM 2956 O O . LEU A 1 373 ? 14.889 -12.870 37.551 1.00 38.06 373 LEU A O 1
ATOM 2960 N N . PRO A 1 374 ? 15.660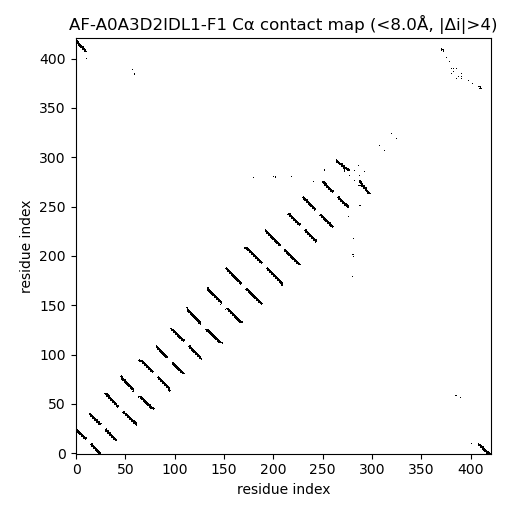 -14.894 38.147 1.00 36.00 374 PRO A N 1
ATOM 2961 C CA . PRO A 1 374 ? 16.473 -14.385 39.242 1.00 36.00 374 PRO A CA 1
ATOM 2962 C C . PRO A 1 374 ? 17.542 -13.401 38.743 1.00 36.00 374 PRO A C 1
ATOM 2964 O O . PRO A 1 374 ? 18.066 -13.537 37.633 1.00 36.00 374 PRO A O 1
ATOM 2967 N N . LYS A 1 375 ? 17.902 -12.455 39.625 1.00 36.00 375 LYS A N 1
ATOM 2968 C CA . LYS A 1 375 ? 18.833 -11.313 39.458 1.00 36.00 375 LYS A CA 1
ATOM 2969 C C . LYS A 1 375 ? 20.225 -11.656 38.872 1.00 36.00 375 LYS A C 1
ATOM 2971 O O . LYS A 1 375 ? 21.004 -10.761 38.570 1.00 36.00 375 LYS A O 1
ATOM 2976 N N . HIS A 1 376 ? 20.531 -12.942 38.683 1.00 33.31 376 HIS A N 1
ATOM 2977 C CA . HIS A 1 376 ? 21.800 -13.493 38.194 1.00 33.31 376 HIS A CA 1
ATOM 2978 C C . HIS A 1 376 ? 21.604 -14.441 37.000 1.00 33.31 376 HIS A C 1
ATOM 2980 O O . HIS A 1 376 ? 22.163 -15.537 36.945 1.00 33.31 376 HIS A O 1
ATOM 2986 N N . SER A 1 377 ? 20.775 -14.039 36.039 1.00 34.50 377 SER A N 1
ATOM 2987 C CA . SER A 1 377 ? 20.609 -14.782 34.790 1.00 34.50 377 SER A CA 1
ATOM 2988 C C . SER A 1 377 ? 21.797 -14.506 33.870 1.00 34.50 377 SER A C 1
ATOM 2990 O O . SER A 1 377 ? 21.816 -13.527 33.129 1.00 34.50 377 SER A O 1
ATOM 2992 N N . HIS A 1 378 ? 22.817 -15.357 33.939 1.00 34.03 378 HIS A N 1
ATOM 2993 C CA . HIS A 1 378 ? 23.916 -15.344 32.981 1.00 34.03 378 HIS A CA 1
ATOM 2994 C C . HIS A 1 378 ? 23.467 -16.048 31.696 1.00 34.03 378 HIS A C 1
ATOM 2996 O O . HIS A 1 378 ? 23.138 -17.235 31.719 1.00 34.03 378 HIS A O 1
ATOM 3002 N N . PHE A 1 379 ? 23.462 -15.337 30.566 1.00 38.41 379 PHE A N 1
ATOM 3003 C CA . PHE A 1 379 ? 23.336 -15.986 29.263 1.00 38.41 379 PHE A CA 1
ATOM 3004 C C . PHE A 1 379 ? 24.579 -16.853 29.050 1.00 38.41 379 PHE A C 1
ATOM 3006 O O . PHE A 1 379 ? 25.707 -16.363 29.114 1.00 38.41 379 PHE A O 1
ATOM 3013 N N . ASN A 1 380 ? 24.381 -18.155 28.846 1.00 34.91 380 ASN A N 1
ATOM 3014 C CA . ASN A 1 380 ? 25.464 -19.069 28.506 1.00 34.91 380 ASN A CA 1
ATOM 3015 C C . ASN A 1 380 ? 25.975 -18.723 27.097 1.00 34.91 380 ASN A C 1
ATOM 3017 O O . ASN A 1 380 ? 25.505 -19.266 26.100 1.00 34.91 380 ASN A O 1
ATOM 3021 N N . ASN A 1 381 ? 26.913 -17.778 27.022 1.00 40.50 381 ASN A N 1
ATOM 3022 C CA . ASN A 1 381 ? 27.533 -17.280 25.794 1.00 40.50 381 ASN A CA 1
ATOM 3023 C C . ASN A 1 381 ? 28.604 -18.256 25.279 1.00 40.50 381 ASN A C 1
ATOM 3025 O O . ASN A 1 381 ? 29.750 -17.874 25.038 1.00 40.50 381 ASN A O 1
ATOM 3029 N N . ASN A 1 382 ? 28.251 -19.535 25.133 1.00 38.34 382 ASN A N 1
ATOM 3030 C CA . ASN A 1 382 ? 29.146 -20.502 24.515 1.00 38.34 382 ASN A CA 1
ATOM 3031 C C . ASN A 1 382 ? 29.296 -20.161 23.019 1.00 38.34 382 ASN A C 1
ATOM 3033 O O . ASN A 1 382 ? 28.311 -20.052 22.287 1.00 38.34 382 ASN A O 1
ATOM 3037 N N . SER A 1 383 ? 30.540 -19.976 22.575 1.00 41.06 383 SER A N 1
ATOM 3038 C CA . SER A 1 383 ? 30.961 -19.416 21.277 1.00 41.06 383 SER A CA 1
ATOM 3039 C C . SER A 1 383 ? 30.621 -20.270 20.049 1.00 41.06 383 SER A C 1
ATOM 3041 O O . SER A 1 383 ? 31.046 -19.962 18.939 1.00 41.06 383 SER A O 1
ATOM 3043 N N . THR A 1 384 ? 29.868 -21.351 20.232 1.00 41.47 384 THR A N 1
ATOM 3044 C CA . THR A 1 384 ? 29.524 -22.310 19.178 1.00 41.47 384 THR A CA 1
ATOM 3045 C C . THR A 1 384 ? 28.288 -21.909 18.367 1.00 41.47 384 THR A C 1
ATOM 3047 O O . THR A 1 384 ? 28.111 -22.441 17.278 1.00 41.47 384 THR A O 1
ATOM 3050 N N . TYR A 1 385 ? 27.467 -20.958 18.844 1.00 39.03 385 TYR A N 1
ATOM 3051 C CA . TYR A 1 385 ? 26.189 -20.594 18.195 1.00 39.03 385 TYR A CA 1
ATOM 3052 C C . TYR A 1 385 ? 25.908 -19.083 18.092 1.00 39.03 385 TYR A C 1
ATOM 3054 O O . TYR A 1 385 ? 24.935 -18.684 17.456 1.00 39.03 385 TYR A O 1
ATOM 3062 N N . ILE A 1 386 ? 26.731 -18.230 18.710 1.00 41.47 386 ILE A N 1
ATOM 3063 C CA . ILE A 1 386 ? 26.569 -16.768 18.707 1.00 41.47 386 ILE A CA 1
ATOM 3064 C C . ILE A 1 386 ? 27.917 -16.152 18.334 1.00 41.47 386 ILE A C 1
ATOM 3066 O O . ILE A 1 386 ? 28.932 -16.452 18.965 1.00 41.47 386 ILE A O 1
ATOM 3070 N N . ASN A 1 387 ? 27.948 -15.299 17.304 1.00 46.34 387 ASN A N 1
ATOM 3071 C CA . ASN A 1 387 ? 29.183 -14.622 16.914 1.00 46.34 387 ASN A CA 1
ATOM 3072 C C . ASN A 1 387 ? 29.691 -13.713 18.059 1.00 46.34 387 ASN A C 1
ATOM 3074 O O . ASN A 1 387 ? 28.918 -13.178 18.857 1.00 46.34 387 ASN A O 1
ATOM 3078 N N . GLN A 1 388 ? 31.012 -13.555 18.171 1.00 51.72 388 GLN A N 1
ATOM 3079 C CA . GLN A 1 388 ? 31.646 -12.827 19.281 1.00 51.72 388 GLN A CA 1
ATOM 3080 C C . GLN A 1 388 ? 31.097 -11.391 19.485 1.00 51.72 388 GLN A C 1
ATOM 3082 O O . GLN A 1 388 ? 30.901 -11.001 20.639 1.00 51.72 388 GLN A O 1
ATOM 3087 N N . PRO A 1 389 ? 30.764 -10.619 18.427 1.00 46.53 389 PRO A N 1
ATOM 3088 C CA . PRO A 1 389 ? 30.109 -9.316 18.575 1.00 46.53 389 PRO A CA 1
ATOM 3089 C C . PRO A 1 389 ? 28.701 -9.381 19.190 1.00 46.53 389 PRO A C 1
ATOM 3091 O O . PRO A 1 389 ? 28.366 -8.542 20.028 1.00 46.53 389 PRO A O 1
ATOM 3094 N N . ALA A 1 390 ? 27.878 -10.369 18.823 1.00 42.84 390 ALA A N 1
ATOM 3095 C CA . ALA A 1 390 ? 26.546 -10.554 19.397 1.00 42.84 390 ALA A CA 1
ATOM 3096 C C . ALA A 1 390 ? 26.619 -10.986 20.870 1.00 42.84 390 ALA A C 1
ATOM 3098 O O . ALA A 1 390 ? 25.861 -10.472 21.690 1.00 42.84 390 ALA A O 1
ATOM 3099 N N . ALA A 1 391 ? 27.588 -11.832 21.240 1.00 51.19 391 ALA A N 1
ATOM 3100 C CA . ALA A 1 391 ? 27.835 -12.202 22.636 1.00 51.19 391 ALA A CA 1
ATOM 3101 C C . ALA A 1 391 ? 28.234 -10.984 23.493 1.00 51.19 391 ALA A C 1
ATOM 3103 O O . ALA A 1 391 ? 27.701 -10.785 24.584 1.00 51.19 391 ALA A O 1
ATOM 3104 N N . GLN A 1 392 ? 29.113 -10.119 22.973 1.00 55.50 392 GLN A N 1
ATOM 3105 C CA . GLN A 1 392 ? 29.496 -8.866 23.636 1.00 55.50 392 GLN A CA 1
ATOM 3106 C C . GLN A 1 392 ? 28.328 -7.878 23.757 1.00 55.50 392 GLN A C 1
ATOM 3108 O O . GLN A 1 392 ? 28.256 -7.130 24.730 1.00 55.50 392 GLN A O 1
ATOM 3113 N N . MET A 1 393 ? 27.408 -7.842 22.788 1.00 49.97 393 MET A N 1
ATOM 3114 C CA . MET A 1 393 ? 26.210 -7.003 22.884 1.00 49.97 393 MET A CA 1
ATOM 3115 C C . MET A 1 393 ? 25.186 -7.549 23.880 1.00 49.97 393 MET A C 1
ATOM 3117 O O . MET A 1 393 ? 24.643 -6.762 24.649 1.00 49.97 393 MET A O 1
ATOM 3121 N N . LEU A 1 394 ? 24.946 -8.862 23.915 1.00 51.66 394 LEU A N 1
ATOM 3122 C CA . LEU A 1 394 ? 24.078 -9.488 24.918 1.00 51.66 394 LEU A CA 1
ATOM 3123 C C . LEU A 1 394 ? 24.604 -9.251 26.336 1.00 51.66 394 LEU A C 1
ATOM 3125 O O . LEU A 1 394 ? 23.821 -8.941 27.227 1.00 51.66 394 LEU A O 1
ATOM 3129 N N . ASP A 1 395 ? 25.923 -9.303 26.524 1.00 61.12 395 ASP A N 1
ATOM 3130 C CA . ASP A 1 395 ? 26.569 -8.964 27.793 1.00 61.12 395 ASP A CA 1
ATOM 3131 C C . ASP A 1 395 ? 26.378 -7.480 28.158 1.00 61.12 395 ASP A C 1
ATOM 3133 O O . ASP A 1 395 ? 26.088 -7.147 29.304 1.00 61.12 395 ASP A O 1
ATOM 3137 N N . LYS A 1 396 ? 26.417 -6.568 27.173 1.00 60.09 396 LYS A N 1
ATOM 3138 C CA . LYS A 1 396 ? 26.081 -5.147 27.384 1.00 60.09 396 LYS A CA 1
ATOM 3139 C C . LYS A 1 396 ? 24.608 -4.922 27.723 1.00 60.09 396 LYS A C 1
ATOM 3141 O O . LYS A 1 396 ? 24.324 -4.063 28.551 1.00 60.09 396 LYS A O 1
ATOM 3146 N N . VAL A 1 397 ? 23.682 -5.663 27.109 1.00 53.44 397 VAL A N 1
ATOM 3147 C CA . VAL A 1 397 ? 22.247 -5.605 27.437 1.00 53.44 397 VAL A CA 1
ATOM 3148 C C . VAL A 1 397 ? 22.011 -6.154 28.842 1.00 53.44 397 VAL A C 1
ATOM 3150 O O . VAL A 1 397 ? 21.348 -5.499 29.638 1.00 53.44 397 VAL A O 1
ATOM 3153 N N . ALA A 1 398 ? 22.607 -7.298 29.182 1.00 58.62 398 ALA A N 1
ATOM 3154 C CA . ALA A 1 398 ? 22.544 -7.871 30.522 1.00 58.62 398 ALA A CA 1
ATOM 3155 C C . ALA A 1 398 ? 23.110 -6.899 31.564 1.00 58.62 398 ALA A C 1
ATOM 3157 O O . ALA A 1 398 ? 22.454 -6.624 32.562 1.00 58.62 398 ALA A O 1
ATOM 3158 N N . LYS A 1 399 ? 24.271 -6.294 31.295 1.00 62.56 399 LYS A N 1
ATOM 3159 C CA . LYS A 1 399 ? 24.869 -5.273 32.159 1.00 62.56 399 LYS A CA 1
ATOM 3160 C C . LYS A 1 399 ? 23.995 -4.022 32.289 1.00 62.56 399 LYS A C 1
ATOM 3162 O O . LYS A 1 399 ? 23.816 -3.533 33.395 1.00 62.56 399 LYS A O 1
ATOM 3167 N N . PHE A 1 400 ? 23.402 -3.536 31.197 1.00 61.88 400 PHE A N 1
ATOM 3168 C CA . PHE A 1 400 ? 22.467 -2.404 31.222 1.00 61.88 400 PHE A CA 1
ATOM 3169 C C . PHE A 1 400 ? 21.229 -2.683 32.085 1.00 61.88 400 PHE A C 1
ATOM 3171 O O . PHE A 1 400 ? 20.758 -1.784 32.779 1.00 61.88 400 PHE A O 1
ATOM 3178 N N . LEU A 1 401 ? 20.717 -3.917 32.050 1.00 58.50 401 LEU A N 1
ATOM 3179 C CA . LEU A 1 401 ? 19.606 -4.351 32.894 1.00 58.50 401 LEU A CA 1
ATOM 3180 C C . LEU A 1 401 ? 20.043 -4.518 34.361 1.00 58.50 401 LEU A C 1
ATOM 3182 O O . LEU A 1 401 ? 19.306 -4.124 35.254 1.00 58.50 401 LEU A O 1
ATOM 3186 N N . ILE A 1 402 ? 21.246 -5.040 34.625 1.00 63.28 402 ILE A N 1
ATOM 3187 C CA . ILE A 1 402 ? 21.777 -5.255 35.986 1.00 63.28 402 ILE A CA 1
ATOM 3188 C C . ILE A 1 402 ? 22.137 -3.936 36.691 1.00 63.28 402 ILE A C 1
ATOM 3190 O O . ILE A 1 402 ? 21.885 -3.802 37.886 1.00 63.28 402 ILE A O 1
ATOM 3194 N N . ASP A 1 403 ? 22.709 -2.962 35.977 1.00 62.31 403 ASP A N 1
ATOM 3195 C CA . ASP A 1 403 ? 23.186 -1.695 36.557 1.00 62.31 403 ASP A CA 1
ATOM 3196 C C . ASP A 1 403 ? 22.036 -0.760 37.004 1.00 62.31 403 ASP A C 1
ATOM 3198 O O . ASP A 1 403 ? 22.264 0.213 37.725 1.00 62.31 403 ASP A O 1
ATOM 3202 N N . ARG A 1 404 ? 20.792 -1.036 36.595 1.00 55.88 404 ARG A N 1
ATOM 3203 C CA . ARG A 1 404 ? 19.584 -0.299 36.994 1.00 55.88 404 ARG A CA 1
ATOM 3204 C C . ARG A 1 404 ? 18.780 -1.188 37.947 1.00 55.88 404 ARG A C 1
ATOM 3206 O O . ARG A 1 404 ? 18.149 -2.138 37.499 1.00 55.88 404 ARG A O 1
ATOM 3213 N N . ASP A 1 405 ? 18.852 -0.889 39.245 1.00 52.16 405 ASP A N 1
ATOM 3214 C CA . ASP A 1 405 ? 18.324 -1.660 40.393 1.00 52.16 405 ASP A CA 1
ATOM 3215 C C . ASP A 1 405 ? 16.774 -1.697 40.472 1.00 52.16 405 ASP A C 1
ATOM 3217 O O . ASP A 1 405 ? 16.183 -1.422 41.513 1.00 52.16 405 ASP A O 1
ATOM 3221 N N . GLU A 1 406 ? 16.102 -1.999 39.357 1.00 53.50 406 GLU A N 1
ATOM 3222 C CA . GLU A 1 406 ? 14.642 -2.077 39.208 1.00 53.50 406 GLU A CA 1
ATOM 3223 C C . GLU A 1 406 ? 14.203 -3.487 38.755 1.00 53.50 406 GLU A C 1
ATOM 3225 O O . GLU A 1 406 ? 14.947 -4.200 38.079 1.00 53.50 406 GLU A O 1
ATOM 3230 N N . ASP A 1 407 ? 12.986 -3.904 39.123 1.00 49.84 407 ASP A N 1
ATOM 3231 C CA . ASP A 1 407 ? 12.407 -5.186 38.700 1.00 49.84 407 ASP A CA 1
ATOM 3232 C C . ASP A 1 407 ? 11.936 -5.124 37.232 1.00 49.84 407 ASP A C 1
ATOM 3234 O O . ASP A 1 407 ? 11.108 -4.285 36.866 1.00 49.84 407 ASP A O 1
ATOM 3238 N N . TYR A 1 408 ? 12.413 -6.044 36.384 1.00 49.44 408 TYR A N 1
ATOM 3239 C CA . TYR A 1 408 ? 12.016 -6.128 34.972 1.00 49.44 408 TYR A CA 1
ATOM 3240 C C . TYR A 1 408 ? 10.980 -7.222 34.730 1.00 49.44 408 TYR A C 1
ATOM 3242 O O . TYR A 1 408 ? 11.172 -8.385 35.087 1.00 49.44 408 TYR A O 1
ATOM 3250 N N . PHE A 1 409 ? 9.917 -6.872 34.010 1.00 46.81 409 PHE A N 1
ATOM 3251 C CA . PHE A 1 409 ? 8.957 -7.842 33.495 1.00 46.81 409 PHE A CA 1
ATOM 3252 C C . PHE A 1 409 ? 9.388 -8.298 32.104 1.00 46.81 409 PHE A C 1
ATOM 3254 O O . PHE A 1 409 ? 9.366 -7.519 31.147 1.00 46.81 409 PHE A O 1
ATOM 3261 N N . ILE A 1 410 ? 9.787 -9.565 32.013 1.00 44.31 410 ILE A N 1
ATOM 3262 C CA . ILE A 1 410 ? 10.223 -10.205 30.776 1.00 44.31 410 ILE A CA 1
ATOM 3263 C C . ILE A 1 410 ? 9.025 -10.906 30.136 1.00 44.31 410 ILE A C 1
ATOM 3265 O O . ILE A 1 410 ? 8.418 -11.792 30.742 1.00 44.31 410 ILE A O 1
ATOM 3269 N N . LYS A 1 411 ? 8.693 -10.530 28.900 1.00 39.34 411 LYS A N 1
ATOM 3270 C CA . LYS A 1 411 ? 7.682 -11.207 28.088 1.00 39.34 411 LYS A CA 1
ATOM 3271 C C . LYS A 1 411 ? 8.376 -12.034 27.013 1.00 39.34 411 LYS A C 1
ATOM 3273 O O . LYS A 1 411 ? 9.163 -11.516 26.226 1.00 39.34 411 LYS A O 1
ATOM 3278 N N . VAL A 1 412 ? 8.069 -13.327 26.972 1.00 42.34 412 VAL A N 1
ATOM 3279 C CA . VAL A 1 412 ? 8.482 -14.207 25.875 1.00 42.34 412 VAL A CA 1
ATOM 3280 C C . VAL A 1 412 ? 7.396 -14.152 24.806 1.00 42.34 412 VAL A C 1
ATOM 3282 O O . VAL A 1 412 ? 6.220 -14.368 25.099 1.00 42.34 412 VAL A O 1
ATOM 3285 N N . THR A 1 413 ? 7.773 -13.826 23.574 1.00 43.97 413 THR A N 1
ATOM 3286 C CA . THR A 1 413 ? 6.859 -13.741 22.433 1.00 43.97 413 THR A CA 1
ATOM 3287 C C . THR A 1 413 ? 7.295 -14.720 21.350 1.00 43.97 413 THR A C 1
ATOM 3289 O O . THR A 1 413 ? 8.460 -14.788 20.979 1.00 43.97 413 THR A O 1
ATOM 3292 N N . GLY A 1 414 ? 6.357 -15.526 20.857 1.00 33.56 414 GLY A N 1
ATOM 3293 C CA . GLY A 1 414 ? 6.583 -16.468 19.766 1.00 33.56 414 GLY A CA 1
ATOM 3294 C C . GLY A 1 414 ? 5.446 -16.359 18.765 1.00 33.56 414 GLY A C 1
ATOM 3295 O O . GLY A 1 414 ? 4.284 -16.507 19.136 1.00 33.56 414 GLY A O 1
ATOM 3296 N N . HIS A 1 415 ? 5.768 -16.077 17.508 1.00 47.28 415 HIS A N 1
ATOM 3297 C CA . HIS A 1 415 ? 4.810 -16.004 16.415 1.00 47.28 415 HIS A CA 1
ATOM 3298 C C . HIS A 1 415 ? 5.367 -16.742 15.202 1.00 47.28 415 HIS A C 1
ATOM 3300 O O . HIS A 1 415 ? 6.525 -16.569 14.841 1.00 47.28 415 HIS A O 1
ATOM 3306 N N . THR A 1 416 ? 4.560 -17.585 14.568 1.00 34.31 416 THR A N 1
ATOM 3307 C CA . THR A 1 416 ? 4.910 -18.208 13.288 1.00 34.31 416 THR A CA 1
ATOM 3308 C C . THR A 1 416 ? 3.856 -17.820 12.277 1.00 34.31 416 THR A C 1
ATOM 3310 O O . THR A 1 416 ? 2.695 -18.181 12.433 1.00 34.31 416 THR A O 1
ATOM 3313 N N . ASP A 1 417 ? 4.283 -17.091 11.255 1.00 37.97 417 ASP A N 1
ATOM 3314 C CA . ASP A 1 417 ? 3.485 -16.775 10.085 1.00 37.97 417 ASP A CA 1
ATOM 3315 C C . ASP A 1 417 ? 3.834 -17.786 8.985 1.00 37.97 417 ASP A C 1
ATOM 3317 O O . ASP A 1 417 ? 4.863 -17.700 8.294 1.00 37.97 417 ASP A O 1
ATOM 3321 N N . SER A 1 418 ? 3.015 -18.831 8.873 1.00 37.28 418 SER A N 1
ATOM 3322 C CA . SER A 1 418 ? 3.090 -19.738 7.739 1.00 37.28 418 SER A CA 1
ATOM 3323 C C . SER A 1 418 ? 2.400 -19.080 6.548 1.00 37.28 418 SER A C 1
ATOM 3325 O O . SER A 1 418 ? 1.177 -19.096 6.453 1.00 37.28 418 SER A O 1
ATOM 3327 N N . LYS A 1 419 ? 3.179 -18.585 5.581 1.00 37.28 419 LYS A N 1
ATOM 3328 C CA . LYS A 1 419 ? 2.690 -18.455 4.204 1.00 37.28 419 LYS A CA 1
ATOM 3329 C C . LYS A 1 419 ? 2.600 -19.854 3.590 1.00 37.28 419 LYS A C 1
ATOM 3331 O O . LYS A 1 419 ? 3.375 -20.206 2.707 1.00 37.28 419 LYS A O 1
ATOM 3336 N N . SER A 1 420 ? 1.664 -20.651 4.085 1.00 26.19 420 SER A N 1
ATOM 3337 C CA . SER A 1 420 ? 0.997 -21.675 3.295 1.00 26.19 420 SER A CA 1
ATOM 3338 C C . SER A 1 420 ? -0.404 -21.142 3.034 1.00 26.19 420 SER A C 1
ATOM 3340 O O . SER A 1 420 ? -1.106 -20.844 3.997 1.00 26.19 420 SER A O 1
ATOM 3342 N N . SER A 1 421 ? -0.708 -20.952 1.748 1.00 28.67 421 SER A N 1
ATOM 3343 C CA . SER A 1 421 ? -2.046 -21.000 1.131 1.00 28.67 421 SER A CA 1
ATOM 3344 C C . SER A 1 421 ? -3.243 -21.144 2.068 1.00 28.67 421 SER A C 1
ATOM 3346 O O . SER A 1 421 ? -3.286 -22.183 2.771 1.00 28.67 421 SER A O 1
#

Sequence (421 aa):
NNTVVGIDANYMKNGKVYSEYRLNDSFDGRSGQAAIGLRNQFQLAEGLGLNFGFERVFTLEGQAVNDGTAITSAVDYTARTNWKATARAEARFTSNENLYLNSLGYGLKLNRDWTLLTKNIISVNSRENVSGFSKLQERLQVGAAYRSTSTNKFDALIRYEFKHELDKSIDDDFFRTAHVLSSHGNYHPTTDLTLSGRIAAKYSLESDSQLRTSTFLELISGRVLYDIDEKWDAGINASLLANSDFTTKDYGLGIEAGFLVATNLRLAAGFNFFGYDDQDLITNNYTQRGAYLGFSYKFDERLFDNLIPNSVKKTPIIDPNNYLTCEEECLVIDTTPVEIIPFPVQTIPHTLEPLAIEARSIEYGELERLTVLPKHSHFNNNSTYINQPAAQMLDKVAKFLIDRDEDYFIKVTGHTDSKSS

Mean predicted aligned error: 16.24 Å

Foldseek 3Di:
DKWKWKKWWDPDVQKIWMWIWIWDDDPVGIWIKIKTKIWHWDDPDVQKIKIWMKMFMATQDDDQQQGKIKIKIKIWGDNDPFKIKMWMWMWIDGPFKIKIKIKIWMWGRPDPFKIKIKMKMWIFMCGPPDPDTQKIKIKIKIKMWGAPPPPRFKIKMWMWIWIKMDHVVVAPRWIKIKIKTKMKMWGPPDPFKIKIKMKMKMWMWIDHPPDTDIWIKIKIKIKIKGHPDPFKIKMWIKMWIATPVRPDIFIWTKIKMWGPPDVQKIKMKMAICTFDDDPPPCPPHPRHGGIDIDIGGDDDPVVCVVVPPVVVVPDDPDDPVVDPDDDDDDDDDDDDDDDDDDDDDDDDDDDDDDDPDDDDDDDDDDDPDQPQDDLDDDDPVDCPRAPPVRSVVVVVVNVVVNVPPDGMRMDIDIDDDDPDD